Protein AF-A0AAD9I8N3-F1 (afdb_monomer)

Sequence (691 aa):
MSARRQYKPALKNSVNSQLQTAFEDSNWPTVVRLAEKQAKAFKDPYYEAIKICAETKLDSSARTHAILAAVDQLKKAKEPLDLATLELYEWASEDADVSSSFSETFGPLRARWAKANAESPQAIQCLQACVSKWDLENAQQIAAALDKAHSKASSRHFMYWNMMLMFLLSISAQVPENTKRLFGTLALKQLERAAQLTESVDEVGSTARGLKLEEEFNLYYTVLLTHGSKDDYRKQIQSPKLGAIVLFENGYKFQFLQALRTLTGWGDWDIVFGLCDKALSLPTDSGAPSYLASDWHVWKAFIGAAVNMQNTDASFQRIQHVMNTYTSARCSVADIYRKNAKLAILEMTFRNPRADLPPSAKHRNYTSRVVQLGLFLEEEYTSLSVFDDIKDYFVELSHREIDQLFLEIIPKMSVKKEVTRSVALKTLTPQDIWAPLDIKRTIQDALSPHFFDRISTLSPGLFQSGRPPTDSLRSYYVKSLRDFPKVVWDGFLAGSYSSVLELVDFNAQLRRSCTAAMTLIEERRATRVFGGKMEVEVKDLPVVGQISNDTACVNVTDYAPFPDIEGPNAAAIYELVQIGPELSNERSHLGGKTGLHNDVVGEFRALETVATKTLAVLKGHIKTTKDKLGQSGWLDRVLNWTFGPEDEELDGSAKMVVEIVGGRAEVEEWAAQVVQSWRDTVKGWGMVRME

Foldseek 3Di:
DDDDPQDDFQDDPPDDPQLRVCVVVLVLVSNLVVLVVCCVVVVDVLSVLSNLLSVLVDDDPVSLVVLVVVQVVLLVDPDQDDPSSLVSSVSSCVSSVPVDQCLSTSLVSLLRNCLVVVVDPCLVVSLLVCLLSVVLVSNLSSLVSNCVVCVPVLPQLSVVSNLLSLQCQLPDPPDDNVSSLVSLVVSQVLLVVLCVVQVVDPDGPPDSRHDHDLLSLVSNLVSCVVNNDPVVSVVQLPDPRNHLQNCVVVVSVVVVLVSLVVCVVVLVLVSLLVSLLSQLQDADPLRAGDLSSLDLSSLCSNLVSLLVDPCNLVSLVSSVVSLVSNVPDPDPDDVVSVLSSLLSVLSNCLSCVPPDDPQDPVGPPAGSNLVSLLVSCLPCVVPPCNCVSCVVVLLVDDPVSVCCNVVPRVVVRVVPDDDDDDDDDDDDDLCSVPVVVVQAAPCCLAAVCVRLQCCCVVPLVCCVPVDHPLNRVQVNLVCLLSCLSVVLVVCSVVSPSVVNVVSVVSSVQQQQALSLLRSVLSNLSSCVVVPHDDPDASCPDPRHVVPDPPRFHDYNHDPVVQDPPDRPPDDGPCVVPDDDDDRGSVCSNVSSVVSCVVVVVVVVVVVVVVLVVVVVVLLVVLVVLLVVLPDPCQLVVLCCVQANPPPDDHDPRSVVLQVVLVHPVRSSVVSVVVSVVSNVVSVVVVPDPPD

Structure (mmCIF, N/CA/C/O backbone):
data_AF-A0AAD9I8N3-F1
#
_entry.id   AF-A0AAD9I8N3-F1
#
loop_
_atom_site.group_PDB
_atom_site.id
_atom_site.type_symbol
_atom_site.label_atom_id
_atom_site.label_alt_id
_atom_site.label_comp_id
_atom_site.label_asym_id
_atom_site.label_entity_id
_atom_site.label_seq_id
_atom_site.pdbx_PDB_ins_code
_atom_site.Cartn_x
_atom_site.Cartn_y
_atom_site.Cartn_z
_atom_site.occupancy
_atom_site.B_iso_or_equiv
_atom_site.auth_seq_id
_atom_site.auth_comp_id
_atom_site.auth_asym_id
_atom_site.auth_atom_id
_atom_site.pdbx_PDB_model_num
ATOM 1 N N . MET A 1 1 ? 4.263 -4.851 30.436 1.00 24.45 1 MET A N 1
ATOM 2 C CA . MET A 1 1 ? 3.101 -3.954 30.612 1.00 24.45 1 MET A CA 1
ATOM 3 C C . MET A 1 1 ? 3.538 -2.515 30.368 1.00 24.45 1 MET A C 1
ATOM 5 O O . MET A 1 1 ? 4.085 -1.886 31.259 1.00 24.45 1 MET A O 1
ATOM 9 N N . SER A 1 2 ? 3.393 -2.025 29.136 1.00 23.67 2 SER A N 1
ATOM 10 C CA . SER A 1 2 ? 3.610 -0.611 28.805 1.00 23.67 2 SER A CA 1
ATOM 11 C C . SER A 1 2 ? 2.239 0.048 28.804 1.00 23.67 2 SER A C 1
ATOM 13 O O . SER A 1 2 ? 1.386 -0.335 28.002 1.00 23.67 2 SER A O 1
ATOM 15 N N . ALA A 1 3 ? 2.001 0.943 29.762 1.00 26.81 3 ALA A N 1
ATOM 16 C CA . ALA A 1 3 ? 0.746 1.666 29.885 1.00 26.81 3 ALA A CA 1
ATOM 17 C C . ALA A 1 3 ? 0.444 2.367 28.554 1.00 26.81 3 ALA A C 1
ATOM 19 O O . ALA A 1 3 ? 1.208 3.224 28.098 1.00 26.81 3 ALA A O 1
ATOM 20 N N . ARG A 1 4 ? -0.668 1.981 27.915 1.00 37.25 4 ARG A N 1
ATOM 21 C CA . ARG A 1 4 ? -1.292 2.784 26.863 1.00 37.25 4 ARG A CA 1
ATOM 22 C C . ARG A 1 4 ? -1.409 4.194 27.451 1.00 37.25 4 ARG A C 1
ATOM 24 O O . ARG A 1 4 ? -2.068 4.357 28.472 1.00 37.25 4 ARG A O 1
ATOM 31 N N . ARG A 1 5 ? -0.752 5.208 26.875 1.00 38.75 5 ARG A N 1
ATOM 32 C CA . ARG A 1 5 ? -1.107 6.607 27.171 1.00 38.75 5 ARG A CA 1
ATOM 33 C C . ARG A 1 5 ? -2.522 6.799 26.629 1.00 38.75 5 ARG A C 1
ATOM 35 O O . ARG A 1 5 ? -2.687 7.143 25.464 1.00 38.75 5 ARG A O 1
ATOM 42 N N . GLN A 1 6 ? -3.518 6.432 27.427 1.00 54.62 6 GLN A N 1
ATOM 43 C CA . GLN A 1 6 ? -4.921 6.552 27.076 1.00 54.62 6 GLN A CA 1
ATOM 44 C C . GLN A 1 6 ? -5.275 8.031 27.018 1.00 54.62 6 GLN A C 1
ATOM 46 O O . GLN A 1 6 ? -4.942 8.805 27.915 1.00 54.62 6 GLN A O 1
ATOM 51 N N . TYR A 1 7 ? -5.916 8.412 25.919 1.00 69.62 7 TYR A N 1
ATOM 52 C CA . TYR A 1 7 ? -6.575 9.697 25.770 1.00 69.62 7 TYR A CA 1
ATOM 53 C C . TYR A 1 7 ? -7.581 9.855 26.915 1.00 69.62 7 TYR A C 1
ATOM 55 O O . TYR A 1 7 ? -8.469 9.024 27.052 1.00 69.62 7 TYR A O 1
ATOM 63 N N . LYS A 1 8 ? -7.415 10.874 27.761 1.00 81.94 8 LYS A N 1
ATOM 64 C CA . LYS A 1 8 ? -8.349 11.195 28.844 1.00 81.94 8 LYS A CA 1
ATOM 65 C C . LYS A 1 8 ? -9.198 12.390 28.399 1.00 81.94 8 LYS A C 1
ATOM 67 O O . LYS A 1 8 ? -8.608 13.432 28.108 1.00 81.94 8 LYS A O 1
ATOM 72 N N . PRO A 1 9 ? -10.533 12.263 28.325 1.00 85.56 9 PRO A N 1
ATOM 73 C CA . PRO A 1 9 ? -11.393 13.355 27.887 1.00 85.56 9 PRO A CA 1
ATOM 74 C C . PRO A 1 9 ? -11.375 14.501 28.904 1.00 85.56 9 PRO A C 1
ATOM 76 O O . PRO A 1 9 ? -11.288 14.276 30.114 1.00 85.56 9 PRO A O 1
ATOM 79 N N . ALA A 1 10 ? -11.463 15.737 28.412 1.00 86.38 10 ALA A N 1
ATOM 80 C CA . ALA A 1 10 ? -11.605 16.914 29.261 1.00 86.38 10 ALA A CA 1
ATOM 81 C C . ALA A 1 10 ? -13.069 17.080 29.686 1.00 86.38 10 ALA A C 1
ATOM 83 O O . ALA A 1 10 ? -13.984 16.916 28.878 1.00 86.38 10 ALA A O 1
ATOM 84 N N . LEU A 1 11 ? -13.306 17.433 30.951 1.00 90.25 11 LEU A N 1
ATOM 85 C CA . LEU A 1 11 ? -14.656 17.769 31.398 1.00 90.25 11 LEU A CA 1
ATOM 86 C C . LEU A 1 11 ? -15.073 19.142 30.851 1.00 90.25 11 LEU A C 1
ATOM 88 O O . LEU A 1 11 ? -14.237 20.027 30.685 1.00 90.25 11 LEU A O 1
ATOM 92 N N . LYS A 1 12 ? -16.378 19.354 30.629 1.00 88.94 12 LYS A N 1
ATOM 93 C CA . LYS A 1 12 ? -16.915 20.672 30.250 1.00 88.94 12 LYS A CA 1
ATOM 94 C C . LYS A 1 12 ? -16.433 21.774 31.198 1.00 88.94 12 LYS A C 1
ATOM 96 O O . LYS A 1 12 ? -16.414 21.596 32.418 1.00 88.94 12 LYS A O 1
ATOM 101 N N . ASN A 1 13 ? -16.187 22.958 30.636 1.00 84.88 13 ASN A N 1
ATOM 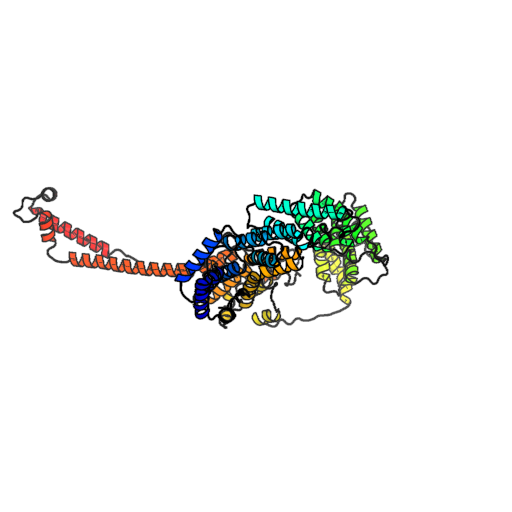102 C CA . ASN A 1 13 ? -15.815 24.160 31.393 1.00 84.88 13 ASN A CA 1
ATOM 103 C C . ASN A 1 13 ? -16.872 24.577 32.432 1.00 84.88 13 ASN A C 1
ATOM 105 O O . ASN A 1 13 ? -16.555 25.295 33.372 1.00 84.88 13 ASN A O 1
ATOM 109 N N . SER A 1 14 ? -18.124 24.134 32.272 1.00 84.56 14 SER A N 1
ATOM 110 C CA . SER A 1 14 ? -19.214 24.368 33.226 1.00 84.56 14 SER A CA 1
ATOM 111 C C . SER A 1 14 ? -19.133 23.507 34.493 1.00 84.56 14 SER A C 1
ATOM 113 O O . SER A 1 14 ? -19.865 23.758 35.450 1.00 84.56 14 SER A O 1
ATOM 115 N N . VAL A 1 15 ? -18.272 22.484 34.526 1.00 88.19 15 VAL A N 1
ATOM 116 C CA . VAL A 1 15 ? -18.057 21.652 35.716 1.00 88.19 15 VAL A CA 1
ATOM 117 C C . VAL A 1 15 ? -17.274 22.439 36.768 1.00 88.19 15 VAL A C 1
ATOM 119 O O . VAL A 1 15 ? -16.368 23.197 36.443 1.00 88.19 15 VAL A O 1
ATOM 122 N N . ASN A 1 16 ? -17.611 22.268 38.049 1.00 89.56 16 ASN A N 1
ATOM 123 C CA . ASN A 1 16 ? -16.908 22.976 39.114 1.00 89.56 16 ASN A CA 1
ATOM 124 C C . ASN A 1 16 ? -15.429 22.552 39.206 1.00 89.56 16 ASN A C 1
ATOM 126 O O . ASN A 1 16 ? -15.084 21.385 39.010 1.00 89.56 16 ASN A O 1
ATOM 130 N N . SER A 1 17 ? -14.566 23.497 39.586 1.00 89.19 17 SER A N 1
ATOM 131 C CA . SER A 1 17 ? -13.113 23.286 39.654 1.00 89.19 17 SER A CA 1
ATOM 132 C C . SER A 1 17 ? -12.721 22.101 40.539 1.00 89.19 17 SER A C 1
ATOM 134 O O . SER A 1 17 ? -11.840 21.335 40.181 1.00 89.19 17 SER A O 1
ATOM 136 N N . GLN A 1 18 ? -13.430 21.876 41.651 1.00 91.31 18 GLN A N 1
ATOM 137 C CA . GLN A 1 18 ? -13.174 20.733 42.536 1.00 91.31 18 GLN A CA 1
ATOM 138 C C . GLN A 1 18 ? -13.345 19.374 41.838 1.00 91.31 18 GLN A C 1
ATOM 140 O O . GLN A 1 18 ? -12.545 18.472 42.077 1.00 91.31 18 GLN A O 1
ATOM 145 N N . LEU A 1 19 ? -14.377 19.205 41.001 1.00 91.56 19 LEU A N 1
ATOM 146 C CA . LEU A 1 19 ? -14.580 17.961 40.254 1.00 91.56 19 LEU A CA 1
ATOM 147 C C . LEU A 1 19 ? -13.602 17.858 39.080 1.00 91.56 19 LEU A C 1
ATOM 149 O O . LEU A 1 19 ? -13.112 16.764 38.823 1.00 91.56 19 LEU A O 1
ATOM 153 N N . GLN A 1 20 ? -13.277 18.971 38.415 1.00 91.00 20 GLN A N 1
ATOM 154 C CA . GLN A 1 20 ? -12.256 19.002 37.359 1.00 91.00 20 GLN A CA 1
ATOM 155 C C . GLN A 1 20 ? -10.883 18.572 37.889 1.00 91.00 20 GLN A C 1
ATOM 157 O O . GLN A 1 20 ? -10.317 17.618 37.366 1.00 91.00 20 GLN A O 1
ATOM 162 N N . THR A 1 21 ? -10.403 19.176 38.980 1.00 91.81 21 THR A N 1
ATOM 163 C CA . THR A 1 21 ? -9.117 18.820 39.600 1.00 91.81 21 THR A CA 1
ATOM 164 C C . THR A 1 21 ? -9.106 17.369 40.076 1.00 91.81 21 THR A C 1
ATOM 166 O O . THR A 1 21 ? -8.188 16.624 39.755 1.00 91.81 21 THR A O 1
ATOM 169 N N . ALA A 1 22 ? -10.163 16.914 40.764 1.00 92.44 22 ALA A N 1
ATOM 170 C CA . ALA A 1 22 ? -10.249 15.517 41.195 1.00 92.44 22 ALA A CA 1
ATOM 171 C C . ALA A 1 22 ? -10.243 14.536 40.010 1.00 92.44 22 ALA A C 1
ATOM 173 O O . ALA A 1 22 ? -9.669 13.448 40.114 1.00 92.44 22 ALA A O 1
ATOM 174 N N . PHE A 1 23 ? -10.880 14.914 38.896 1.00 91.19 23 PHE A N 1
ATOM 175 C CA . PHE A 1 23 ? -10.870 14.126 37.673 1.00 91.19 23 PHE A CA 1
ATOM 176 C C . PHE A 1 23 ? -9.473 14.097 37.073 1.00 91.19 23 PHE A C 1
ATOM 178 O O . PHE A 1 23 ? -8.980 13.003 36.834 1.00 91.19 23 PHE A O 1
ATOM 185 N N . GLU A 1 24 ? -8.808 15.238 36.888 1.00 89.81 24 GLU A N 1
ATOM 186 C CA . GLU A 1 24 ? -7.440 15.359 36.359 1.00 89.81 24 GLU A CA 1
ATOM 187 C C . GLU A 1 24 ? -6.424 14.547 37.173 1.00 89.81 24 GLU A C 1
ATOM 189 O O . GLU A 1 24 ? -5.722 13.714 36.589 1.00 89.81 24 GLU A O 1
ATOM 194 N N . ASP A 1 25 ? -6.471 14.659 38.502 1.00 91.31 25 ASP A N 1
ATOM 195 C CA . ASP A 1 25 ? -5.617 13.936 39.457 1.00 91.31 25 ASP A CA 1
ATOM 196 C C . ASP A 1 25 ? -5.910 12.429 39.529 1.00 91.31 25 ASP A C 1
ATOM 198 O O . ASP A 1 25 ? -5.223 11.682 40.223 1.00 91.31 25 ASP A O 1
ATOM 202 N N . SER A 1 26 ? -6.926 11.951 38.801 1.00 90.00 26 SER A N 1
ATOM 203 C CA . SER A 1 26 ? -7.346 10.542 38.784 1.00 90.00 26 SER A CA 1
ATOM 204 C C . SER A 1 26 ? -7.767 10.031 40.170 1.00 90.00 26 SER A C 1
ATOM 206 O O . SER A 1 26 ? -7.651 8.846 40.481 1.00 90.00 26 SER A O 1
ATOM 208 N N . ASN A 1 27 ? -8.299 10.921 41.013 1.00 91.81 27 ASN A N 1
ATOM 209 C CA . ASN A 1 27 ? -8.853 10.586 42.322 1.00 91.81 27 ASN A CA 1
ATOM 210 C C . ASN A 1 27 ? -10.297 10.078 42.167 1.00 91.81 27 ASN A C 1
ATOM 212 O O . ASN A 1 27 ? -11.269 10.736 42.553 1.00 91.81 27 ASN A O 1
ATOM 216 N N . TRP A 1 28 ? -10.436 8.891 41.572 1.00 91.19 28 TRP A N 1
ATOM 217 C CA . TRP A 1 28 ? -11.725 8.305 41.192 1.00 91.19 28 TRP A CA 1
ATOM 218 C C . TRP A 1 28 ? -12.750 8.210 42.335 1.00 91.19 28 TRP A C 1
ATOM 220 O O . TRP A 1 28 ? -13.901 8.580 42.099 1.00 91.19 28 TRP A O 1
ATOM 230 N N . PRO A 1 29 ? -12.395 7.837 43.587 1.00 91.00 29 PRO A N 1
ATOM 231 C CA . PRO A 1 29 ? -13.363 7.824 44.689 1.00 91.00 29 PRO A CA 1
ATOM 232 C C . PRO A 1 29 ? -13.978 9.204 44.960 1.00 91.00 29 PRO A C 1
ATOM 234 O O . PRO A 1 29 ? -15.175 9.330 45.231 1.00 91.00 29 PRO A O 1
ATOM 237 N N . THR A 1 30 ? -13.167 10.261 44.858 1.00 91.75 30 THR A N 1
ATOM 238 C CA . THR A 1 30 ? -13.631 11.640 45.046 1.00 91.75 30 THR A CA 1
ATOM 239 C C . THR A 1 30 ? -14.498 12.093 43.878 1.00 91.75 30 THR A C 1
ATOM 241 O O . THR A 1 30 ? -15.529 12.729 44.107 1.00 91.75 30 THR A O 1
ATOM 244 N N . VAL A 1 31 ? -14.121 11.725 42.649 1.00 92.56 31 VAL A N 1
ATOM 245 C CA . VAL A 1 31 ? -14.899 12.007 41.435 1.00 92.56 31 VAL A CA 1
ATOM 246 C C . VAL A 1 31 ? -16.293 11.393 41.532 1.00 92.56 31 VAL A C 1
ATOM 248 O O . VAL A 1 31 ? -17.262 12.119 41.342 1.00 92.56 31 VAL A O 1
ATOM 251 N N . VAL A 1 32 ? -16.415 10.112 41.904 1.00 91.31 32 VAL A N 1
ATOM 252 C CA . VAL A 1 32 ? -17.716 9.428 42.056 1.00 91.31 32 VAL A CA 1
ATOM 253 C C . VAL A 1 32 ? -18.612 10.173 43.045 1.00 91.31 32 VAL A C 1
ATOM 255 O O . VAL A 1 32 ? -19.741 10.530 42.713 1.00 91.31 32 VAL A O 1
ATOM 258 N N . ARG A 1 33 ? -18.091 10.496 44.235 1.00 93.62 33 ARG A N 1
ATOM 259 C CA . ARG A 1 33 ? -18.853 11.195 45.283 1.00 93.62 33 ARG A CA 1
ATOM 260 C C . ARG A 1 33 ? -19.313 12.589 44.845 1.00 93.62 33 ARG A C 1
ATOM 262 O O . ARG A 1 33 ? -20.438 12.996 45.136 1.00 93.62 33 ARG A O 1
ATOM 269 N N . LEU A 1 34 ? -18.429 13.352 44.202 1.00 92.94 34 LEU A N 1
ATOM 270 C CA . LEU A 1 34 ? -18.740 14.702 43.734 1.00 92.94 34 LEU A CA 1
ATOM 271 C C . LEU A 1 34 ? -19.718 14.668 42.554 1.00 92.94 34 LEU A C 1
ATOM 273 O O . LEU A 1 34 ? -20.696 15.412 42.575 1.00 92.94 34 LEU A O 1
ATOM 277 N N . ALA A 1 35 ? -19.504 13.788 41.576 1.00 91.69 35 ALA A N 1
ATOM 278 C CA . ALA A 1 35 ? -20.387 13.613 40.429 1.00 91.69 35 ALA A CA 1
ATOM 279 C C . ALA A 1 35 ? -21.789 13.156 40.859 1.00 91.69 35 ALA A C 1
ATOM 281 O O . ALA A 1 35 ? -22.770 13.738 40.412 1.00 91.69 35 ALA A O 1
ATOM 282 N N . GLU A 1 36 ? -21.905 12.221 41.809 1.00 91.69 36 GLU A N 1
ATOM 283 C CA . GLU A 1 36 ? -23.199 11.791 42.357 1.00 91.69 36 GLU A CA 1
ATOM 284 C C . GLU A 1 36 ? -23.947 12.944 43.045 1.00 91.69 36 GLU A C 1
ATOM 286 O O . GLU A 1 36 ? -25.156 13.117 42.862 1.00 91.69 36 GLU A O 1
ATOM 291 N N . LYS A 1 37 ? -23.230 13.771 43.818 1.00 92.00 37 LYS A N 1
ATOM 292 C CA . LYS A 1 37 ? -23.812 14.961 44.452 1.00 92.00 37 LYS A CA 1
ATOM 293 C C . LYS A 1 37 ? -24.351 15.937 43.402 1.00 92.00 37 LYS A C 1
ATOM 295 O O . LYS A 1 37 ? -25.456 16.450 43.576 1.00 92.00 37 LYS A O 1
ATOM 30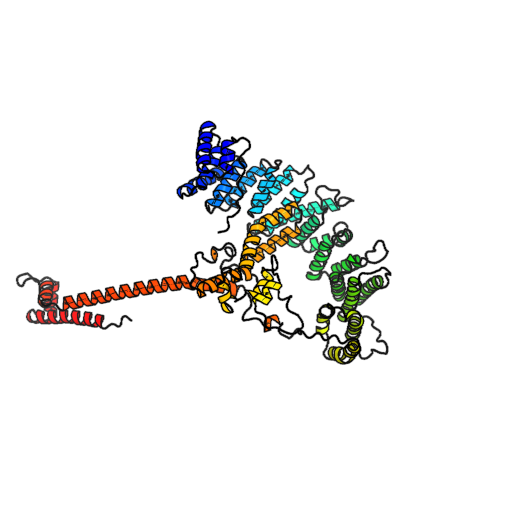0 N N . GLN A 1 38 ? -23.599 16.174 42.326 1.00 89.25 38 GLN A N 1
ATOM 301 C CA . GLN A 1 38 ? -24.022 17.076 41.252 1.00 89.25 38 GLN A CA 1
ATOM 302 C C . GLN A 1 38 ? -25.156 16.492 40.404 1.00 89.25 38 GLN A C 1
ATOM 304 O O . GLN A 1 38 ? -26.096 17.215 40.084 1.00 89.25 38 GLN A O 1
ATOM 309 N N . ALA A 1 39 ? -25.137 15.190 40.114 1.00 87.50 39 ALA A N 1
ATOM 310 C CA . ALA A 1 39 ? -26.212 14.503 39.402 1.00 87.50 39 ALA A CA 1
ATOM 311 C C . ALA A 1 39 ? -27.546 14.623 40.157 1.00 87.50 39 ALA A C 1
ATOM 313 O O . ALA A 1 39 ? -28.569 14.960 39.563 1.00 87.50 39 ALA A O 1
ATOM 314 N N . LYS A 1 40 ? -27.535 14.451 41.489 1.00 88.94 40 LYS A N 1
ATOM 315 C CA . LYS A 1 40 ? -28.728 14.636 42.336 1.00 88.94 40 LYS A CA 1
ATOM 316 C C . LYS A 1 40 ? -29.203 16.090 42.391 1.00 88.94 40 LYS A C 1
ATOM 318 O O . LYS A 1 40 ? -30.409 16.326 42.435 1.00 88.94 40 LYS A O 1
ATOM 323 N N . ALA A 1 41 ? -28.277 17.049 42.408 1.00 88.50 41 ALA A N 1
ATOM 324 C CA . ALA A 1 41 ? -28.597 18.471 42.524 1.00 88.50 41 ALA A CA 1
ATOM 325 C C . ALA A 1 41 ? -29.141 19.067 41.216 1.00 88.50 41 ALA A C 1
ATOM 327 O O . ALA A 1 41 ? -30.178 19.725 41.224 1.00 88.50 41 ALA A O 1
ATOM 328 N N . PHE A 1 42 ? -28.450 18.828 40.101 1.00 85.69 42 PHE A N 1
ATOM 329 C CA . PHE A 1 42 ? -28.737 19.464 38.815 1.00 85.69 42 PHE A CA 1
ATOM 330 C C . PHE A 1 42 ? -29.613 18.616 37.890 1.00 85.69 42 PHE A C 1
ATOM 332 O O . PHE A 1 42 ? -30.182 19.158 36.948 1.00 85.69 42 PHE A O 1
ATOM 339 N N . LYS A 1 43 ? -29.739 17.304 38.150 1.00 84.88 43 LYS A N 1
ATOM 340 C CA . LYS A 1 43 ? -30.441 16.336 37.282 1.00 84.88 43 LYS A CA 1
ATOM 341 C C . LYS A 1 43 ? -29.951 16.346 35.824 1.00 84.88 43 LYS A C 1
ATOM 343 O O . LYS A 1 43 ? -30.691 15.960 34.925 1.00 84.88 43 LYS A O 1
ATOM 348 N N . ASP A 1 44 ? -28.712 16.779 35.598 1.00 84.12 44 ASP A N 1
ATOM 349 C CA . ASP A 1 44 ? -28.061 16.763 34.289 1.00 84.12 44 ASP A CA 1
ATOM 350 C C . ASP A 1 44 ? -27.454 15.364 34.041 1.00 84.12 44 ASP A C 1
ATOM 352 O O . ASP A 1 44 ? -26.604 14.928 34.831 1.00 84.12 44 ASP A O 1
ATOM 356 N N . PRO A 1 45 ? -27.856 14.660 32.961 1.00 85.12 45 PRO A N 1
ATOM 357 C CA . PRO A 1 45 ? -27.306 13.356 32.584 1.00 85.12 45 PRO A CA 1
ATOM 358 C C . PRO A 1 45 ? -25.777 13.328 32.450 1.00 85.12 45 PRO A C 1
ATOM 360 O O . PRO A 1 45 ? -25.163 12.277 32.633 1.00 85.12 45 PRO A O 1
ATOM 363 N N . TYR A 1 46 ? -25.142 14.471 32.177 1.00 89.56 46 TYR A N 1
ATOM 364 C CA . TYR A 1 46 ? -23.691 14.572 32.042 1.00 89.56 46 TYR A CA 1
ATOM 365 C C . TYR A 1 46 ? -22.938 14.200 33.331 1.00 89.56 46 TYR A C 1
ATOM 367 O O . TYR A 1 46 ? -21.905 13.532 33.274 1.00 89.56 46 TYR A O 1
ATOM 375 N N . TYR A 1 47 ? -23.455 14.565 34.510 1.00 90.38 47 TYR A N 1
ATOM 376 C CA . TYR A 1 47 ? -22.814 14.188 35.777 1.00 90.38 47 TYR A CA 1
ATOM 377 C C . TYR A 1 47 ? -22.951 12.692 36.078 1.00 90.38 47 TYR A C 1
ATOM 379 O O . TYR A 1 47 ? -22.043 12.111 36.673 1.00 90.38 47 TYR A O 1
ATOM 387 N N . GLU A 1 48 ? -24.032 12.048 35.626 1.00 88.06 48 GLU A N 1
ATOM 388 C CA . GLU A 1 48 ? -24.159 10.589 35.725 1.00 88.06 48 GLU A CA 1
ATOM 389 C C . GLU A 1 48 ? -23.149 9.891 34.802 1.00 88.06 48 GLU A C 1
ATOM 391 O O . GLU A 1 48 ? -22.535 8.905 35.204 1.00 88.06 48 GLU A O 1
ATOM 396 N N . ALA A 1 49 ? -22.880 10.444 33.612 1.00 89.19 49 ALA A N 1
ATOM 397 C CA . ALA A 1 49 ? -21.821 9.945 32.734 1.00 89.19 49 ALA A CA 1
ATOM 398 C C . ALA A 1 49 ? -20.429 10.038 33.383 1.00 89.19 49 ALA A C 1
ATOM 400 O O . ALA A 1 49 ? -19.678 9.064 33.348 1.00 89.19 49 ALA A O 1
ATOM 401 N N . ILE A 1 50 ? -20.099 11.161 34.043 1.00 91.19 50 ILE A N 1
ATOM 402 C CA . ILE A 1 50 ? -18.837 11.312 34.797 1.00 91.19 50 ILE A CA 1
ATOM 403 C C . ILE A 1 50 ? -18.738 10.260 35.905 1.00 91.19 50 ILE A C 1
ATOM 405 O O . ILE A 1 50 ? -17.684 9.648 36.083 1.00 91.19 50 ILE A O 1
ATOM 409 N N . LYS A 1 51 ? -19.827 10.045 36.649 1.00 90.12 51 LYS A N 1
ATOM 410 C CA . LYS A 1 51 ? -19.881 9.067 37.738 1.00 90.12 51 LYS A CA 1
ATOM 411 C C . LYS A 1 51 ? -19.646 7.645 37.223 1.00 90.12 51 LYS A C 1
ATOM 413 O O . LYS A 1 51 ? -18.715 7.001 37.696 1.00 90.12 51 LYS A O 1
ATOM 418 N N . ILE A 1 52 ? -20.425 7.190 36.237 1.00 86.56 52 ILE A N 1
ATOM 419 C CA . ILE A 1 52 ? -20.281 5.854 35.629 1.00 86.56 52 ILE A CA 1
ATOM 420 C C . ILE A 1 52 ? -18.856 5.671 35.096 1.00 86.56 52 ILE A C 1
ATOM 422 O O . ILE A 1 52 ? -18.226 4.643 35.324 1.00 86.56 52 ILE A O 1
ATOM 426 N N . CYS A 1 53 ? -18.316 6.694 34.433 1.00 87.94 53 CYS A N 1
ATOM 427 C CA . CYS A 1 53 ? -16.959 6.674 33.913 1.00 87.94 53 CYS A CA 1
ATOM 428 C C . CYS A 1 53 ? -15.889 6.568 35.011 1.00 87.94 53 CYS A C 1
ATOM 430 O O . CYS A 1 53 ? -14.897 5.872 34.830 1.00 87.94 53 CYS A O 1
ATOM 432 N N . ALA A 1 54 ? -16.042 7.262 36.137 1.00 88.25 54 ALA A N 1
ATOM 433 C CA . ALA A 1 54 ? -15.102 7.163 37.251 1.00 88.25 54 ALA A CA 1
ATOM 434 C C . ALA A 1 54 ? -15.214 5.817 37.981 1.00 88.25 54 ALA A C 1
ATOM 436 O O . ALA A 1 54 ? -14.217 5.294 38.475 1.00 88.25 54 ALA A O 1
ATOM 437 N N . GLU A 1 55 ? -16.414 5.237 38.022 1.00 86.06 55 GLU A N 1
ATOM 438 C CA . GLU A 1 55 ? -16.653 3.916 38.594 1.00 86.06 55 GLU A CA 1
ATOM 439 C C . GLU A 1 55 ? -15.893 2.820 37.833 1.00 86.06 55 GLU A C 1
ATOM 441 O O . GLU A 1 55 ? -15.296 1.958 38.481 1.00 86.06 55 GLU A O 1
ATOM 446 N N . THR A 1 56 ? -15.828 2.872 36.494 1.00 81.69 56 THR A N 1
ATOM 447 C CA . THR A 1 56 ? -15.074 1.874 35.703 1.00 81.69 56 THR A CA 1
ATOM 448 C C . THR A 1 56 ? -13.573 1.885 35.985 1.00 81.69 56 THR A C 1
ATOM 450 O O . THR A 1 56 ? -12.908 0.879 35.760 1.00 81.69 56 THR A O 1
ATOM 453 N N . LYS A 1 57 ? -13.038 2.987 36.523 1.00 82.12 57 LYS A N 1
ATOM 454 C CA . LYS A 1 57 ? -11.617 3.129 36.871 1.00 82.12 57 LYS A CA 1
ATOM 455 C C . LYS A 1 57 ? -11.272 2.614 38.269 1.00 82.12 57 LYS A C 1
ATOM 457 O O . LYS A 1 57 ? -10.111 2.712 38.661 1.00 82.12 57 LYS A O 1
ATOM 462 N N . LEU A 1 58 ? -12.237 2.092 39.038 1.00 79.06 58 LEU A N 1
ATOM 463 C CA . LEU A 1 58 ? -11.923 1.375 40.276 1.00 79.06 58 LEU A CA 1
ATOM 464 C C . LEU A 1 58 ? -12.216 -0.124 40.134 1.00 79.06 58 LEU A C 1
ATOM 466 O O . LEU A 1 58 ? -13.295 -0.501 39.680 1.00 79.06 58 LEU A O 1
ATOM 470 N N . ASP A 1 59 ? -11.264 -0.952 40.570 1.00 62.91 59 ASP A N 1
ATOM 471 C CA . ASP A 1 59 ? -11.167 -2.405 40.351 1.00 62.91 59 ASP A CA 1
ATOM 472 C C . ASP A 1 59 ? -12.374 -3.221 40.870 1.00 62.91 59 ASP A C 1
ATOM 474 O O . ASP A 1 59 ? -12.311 -3.854 41.926 1.00 62.91 59 ASP A O 1
ATOM 478 N N . SER A 1 60 ? -13.505 -3.244 40.150 1.00 59.34 60 SER A N 1
ATOM 479 C CA . SER A 1 60 ? -14.569 -4.225 40.405 1.00 59.34 60 SER A CA 1
ATOM 480 C C . SER A 1 60 ? -15.367 -4.635 39.159 1.00 59.34 60 SER A C 1
ATOM 482 O O . SER A 1 60 ? -15.823 -3.813 38.365 1.00 59.34 60 SER A O 1
ATOM 484 N N . SER A 1 61 ? -15.592 -5.945 39.018 1.00 57.16 61 SER A N 1
ATOM 485 C CA . SER A 1 61 ? -16.253 -6.592 37.869 1.00 57.16 61 SER A CA 1
ATOM 486 C C . SER A 1 61 ? -17.751 -6.276 37.720 1.00 57.16 61 SER A C 1
ATOM 488 O O . SER A 1 61 ? -18.316 -6.414 36.637 1.00 57.16 61 SER A O 1
ATOM 490 N N . ALA A 1 62 ? -18.419 -5.798 38.775 1.00 55.19 62 ALA A N 1
ATOM 491 C CA . ALA A 1 62 ? -19.831 -5.403 38.732 1.00 55.19 62 ALA A CA 1
ATOM 492 C C . ALA A 1 62 ? -20.092 -4.149 37.865 1.00 55.19 62 ALA A C 1
ATOM 494 O O . ALA A 1 62 ? -21.232 -3.888 37.484 1.00 55.19 62 ALA A O 1
ATOM 495 N N . ARG A 1 63 ? -19.049 -3.379 37.526 1.00 63.81 63 ARG A N 1
ATOM 496 C CA . ARG A 1 63 ? -19.155 -2.043 36.911 1.00 63.81 63 ARG A CA 1
ATOM 497 C C . ARG A 1 63 ? -19.103 -2.047 35.382 1.00 63.81 63 ARG A C 1
ATOM 499 O O . ARG A 1 63 ? -19.668 -1.152 34.757 1.00 63.81 63 ARG A O 1
ATOM 506 N N . THR A 1 64 ? -18.564 -3.105 34.775 1.00 65.44 64 THR A N 1
ATOM 507 C CA . THR A 1 64 ? -18.620 -3.353 33.321 1.00 65.44 64 THR A CA 1
ATOM 508 C C . THR A 1 64 ? -20.065 -3.441 32.805 1.00 65.44 64 THR A C 1
ATOM 510 O O . THR A 1 64 ? -20.371 -3.003 31.700 1.00 65.44 64 THR A O 1
ATOM 513 N N . HIS A 1 65 ? -21.002 -3.916 33.632 1.00 71.31 65 HIS A N 1
ATOM 514 C CA . HIS A 1 65 ? -22.422 -3.990 33.273 1.00 71.31 65 HIS A CA 1
ATOM 515 C C . HIS A 1 65 ? -23.104 -2.613 33.212 1.00 71.31 65 HIS A C 1
ATOM 517 O O . HIS A 1 65 ? -24.000 -2.408 32.395 1.00 71.31 65 HIS A O 1
ATOM 523 N N . ALA A 1 66 ? -22.679 -1.655 34.045 1.00 76.12 66 ALA A N 1
ATOM 524 C CA . ALA A 1 66 ? -23.266 -0.315 34.086 1.00 76.12 66 ALA A CA 1
ATOM 525 C C . ALA A 1 66 ? -22.909 0.503 32.836 1.00 76.12 66 ALA A C 1
ATOM 527 O O . ALA A 1 66 ? -23.779 1.161 32.263 1.00 76.12 66 ALA A O 1
ATOM 528 N N . ILE A 1 67 ? -21.656 0.412 32.372 1.00 80.19 67 ILE A N 1
ATOM 529 C CA . ILE A 1 67 ? -21.230 1.065 31.128 1.00 80.19 67 ILE A CA 1
ATOM 530 C C . ILE A 1 67 ? -21.923 0.448 29.905 1.00 80.19 67 ILE A C 1
ATOM 532 O O . ILE A 1 67 ? -22.415 1.186 29.055 1.00 80.19 67 ILE A O 1
ATOM 536 N N . LEU A 1 68 ? -22.073 -0.882 29.860 1.00 78.50 68 LEU A N 1
ATOM 537 C CA . LEU A 1 68 ? -22.827 -1.581 28.812 1.00 78.50 68 LEU A CA 1
ATOM 538 C C . LEU A 1 68 ? -24.286 -1.115 28.744 1.00 78.50 68 LEU A C 1
ATOM 540 O O . LEU A 1 68 ? -24.778 -0.756 27.675 1.00 78.50 68 LEU A O 1
ATOM 544 N N . ALA A 1 69 ? -24.961 -1.060 29.896 1.00 81.69 69 ALA A N 1
ATOM 545 C CA . ALA A 1 69 ? -26.342 -0.600 29.978 1.00 81.69 69 ALA A CA 1
ATOM 546 C C . ALA A 1 69 ? -26.490 0.862 29.527 1.00 81.69 69 ALA A C 1
ATOM 548 O O . ALA A 1 69 ? -27.439 1.187 28.810 1.00 81.69 69 ALA A O 1
ATOM 549 N N . ALA A 1 70 ? -25.550 1.734 29.907 1.00 83.19 70 ALA A N 1
ATOM 550 C CA . ALA A 1 70 ? -25.533 3.121 29.458 1.00 83.19 70 ALA A CA 1
ATOM 551 C C . ALA A 1 70 ? -25.363 3.207 27.933 1.00 83.19 70 ALA A C 1
ATOM 553 O O . ALA A 1 70 ? -26.180 3.839 27.267 1.00 83.19 70 ALA A O 1
ATOM 554 N N . VAL A 1 71 ? -24.376 2.511 27.357 1.00 82.31 71 VAL A N 1
ATOM 555 C CA . VAL A 1 71 ? -24.128 2.491 25.903 1.00 82.31 71 VAL A CA 1
ATOM 556 C C . VAL A 1 71 ? -25.337 1.959 25.124 1.00 82.31 71 VAL A C 1
ATOM 558 O O . VAL A 1 71 ? -25.714 2.533 24.100 1.00 82.31 71 VAL A O 1
ATOM 561 N N . ASP A 1 72 ? -26.013 0.921 25.615 1.00 83.19 72 ASP A N 1
ATOM 562 C CA . ASP A 1 72 ? -27.225 0.399 24.975 1.00 83.19 72 ASP A CA 1
ATOM 563 C C . ASP A 1 72 ? -28.411 1.370 25.037 1.00 83.19 72 ASP A C 1
ATOM 565 O O . ASP A 1 72 ? -29.227 1.417 24.110 1.00 83.19 72 ASP A O 1
ATOM 569 N N . GLN A 1 73 ? -28.514 2.180 26.094 1.00 82.44 73 GLN A N 1
ATOM 570 C CA . GLN A 1 73 ? -29.489 3.272 26.143 1.00 82.44 73 GLN A CA 1
ATOM 571 C C . GLN A 1 73 ? -29.147 4.375 25.137 1.00 82.44 73 GLN A C 1
ATOM 573 O O . GLN A 1 73 ? -30.051 4.874 24.462 1.00 82.44 73 GLN A O 1
ATOM 578 N N . LEU A 1 74 ? -27.862 4.707 24.961 1.00 80.25 74 LEU A N 1
ATOM 579 C CA . LEU A 1 74 ? -27.427 5.702 23.974 1.00 80.25 74 LEU A CA 1
ATOM 580 C C . LEU A 1 74 ? -27.794 5.303 22.548 1.00 80.25 74 LEU A C 1
ATOM 582 O O . LEU A 1 74 ? -28.286 6.135 21.788 1.00 80.25 74 LEU A O 1
ATOM 586 N N . LYS A 1 75 ? -27.631 4.025 22.190 1.00 80.06 75 LYS A N 1
ATOM 587 C CA . LYS A 1 75 ? -28.033 3.509 20.870 1.00 80.06 75 LYS A CA 1
ATOM 588 C C . LYS A 1 75 ? -29.518 3.741 20.577 1.00 80.06 75 LYS A C 1
ATOM 590 O O . LYS A 1 75 ? -29.893 3.985 19.431 1.00 80.06 75 LYS A O 1
ATOM 595 N N . LYS A 1 76 ? -30.362 3.667 21.611 1.00 81.75 76 LYS A N 1
ATOM 596 C CA . LYS A 1 76 ? -31.821 3.842 21.517 1.00 81.75 76 LYS A CA 1
ATOM 597 C C . LYS A 1 76 ? -32.254 5.308 21.539 1.00 81.75 76 LYS A C 1
ATOM 599 O O . LYS A 1 76 ? -33.385 5.602 21.146 1.00 81.75 76 LYS A O 1
ATOM 604 N N . ALA A 1 77 ? -31.396 6.220 21.996 1.00 77.38 77 ALA A N 1
ATOM 605 C CA . ALA A 1 77 ? -31.707 7.642 22.034 1.00 77.38 77 ALA A CA 1
ATOM 606 C C . ALA A 1 77 ? -31.980 8.161 20.614 1.00 77.38 77 ALA A C 1
ATOM 608 O O . ALA A 1 77 ? -31.272 7.813 19.668 1.00 77.38 77 ALA A O 1
ATOM 609 N N . LYS A 1 78 ? -33.026 8.979 20.448 1.00 72.56 78 LYS A N 1
ATOM 610 C CA . LYS A 1 78 ? -33.392 9.570 19.147 1.00 72.56 78 LYS A CA 1
ATOM 611 C C . LYS A 1 78 ? -32.688 10.902 18.896 1.00 72.56 78 LYS A C 1
ATOM 613 O O . LYS A 1 78 ? -32.334 11.192 17.757 1.00 72.56 78 LYS A O 1
ATOM 618 N N . GLU A 1 79 ? -32.454 11.681 19.947 1.00 73.19 79 GLU A N 1
ATOM 619 C CA . GLU A 1 79 ? -31.796 12.983 19.849 1.00 73.19 79 GLU A CA 1
ATOM 620 C C . GLU A 1 79 ? -30.264 12.845 19.839 1.00 73.19 79 GLU A C 1
ATOM 622 O O . GLU A 1 79 ? -29.731 11.909 20.446 1.00 73.19 79 GLU A O 1
ATOM 627 N N . PRO A 1 80 ? -29.535 13.730 19.130 1.00 67.12 80 PRO A N 1
ATOM 628 C CA . PRO A 1 80 ? -28.079 13.762 19.185 1.00 67.12 80 PRO A CA 1
ATOM 629 C C . PRO A 1 80 ? -27.615 14.094 20.606 1.00 67.12 80 PRO A C 1
ATOM 631 O O . PRO A 1 80 ? -27.939 15.153 21.138 1.00 67.12 80 PRO A O 1
ATOM 634 N N . LEU A 1 81 ? -26.856 13.183 21.213 1.00 75.56 81 LEU A N 1
ATOM 635 C CA . LEU A 1 81 ? -26.295 13.385 22.543 1.00 75.56 81 LEU A CA 1
ATOM 636 C C . LEU A 1 81 ? -25.218 14.471 22.526 1.00 75.56 81 LEU A C 1
ATOM 638 O O . LEU A 1 81 ? -24.547 14.672 21.520 1.00 75.56 81 LEU A O 1
ATOM 642 N N . ASP A 1 82 ? -24.990 15.116 23.660 1.00 85.44 82 ASP A N 1
ATOM 643 C CA . ASP A 1 82 ? -23.851 16.011 23.829 1.00 85.44 82 ASP A CA 1
ATOM 644 C C . ASP A 1 82 ? -22.505 15.277 23.633 1.00 85.44 82 ASP A C 1
ATOM 646 O O . ASP A 1 82 ? -22.298 14.173 24.142 1.00 85.44 82 ASP A O 1
ATOM 650 N N . LEU A 1 83 ? -21.575 15.909 22.908 1.00 88.25 83 LEU A N 1
ATOM 651 C CA . LEU A 1 83 ? -20.317 15.283 22.493 1.00 88.25 83 LEU A CA 1
ATOM 652 C C . LEU A 1 83 ? -19.401 14.926 23.673 1.00 88.25 83 LEU A C 1
ATOM 654 O O . LEU A 1 83 ? -18.824 13.843 23.681 1.00 88.25 83 LEU A O 1
ATOM 658 N N . ALA A 1 84 ? -19.308 15.781 24.696 1.00 89.19 84 ALA A N 1
ATOM 659 C CA . ALA A 1 84 ? -18.474 15.505 25.870 1.00 89.19 84 ALA A CA 1
ATOM 660 C C . ALA A 1 84 ? -18.992 14.289 26.658 1.00 89.19 84 ALA A C 1
ATOM 662 O O . ALA A 1 84 ? -18.221 13.507 27.211 1.00 89.19 84 ALA A O 1
ATOM 663 N N . THR A 1 85 ? -20.314 14.099 26.679 1.00 89.38 85 THR A N 1
ATOM 664 C CA . THR A 1 85 ? -20.945 12.902 27.253 1.00 89.38 85 THR A CA 1
ATOM 665 C C . THR A 1 85 ? -20.542 11.644 26.477 1.00 89.38 85 THR A C 1
ATOM 667 O O . THR A 1 85 ? -20.195 10.627 27.075 1.00 89.38 85 THR A O 1
ATOM 670 N N . LEU A 1 86 ? -20.554 11.720 25.142 1.00 89.25 86 LEU A N 1
ATOM 671 C CA . LEU A 1 86 ? -20.155 10.619 24.264 1.00 89.25 86 LEU A CA 1
ATOM 672 C C . LEU A 1 86 ? -18.682 10.229 24.467 1.00 89.25 86 LEU A C 1
ATOM 674 O O . LEU A 1 86 ? -18.377 9.043 24.562 1.00 89.25 86 LEU A O 1
ATOM 678 N N . GLU A 1 87 ? -17.789 11.213 24.594 1.00 89.38 87 GLU A N 1
ATOM 679 C CA . GLU A 1 87 ? -16.353 11.005 24.829 1.00 89.38 87 GLU A CA 1
ATOM 680 C C . GLU A 1 87 ? -16.054 10.328 26.172 1.00 89.38 87 GLU A C 1
ATOM 682 O O . GLU A 1 87 ? -15.179 9.464 26.242 1.00 89.38 87 GLU A O 1
ATOM 687 N N . LEU A 1 88 ? -16.802 10.665 27.230 1.00 89.38 88 LEU A N 1
ATOM 688 C CA . LEU A 1 88 ? -16.684 9.993 28.528 1.00 89.38 88 LEU A CA 1
ATOM 689 C C . LEU A 1 88 ? -17.051 8.511 28.434 1.00 89.38 88 LEU A C 1
ATOM 691 O O . LEU A 1 88 ? -16.328 7.663 28.954 1.00 89.38 88 LEU A O 1
ATOM 695 N N . TYR A 1 89 ? -18.154 8.188 27.757 1.00 88.31 89 TYR A N 1
ATOM 696 C CA . TYR A 1 89 ? -18.582 6.801 27.600 1.00 88.31 89 TYR A CA 1
ATOM 697 C C . TYR A 1 89 ? -17.667 5.997 26.674 1.00 88.31 89 TYR A C 1
ATOM 699 O O . TYR A 1 89 ? -17.405 4.827 26.956 1.00 88.31 89 TYR A O 1
ATOM 707 N N . GLU A 1 90 ? -17.138 6.613 25.615 1.00 87.38 90 GLU A N 1
ATOM 708 C CA . GLU A 1 90 ? -16.125 5.995 24.754 1.00 87.38 90 GLU A CA 1
ATOM 709 C C . GLU A 1 90 ? -14.871 5.646 25.570 1.00 87.38 90 GLU A C 1
ATOM 711 O O . GLU A 1 90 ? -14.455 4.488 25.599 1.00 87.38 90 GLU A O 1
ATOM 716 N N . TRP A 1 91 ? -14.334 6.608 26.329 1.00 85.94 91 TRP A N 1
ATOM 717 C CA . TRP A 1 91 ? -13.152 6.401 27.172 1.00 85.94 91 TRP A CA 1
ATOM 718 C C . TRP A 1 91 ? -13.372 5.381 28.301 1.00 85.94 91 TRP A C 1
ATOM 720 O O . TRP A 1 91 ? -12.464 4.629 28.662 1.00 85.94 91 TRP A O 1
ATOM 730 N N . ALA A 1 92 ? -14.576 5.326 28.872 1.00 84.25 92 ALA A N 1
ATOM 731 C CA . ALA A 1 92 ? -14.931 4.316 29.864 1.00 84.25 92 ALA A CA 1
ATOM 732 C C . ALA A 1 92 ? -15.036 2.904 29.260 1.00 84.25 92 ALA A C 1
ATOM 734 O O . ALA A 1 92 ? -14.751 1.928 29.953 1.00 84.25 92 ALA A O 1
ATOM 735 N N . SER A 1 93 ? -15.426 2.794 27.985 1.00 80.75 93 SER A N 1
ATOM 736 C CA . SER A 1 93 ? -15.601 1.511 27.291 1.00 80.75 93 SER A CA 1
ATOM 737 C C . SER A 1 93 ? -14.274 0.889 26.846 1.00 80.75 93 SER A C 1
ATOM 739 O O . SER A 1 93 ? -14.176 -0.334 26.792 1.00 80.75 93 SER A O 1
ATOM 741 N N . GLU A 1 94 ? -13.241 1.700 26.580 1.00 74.88 94 GLU A N 1
ATOM 742 C CA . GLU A 1 94 ? -11.898 1.207 26.220 1.00 74.88 94 GLU A CA 1
ATOM 743 C C . GLU A 1 94 ? -11.224 0.387 27.333 1.00 74.88 94 GLU A C 1
ATOM 745 O O . GLU A 1 94 ? -10.439 -0.515 27.036 1.00 74.88 94 GLU A O 1
ATOM 750 N N . ASP A 1 95 ? -11.515 0.696 28.598 1.00 64.75 95 ASP A N 1
ATOM 751 C CA . ASP A 1 95 ? -10.929 0.020 29.766 1.00 64.75 95 ASP A CA 1
ATOM 752 C C . 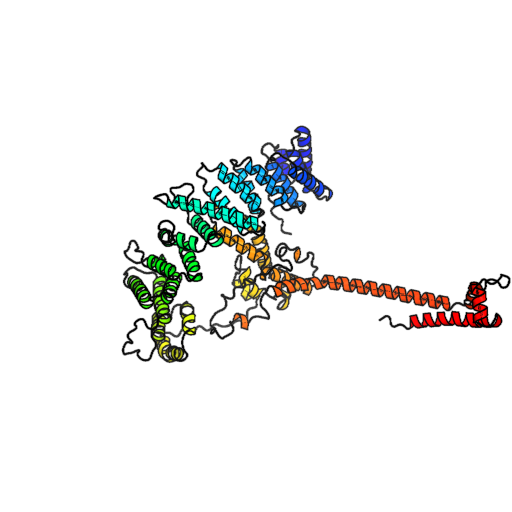ASP A 1 95 ? -11.688 -1.239 30.167 1.00 64.75 95 ASP A C 1
ATOM 754 O O . ASP A 1 95 ? -11.119 -2.155 30.752 1.00 64.75 95 ASP A O 1
ATOM 758 N N . ALA A 1 96 ? -12.983 -1.275 29.866 1.00 59.31 96 ALA A N 1
ATOM 759 C CA . ALA A 1 96 ? -13.885 -2.324 30.311 1.00 59.31 96 ALA A CA 1
ATOM 760 C C . ALA A 1 96 ? -13.863 -3.574 29.403 1.00 59.31 96 ALA A C 1
ATOM 762 O O . ALA A 1 96 ? -14.673 -4.475 29.616 1.00 59.31 96 ALA A O 1
ATOM 763 N N . ASP A 1 97 ? -12.973 -3.603 28.399 1.00 55.81 97 ASP A N 1
ATOM 764 C CA . ASP A 1 97 ? -12.867 -4.626 27.340 1.00 55.81 97 ASP A CA 1
ATOM 765 C C . ASP A 1 97 ? -14.233 -4.997 26.739 1.00 55.81 97 ASP A C 1
ATOM 767 O O . ASP A 1 97 ? -14.565 -6.150 26.463 1.00 55.81 97 ASP A O 1
ATOM 771 N N . VAL A 1 98 ? -15.086 -3.981 26.596 1.00 54.28 98 VAL A N 1
ATOM 772 C CA . VAL A 1 98 ? -16.432 -4.143 26.064 1.00 54.28 98 VAL A CA 1
ATOM 773 C C . VAL A 1 98 ? -16.304 -4.413 24.568 1.00 54.28 98 VAL A C 1
ATOM 775 O O . VAL A 1 98 ? -15.999 -3.515 23.787 1.00 54.28 98 VAL A O 1
ATOM 778 N N . SER A 1 99 ? -16.557 -5.662 24.171 1.00 47.62 99 SER A N 1
ATOM 779 C CA . SER A 1 99 ? -16.372 -6.215 22.819 1.00 47.62 99 SER A CA 1
ATOM 780 C C . SER A 1 99 ? -17.259 -5.617 21.715 1.00 47.62 99 SER A C 1
ATOM 782 O O . SER A 1 99 ? -17.361 -6.181 20.625 1.00 47.62 99 SER A O 1
ATOM 784 N N . SER A 1 100 ? -17.914 -4.478 21.949 1.00 55.94 100 SER A N 1
ATOM 785 C CA . SER A 1 100 ? -18.719 -3.832 20.918 1.00 55.94 100 SER A CA 1
ATOM 786 C C . SER A 1 100 ? -17.823 -3.076 19.936 1.00 55.94 100 SER A C 1
ATOM 788 O O . SER A 1 100 ? -17.103 -2.158 20.336 1.00 55.94 100 SER A O 1
ATOM 790 N N . SER A 1 101 ? -17.897 -3.431 18.651 1.00 72.19 101 SER A N 1
ATOM 791 C CA . SER A 1 101 ? -17.215 -2.715 17.570 1.00 72.19 101 SER A CA 1
ATOM 792 C C . SER A 1 101 ? -17.566 -1.224 17.614 1.00 72.19 101 SER A C 1
ATOM 794 O O . SER A 1 101 ? -18.743 -0.862 17.660 1.00 72.19 101 SER A O 1
ATOM 796 N N . PHE A 1 102 ? -16.557 -0.345 17.592 1.00 85.94 102 PHE A N 1
ATOM 797 C CA . PHE A 1 102 ? -16.746 1.112 17.568 1.00 85.94 102 PHE A CA 1
ATOM 798 C C . PHE A 1 102 ? -17.726 1.545 16.461 1.00 85.94 102 PHE A C 1
ATOM 800 O O . PHE A 1 102 ? -18.582 2.400 16.699 1.00 85.94 102 PHE A O 1
ATOM 807 N N . SER A 1 103 ? -17.652 0.904 15.289 1.00 86.44 103 SER A N 1
ATOM 808 C CA . SER A 1 103 ? -18.518 1.160 14.130 1.00 86.44 103 SER A CA 1
ATOM 809 C C . SER A 1 103 ? -19.998 0.853 14.368 1.00 86.44 103 SER A C 1
ATOM 811 O O . SER A 1 103 ? -20.855 1.392 13.674 1.00 86.44 103 SER A O 1
ATOM 813 N N . GLU A 1 104 ? -20.325 0.019 15.355 1.00 85.44 104 GLU A N 1
ATOM 814 C CA . GLU A 1 104 ? -21.707 -0.339 15.703 1.00 85.44 104 GLU A CA 1
ATOM 815 C C . GLU A 1 104 ? -22.261 0.504 16.861 1.00 85.44 104 GLU A C 1
ATOM 817 O O . GLU A 1 104 ? -23.457 0.461 17.161 1.00 85.44 104 GLU A O 1
ATOM 822 N N . THR A 1 105 ? -21.397 1.252 17.552 1.00 87.56 105 THR A N 1
ATOM 823 C CA . THR A 1 105 ? -21.739 1.953 18.793 1.00 87.56 105 THR A CA 1
ATOM 824 C C . THR A 1 105 ? -21.467 3.449 18.685 1.00 87.56 105 THR A C 1
ATOM 826 O O . THR A 1 105 ? -22.384 4.231 18.438 1.00 87.56 105 THR A O 1
ATOM 829 N N . PHE A 1 106 ? -20.215 3.861 18.850 1.00 90.06 106 PHE A N 1
ATOM 830 C CA . PHE A 1 106 ? -19.809 5.259 18.929 1.00 90.06 106 PHE A CA 1
ATOM 831 C C . PHE A 1 106 ? -19.717 5.927 17.554 1.00 90.06 106 PHE A C 1
ATOM 833 O O . PHE A 1 106 ? -20.073 7.099 17.438 1.00 90.06 106 PHE A O 1
ATOM 840 N N . GLY A 1 107 ? -19.331 5.194 16.507 1.00 91.81 107 GLY A N 1
ATOM 841 C CA . GLY A 1 107 ? -19.272 5.690 15.128 1.00 91.81 107 GLY A CA 1
ATOM 842 C C . GLY A 1 107 ? -20.595 6.306 14.646 1.00 91.81 107 GLY A C 1
ATOM 843 O O . GLY A 1 107 ? -20.624 7.493 14.304 1.00 91.81 107 GLY A O 1
ATOM 844 N N . PRO A 1 108 ? -21.727 5.576 14.712 1.00 92.38 108 PRO A N 1
ATOM 845 C CA . PRO A 1 108 ? -23.036 6.093 14.312 1.00 92.38 108 PRO A CA 1
ATOM 846 C C . PRO A 1 108 ? -23.511 7.275 15.167 1.00 92.38 108 PRO A C 1
ATOM 848 O O . PRO A 1 108 ? -24.164 8.192 14.658 1.00 92.38 108 PRO A O 1
ATOM 851 N N . LEU A 1 109 ? -23.180 7.284 16.465 1.00 92.00 109 LEU A N 1
ATOM 852 C CA . LEU A 1 109 ? -23.508 8.385 17.376 1.00 92.00 109 LEU A CA 1
ATOM 853 C C . LEU A 1 109 ? -22.724 9.656 17.014 1.00 92.00 109 LEU A C 1
ATOM 855 O O . LEU A 1 109 ? -23.325 10.727 16.893 1.00 92.00 109 LEU A O 1
ATOM 859 N N . ARG A 1 110 ? -21.416 9.532 16.748 1.00 93.00 110 ARG A N 1
ATOM 860 C CA . ARG A 1 110 ? -20.568 10.629 16.253 1.00 93.00 110 ARG A CA 1
ATOM 861 C C . ARG A 1 110 ? -21.046 11.135 14.896 1.00 93.00 110 ARG A C 1
ATOM 863 O O . ARG A 1 110 ? -21.162 12.345 14.708 1.00 93.00 110 ARG A O 1
ATOM 870 N N . ALA A 1 111 ? -21.403 10.237 13.977 1.00 94.25 111 ALA A N 1
ATOM 871 C CA . ALA A 1 111 ? -21.938 10.613 12.672 1.00 94.25 111 ALA A CA 1
ATOM 872 C C . ALA A 1 111 ? -23.259 11.380 12.783 1.00 94.25 111 ALA A C 1
ATOM 874 O O . ALA A 1 111 ? -23.442 12.398 12.114 1.00 94.25 111 ALA A O 1
ATOM 875 N N . ARG A 1 112 ? -24.176 10.942 13.654 1.00 92.38 112 ARG A N 1
ATOM 876 C CA . ARG A 1 112 ? -25.437 11.651 13.910 1.00 92.38 112 ARG A CA 1
ATOM 877 C C . ARG A 1 112 ? -25.193 13.043 14.488 1.00 92.38 112 ARG A C 1
ATOM 879 O O . ARG A 1 112 ? -25.800 14.003 14.017 1.00 92.38 112 ARG A O 1
ATOM 886 N N . TRP A 1 113 ? -24.302 13.151 15.473 1.00 93.75 113 TRP A N 1
ATOM 887 C CA . TRP A 1 113 ? -23.962 14.428 16.091 1.00 93.75 113 TRP A CA 1
ATOM 888 C C . TRP A 1 113 ? -23.337 15.400 15.086 1.00 93.75 113 TRP A C 1
ATOM 890 O O . TRP A 1 113 ? -23.802 16.531 14.956 1.00 93.75 113 TRP A O 1
ATOM 900 N N . ALA A 1 114 ? -22.343 14.947 14.319 1.00 94.94 114 ALA A N 1
ATOM 901 C CA . ALA A 1 114 ? -21.655 15.777 13.335 1.00 94.94 114 ALA A CA 1
ATOM 902 C C . ALA A 1 114 ? -22.577 16.210 12.185 1.00 94.94 114 ALA A C 1
ATOM 904 O O . ALA A 1 114 ? -22.480 17.341 11.727 1.00 94.94 114 ALA A O 1
ATOM 905 N N . LYS A 1 115 ? -23.524 15.365 11.754 1.00 94.06 115 LYS A N 1
ATOM 906 C CA . LYS A 1 115 ? -24.545 15.752 10.761 1.00 94.06 115 LYS A CA 1
ATOM 907 C C . LYS A 1 115 ? -25.452 16.877 11.256 1.00 94.06 115 LYS A C 1
ATOM 909 O O . LYS A 1 115 ? -25.816 17.743 10.467 1.00 94.06 115 LYS A O 1
ATOM 914 N N . ALA A 1 116 ? -25.821 16.857 12.537 1.00 92.44 116 ALA A N 1
ATOM 915 C CA . ALA A 1 116 ? -26.635 17.906 13.146 1.00 92.44 116 ALA A CA 1
ATOM 916 C C . ALA A 1 116 ? -25.838 19.198 13.407 1.00 92.44 116 ALA A C 1
ATOM 918 O O . ALA A 1 116 ? -26.424 20.274 13.446 1.00 92.44 116 ALA A O 1
ATOM 919 N N . ASN A 1 117 ? -24.513 19.097 13.549 1.00 92.88 117 ASN A N 1
ATOM 920 C CA . ASN A 1 117 ? -23.623 20.192 13.938 1.00 92.88 117 ASN A CA 1
ATOM 921 C C . ASN A 1 117 ? -22.471 20.385 12.932 1.00 92.88 117 ASN A C 1
ATOM 923 O O . ASN A 1 117 ? -21.333 20.615 13.327 1.00 92.88 117 ASN A O 1
ATOM 927 N N . ALA A 1 118 ? -22.733 20.275 11.627 1.00 91.88 118 ALA A N 1
ATOM 928 C CA . ALA A 1 118 ? -21.678 20.223 10.603 1.00 91.88 118 ALA A CA 1
ATOM 929 C C . ALA A 1 118 ? -20.837 21.516 10.481 1.00 91.88 118 ALA A C 1
ATOM 931 O O . ALA A 1 118 ? -19.727 21.495 9.954 1.00 91.88 118 ALA A O 1
ATOM 932 N N . GLU A 1 119 ? -21.343 22.646 10.975 1.00 90.81 119 GLU A N 1
ATOM 933 C CA . GLU A 1 119 ? -20.610 23.921 11.018 1.00 90.81 119 GLU A CA 1
ATOM 934 C C . GLU A 1 119 ? -19.677 24.035 12.236 1.00 90.81 119 GLU A C 1
ATOM 936 O O . GLU A 1 119 ? -18.786 24.881 12.265 1.00 90.81 119 GLU A O 1
ATOM 941 N N . SER A 1 120 ? -19.853 23.175 13.242 1.00 91.25 120 SER A N 1
ATOM 942 C CA . SER A 1 120 ? -19.035 23.167 14.451 1.00 91.25 120 SER A CA 1
ATOM 943 C C . SER A 1 120 ? -17.646 22.570 14.164 1.00 91.25 120 SER A C 1
ATOM 945 O O . SER A 1 120 ? -17.555 21.493 13.569 1.00 91.25 120 SER A O 1
ATOM 947 N N . PRO A 1 121 ? -16.546 23.190 14.641 1.00 89.94 121 PRO A N 1
ATOM 948 C CA . PRO A 1 121 ? -15.196 22.627 14.519 1.00 89.94 121 PRO A CA 1
ATOM 949 C C . PRO A 1 121 ? -15.064 21.202 15.081 1.00 89.94 121 PRO A C 1
ATOM 951 O O . PRO A 1 121 ? -14.260 20.402 14.606 1.00 89.94 121 PRO A O 1
ATOM 954 N N . GLN A 1 122 ? -15.888 20.851 16.066 1.00 91.31 122 GLN A N 1
ATOM 955 C CA . GLN A 1 122 ? -15.933 19.534 16.691 1.00 91.31 122 GLN A CA 1
ATOM 956 C C . GLN A 1 122 ? -16.470 18.435 15.749 1.00 91.31 122 GLN A C 1
ATOM 958 O O . GLN A 1 122 ? -16.244 17.248 15.993 1.00 91.31 122 GLN A O 1
ATOM 963 N N . ALA A 1 123 ? -17.111 18.784 14.627 1.00 94.19 123 ALA A N 1
ATOM 964 C CA . ALA A 1 123 ? -17.453 17.810 13.589 1.00 94.19 123 ALA A CA 1
ATOM 965 C C . ALA A 1 123 ? -16.191 17.197 12.948 1.00 94.19 123 ALA A C 1
ATOM 967 O O . ALA A 1 123 ? -16.180 16.008 12.626 1.00 94.19 123 ALA A O 1
ATOM 968 N N . ILE A 1 124 ? -15.095 17.964 12.856 1.00 94.31 124 ILE A N 1
ATOM 969 C CA . ILE A 1 124 ? -13.784 17.466 12.409 1.00 94.31 124 ILE A CA 1
ATOM 970 C C . ILE A 1 124 ? -13.214 16.471 13.428 1.00 94.31 124 ILE A C 1
ATOM 972 O O . ILE A 1 124 ? -12.664 15.448 13.037 1.00 94.31 124 ILE A O 1
ATOM 976 N N . GLN A 1 125 ? -13.402 16.712 14.730 1.00 92.56 125 GLN A N 1
ATOM 977 C CA . GLN A 1 125 ? -12.983 15.772 15.780 1.00 92.56 125 GLN A CA 1
ATOM 978 C C . GLN A 1 125 ? -13.773 14.457 15.705 1.00 92.56 125 GLN A C 1
ATOM 980 O O . GLN A 1 125 ? -13.206 13.380 15.874 1.00 92.56 125 GLN A O 1
ATOM 985 N N . CYS A 1 126 ? -15.068 14.521 15.380 1.00 94.81 126 CYS A N 1
ATOM 986 C CA . CYS A 1 126 ? -15.874 13.325 15.125 1.00 94.81 126 CYS A CA 1
ATOM 987 C C . CYS A 1 126 ? -15.373 12.539 13.908 1.00 94.81 126 CYS A C 1
ATOM 989 O O . CYS A 1 126 ? -15.295 11.310 13.972 1.00 94.81 126 CYS A O 1
ATOM 991 N N . LEU A 1 127 ? -15.003 13.234 12.827 1.00 96.38 127 LEU A N 1
ATOM 992 C CA . LEU A 1 127 ? -14.391 12.608 11.656 1.00 96.38 127 LEU A CA 1
ATOM 993 C C . LEU A 1 127 ? -13.053 11.948 12.017 1.00 96.38 127 LEU A C 1
ATOM 995 O O . LEU A 1 127 ? -12.849 10.775 11.709 1.00 96.38 127 LEU A O 1
ATOM 999 N N . GLN A 1 128 ? -12.178 12.672 12.722 1.00 94.88 128 GLN A N 1
ATOM 1000 C CA . GLN A 1 128 ? -10.886 12.172 13.185 1.00 94.88 128 GLN A CA 1
ATOM 1001 C C . GLN A 1 128 ? -11.041 10.914 14.040 1.00 94.88 128 GLN A C 1
ATOM 1003 O O . GLN A 1 128 ? -10.282 9.966 13.854 1.00 94.88 128 GLN A O 1
ATOM 1008 N N . ALA A 1 129 ? -12.013 10.879 14.955 1.00 92.06 129 ALA A N 1
ATOM 1009 C CA . ALA A 1 129 ? -12.278 9.709 15.787 1.00 92.06 129 ALA A CA 1
ATOM 1010 C C . ALA A 1 129 ? -12.681 8.490 14.940 1.00 92.06 129 ALA A C 1
ATOM 1012 O O . ALA A 1 129 ? -12.131 7.407 15.136 1.00 92.06 129 ALA A O 1
ATOM 1013 N N . CYS A 1 130 ? -13.558 8.673 13.944 1.00 94.00 130 CYS A N 1
ATOM 1014 C CA . CYS A 1 130 ? -13.956 7.588 13.042 1.00 94.00 130 CYS A CA 1
ATOM 1015 C C . CYS A 1 130 ? -12.765 7.078 12.216 1.00 94.00 130 CYS A C 1
ATOM 1017 O O . CYS A 1 130 ? -12.509 5.877 12.193 1.00 94.00 130 CYS A O 1
ATOM 1019 N N . VAL A 1 131 ? -11.964 7.972 11.624 1.00 93.31 131 VAL A N 1
ATOM 1020 C CA . VAL A 1 131 ? -10.740 7.590 10.889 1.00 93.31 131 VAL A CA 1
ATOM 1021 C C . VAL A 1 131 ? -9.734 6.889 11.811 1.00 93.31 131 VAL A C 1
ATOM 1023 O O . VAL A 1 131 ? -9.165 5.864 11.439 1.00 93.31 131 VAL A O 1
ATOM 1026 N N . SER A 1 132 ? -9.570 7.374 13.046 1.00 89.50 132 SER A N 1
ATOM 1027 C CA . SER A 1 132 ? -8.650 6.806 14.044 1.00 89.50 132 SER A CA 1
ATOM 1028 C C . SER A 1 132 ? -9.025 5.382 14.465 1.00 89.50 132 SER A C 1
ATOM 1030 O O . SER A 1 132 ? -8.158 4.598 14.850 1.00 89.50 132 SER A O 1
ATOM 1032 N N . LYS A 1 133 ? -10.312 5.035 14.392 1.00 88.50 133 LYS A N 1
ATOM 1033 C CA . LYS A 1 133 ? -10.835 3.688 14.659 1.00 88.50 133 LYS A CA 1
ATOM 1034 C C . LYS A 1 133 ? -11.068 2.880 13.378 1.00 88.50 133 LYS A C 1
ATOM 1036 O O . LYS A 1 133 ? -11.602 1.780 13.446 1.00 88.50 133 LYS A O 1
ATOM 1041 N N . TRP A 1 134 ? -10.622 3.405 12.234 1.00 90.94 134 TRP A N 1
ATOM 1042 C CA . TRP A 1 134 ? -10.796 2.827 10.902 1.00 90.94 134 TRP A CA 1
ATOM 1043 C C . TRP A 1 134 ? -12.263 2.577 10.510 1.00 90.94 134 TRP A C 1
ATOM 1045 O O . TRP A 1 134 ? -12.557 1.680 9.726 1.00 90.94 134 TRP A O 1
ATOM 1055 N N . ASP A 1 135 ? -13.185 3.384 11.033 1.00 93.19 135 ASP A N 1
ATOM 1056 C CA . ASP A 1 135 ? -14.620 3.328 10.755 1.00 93.19 135 ASP A CA 1
ATOM 1057 C C . ASP A 1 135 ? -14.968 4.184 9.528 1.00 93.19 135 ASP A C 1
ATOM 1059 O O . ASP A 1 135 ? -15.410 5.335 9.633 1.00 93.19 135 ASP A O 1
ATOM 1063 N N . LEU A 1 136 ? -14.688 3.636 8.343 1.00 94.38 136 LEU A N 1
ATOM 1064 C CA . LEU A 1 136 ? -14.760 4.378 7.083 1.00 94.38 136 LEU A CA 1
ATOM 1065 C C . LEU A 1 136 ? -16.197 4.753 6.705 1.00 94.38 136 LEU A C 1
ATOM 1067 O O . LEU A 1 136 ? -16.409 5.801 6.096 1.00 94.38 136 LEU A O 1
ATOM 1071 N N . GLU A 1 137 ? -17.185 3.935 7.077 1.00 94.94 137 GLU A N 1
ATOM 1072 C CA . GLU A 1 137 ? -18.589 4.175 6.735 1.00 94.94 137 GLU A CA 1
ATOM 1073 C C . GLU A 1 137 ? -19.114 5.439 7.424 1.00 94.94 137 GLU A C 1
ATOM 1075 O O . GLU A 1 137 ? -19.610 6.360 6.768 1.00 94.94 137 GLU A O 1
ATOM 1080 N N . ASN A 1 138 ? -18.947 5.532 8.745 1.00 95.94 138 ASN A N 1
ATOM 1081 C CA . ASN A 1 138 ? -19.360 6.715 9.492 1.00 95.94 138 ASN A CA 1
ATOM 1082 C C . ASN A 1 138 ? -18.467 7.923 9.178 1.00 95.94 138 ASN A C 1
ATOM 1084 O O . ASN A 1 138 ? -18.977 9.042 9.080 1.00 95.94 138 ASN A O 1
ATOM 1088 N N . ALA A 1 139 ? -17.166 7.716 8.930 1.00 97.12 139 ALA A N 1
ATOM 1089 C CA . ALA A 1 139 ? -16.274 8.780 8.473 1.00 97.12 139 ALA A CA 1
ATOM 1090 C C . ALA A 1 139 ? -16.761 9.405 7.153 1.00 97.12 139 ALA A C 1
ATOM 1092 O O . ALA A 1 139 ? -16.862 10.629 7.053 1.00 97.12 139 ALA A O 1
ATOM 1093 N N . GLN A 1 140 ? -17.134 8.590 6.159 1.00 97.06 140 GLN A N 1
ATOM 1094 C CA . GLN A 1 140 ? -17.648 9.084 4.879 1.00 97.06 140 GLN A CA 1
ATOM 1095 C C . GLN A 1 140 ? -18.947 9.876 5.064 1.00 97.06 140 GLN A C 1
ATOM 1097 O O . GLN A 1 140 ? -19.098 10.959 4.497 1.00 97.06 140 GLN A O 1
ATOM 1102 N N . GLN A 1 141 ? -19.861 9.392 5.907 1.00 97.00 141 GLN A N 1
ATOM 1103 C CA . GLN A 1 141 ? -21.108 10.098 6.203 1.00 97.00 141 GLN A CA 1
ATOM 1104 C C . GLN A 1 141 ? -20.873 11.478 6.841 1.00 97.00 141 GLN A C 1
ATOM 1106 O O . GLN A 1 141 ? -21.607 12.425 6.543 1.00 97.00 141 GLN A O 1
ATOM 1111 N N . ILE A 1 142 ? -19.865 11.598 7.712 1.00 97.75 142 ILE A N 1
ATOM 1112 C CA . ILE A 1 142 ? -19.462 12.873 8.317 1.00 97.75 142 ILE A CA 1
ATOM 1113 C C . ILE A 1 142 ? -18.832 13.786 7.263 1.00 97.75 142 ILE A C 1
ATOM 1115 O O . ILE A 1 142 ? -19.222 14.948 7.155 1.00 97.75 142 ILE A O 1
ATOM 1119 N N . ALA A 1 143 ? -17.912 13.269 6.446 1.00 97.06 143 ALA A N 1
ATOM 1120 C CA . ALA A 1 143 ? -17.258 14.043 5.392 1.00 97.06 143 ALA A CA 1
ATOM 1121 C C . ALA A 1 143 ? -18.262 14.594 4.364 1.00 97.06 143 ALA A C 1
ATOM 1123 O O . ALA A 1 143 ? -18.170 15.758 3.979 1.00 97.06 143 ALA A O 1
ATOM 1124 N N . ALA A 1 144 ? -19.277 13.812 3.987 1.00 96.81 144 ALA A N 1
ATOM 1125 C CA . ALA A 1 144 ? -20.361 14.274 3.122 1.00 96.81 144 ALA A CA 1
ATOM 1126 C C . ALA A 1 144 ? -21.196 15.403 3.759 1.00 96.81 144 ALA A C 1
ATOM 1128 O O . ALA A 1 144 ? -21.616 16.335 3.069 1.00 96.81 144 ALA A O 1
ATOM 1129 N N . ALA A 1 145 ? -21.440 15.343 5.072 1.00 96.31 145 ALA A N 1
ATOM 1130 C CA . ALA A 1 145 ? -22.143 16.404 5.791 1.00 96.31 145 ALA A CA 1
ATOM 1131 C C . ALA A 1 145 ? -21.310 17.695 5.863 1.00 96.31 145 ALA A C 1
ATOM 1133 O O . ALA A 1 145 ? -21.849 18.777 5.620 1.00 96.31 145 ALA A O 1
ATOM 1134 N N . LEU A 1 146 ? -20.003 17.572 6.122 1.00 95.38 146 LEU A N 1
ATOM 1135 C CA . LEU A 1 146 ? -19.050 18.685 6.116 1.00 95.38 146 LEU A CA 1
ATOM 1136 C C . LEU A 1 146 ? -18.981 19.357 4.737 1.00 95.38 146 LEU A C 1
ATOM 1138 O O . LEU A 1 146 ? -19.146 20.570 4.639 1.00 95.38 146 LEU A O 1
ATOM 1142 N N . ASP A 1 147 ? -18.826 18.584 3.660 1.00 94.19 147 ASP A N 1
ATOM 1143 C CA . ASP A 1 147 ? -18.792 19.117 2.290 1.00 94.19 147 ASP A CA 1
ATOM 1144 C C . ASP A 1 147 ? -20.093 19.851 1.913 1.00 94.19 147 ASP A C 1
ATOM 1146 O O . ASP A 1 147 ? -20.080 20.909 1.274 1.00 94.19 147 ASP A O 1
ATOM 1150 N N . LYS A 1 148 ? -21.247 19.335 2.355 1.00 93.00 148 LYS A N 1
ATOM 1151 C CA . LYS A 1 148 ? -22.540 19.992 2.130 1.00 93.00 148 LYS A CA 1
ATOM 1152 C C . LYS A 1 148 ? -22.643 21.322 2.884 1.00 93.00 148 LYS A C 1
ATOM 1154 O O . LYS A 1 148 ? -23.026 22.325 2.273 1.00 93.00 148 LYS A O 1
ATOM 1159 N N . ALA A 1 149 ? -22.307 21.335 4.175 1.00 91.62 149 ALA A N 1
ATOM 1160 C CA . ALA A 1 149 ? -22.390 22.522 5.028 1.00 91.62 149 ALA A CA 1
ATOM 1161 C C . ALA A 1 149 ? -21.435 23.633 4.566 1.00 91.62 149 ALA A C 1
ATOM 1163 O O . ALA A 1 149 ? -21.831 24.790 4.454 1.00 91.62 149 ALA A O 1
ATOM 1164 N N . HIS A 1 150 ? -20.211 23.269 4.177 1.00 87.75 150 HIS A N 1
ATOM 1165 C CA . HIS A 1 150 ? -19.161 24.215 3.779 1.00 87.75 150 HIS A CA 1
ATOM 1166 C C . HIS A 1 150 ? -19.067 24.439 2.265 1.00 87.75 150 HIS A C 1
ATOM 1168 O O . HIS A 1 150 ? -18.112 25.038 1.771 1.00 87.75 150 HIS A O 1
ATOM 1174 N N . SER A 1 151 ? -20.087 24.023 1.510 1.00 80.69 151 SER A N 1
ATOM 1175 C CA . SER A 1 151 ? -20.124 24.109 0.042 1.00 80.69 151 SER A CA 1
ATOM 1176 C C . SER A 1 151 ? -19.947 25.523 -0.531 1.00 80.69 151 SER A C 1
ATOM 1178 O O . SER A 1 151 ? -19.554 25.667 -1.688 1.00 80.69 151 SER A O 1
ATOM 1180 N N . LYS A 1 152 ? -20.229 26.560 0.267 1.00 71.00 152 LYS A N 1
ATOM 1181 C CA . LYS A 1 152 ? -20.097 27.981 -0.100 1.00 71.00 152 LYS A CA 1
ATOM 1182 C C . LYS A 1 152 ? -18.833 28.650 0.457 1.00 71.00 152 LYS A C 1
ATOM 1184 O O . LYS A 1 152 ? -18.510 29.751 0.029 1.00 71.00 152 LYS A O 1
ATOM 1189 N N . ALA A 1 153 ? -18.130 28.015 1.396 1.00 62.09 153 ALA A N 1
ATOM 1190 C CA . ALA A 1 153 ? -17.066 28.630 2.199 1.00 62.09 153 ALA A CA 1
ATOM 1191 C C . ALA A 1 153 ? -15.650 28.475 1.602 1.00 62.09 153 ALA A C 1
ATOM 1193 O O . ALA A 1 153 ? -14.658 28.687 2.293 1.00 62.09 153 ALA A O 1
ATOM 1194 N N . SER A 1 154 ? -15.529 28.084 0.327 1.00 62.34 154 SER A N 1
ATOM 1195 C CA . SER A 1 154 ? -14.248 27.777 -0.345 1.00 62.34 154 SER A CA 1
ATOM 1196 C C . SER A 1 154 ? -13.419 26.649 0.304 1.00 62.34 154 SER A C 1
ATOM 1198 O O . SER A 1 154 ? -12.271 26.422 -0.080 1.00 62.34 154 SER A O 1
ATOM 1200 N N . SER A 1 155 ? -13.989 25.889 1.246 1.00 77.06 155 SER A N 1
ATOM 1201 C CA . SER A 1 155 ? -13.332 24.785 1.960 1.00 77.06 155 SER A CA 1
ATOM 1202 C C . SER A 1 155 ? -13.241 23.516 1.103 1.00 77.06 155 SER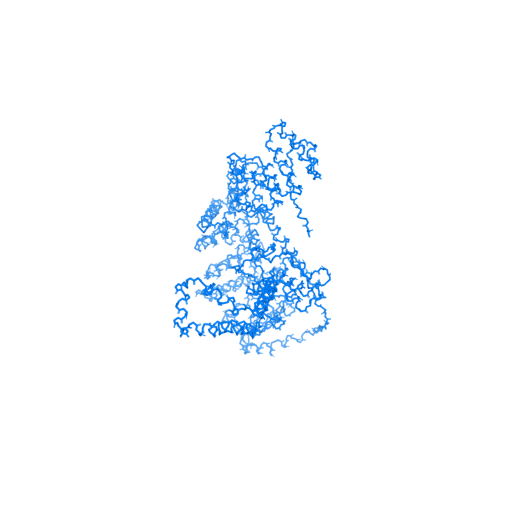 A C 1
ATOM 1204 O O . SER A 1 155 ? -13.897 22.511 1.369 1.00 77.06 155 SER A O 1
ATOM 1206 N N . ARG A 1 156 ? -12.401 23.558 0.060 1.00 87.38 156 ARG A N 1
ATOM 1207 C CA . ARG A 1 156 ? -12.220 22.463 -0.916 1.00 87.38 156 ARG A CA 1
ATOM 1208 C C . ARG A 1 156 ? -11.813 21.125 -0.287 1.00 87.38 156 ARG A C 1
ATOM 1210 O O . ARG A 1 156 ? -12.157 20.077 -0.817 1.00 87.38 156 ARG A O 1
ATOM 1217 N N . HIS A 1 157 ? -11.108 21.151 0.844 1.00 91.25 157 HIS A N 1
ATOM 1218 C CA . HIS A 1 157 ? -10.598 19.946 1.499 1.00 91.25 157 HIS A CA 1
ATOM 1219 C C . HIS A 1 157 ? -11.723 18.994 1.925 1.00 91.25 157 HIS A C 1
ATOM 1221 O O . HIS A 1 157 ? -11.585 17.797 1.719 1.00 91.25 157 HIS A O 1
ATOM 1227 N N . PHE A 1 158 ? -12.870 19.489 2.409 1.00 94.00 158 PHE A N 1
ATOM 1228 C CA . PHE A 1 158 ? -13.989 18.615 2.787 1.00 94.00 158 PHE A CA 1
ATOM 1229 C C . PHE A 1 158 ? -14.567 17.838 1.598 1.00 94.00 158 PHE A C 1
ATOM 1231 O O . PHE A 1 158 ? -14.919 16.668 1.741 1.00 94.00 158 PHE A O 1
ATOM 1238 N N . MET A 1 159 ? -14.605 18.462 0.417 1.00 93.69 159 MET A N 1
ATOM 1239 C CA . MET A 1 159 ? -15.021 17.811 -0.826 1.00 93.69 159 MET A CA 1
ATOM 1240 C C . MET A 1 159 ? -14.095 16.638 -1.165 1.00 93.69 159 MET A C 1
ATOM 1242 O O . MET A 1 159 ? -14.563 15.524 -1.394 1.00 93.69 159 MET A O 1
ATOM 1246 N N . TYR A 1 160 ? -12.779 16.862 -1.134 1.00 95.50 160 TYR A N 1
ATOM 1247 C CA . TYR A 1 160 ? -11.804 15.814 -1.434 1.00 95.50 160 TYR A CA 1
ATOM 1248 C C . TYR A 1 160 ? -11.691 14.765 -0.326 1.00 95.50 160 TYR A C 1
ATOM 1250 O O . TYR A 1 160 ? -11.499 13.595 -0.633 1.00 95.50 160 TYR A O 1
ATOM 1258 N N . TRP A 1 161 ? -11.901 15.121 0.944 1.00 96.94 161 TRP A N 1
ATOM 1259 C CA . TRP A 1 161 ? -12.020 14.145 2.030 1.00 96.94 161 TRP A CA 1
ATOM 1260 C C . TRP A 1 161 ? -13.205 13.208 1.799 1.00 96.94 161 TRP A C 1
ATOM 1262 O O . TRP A 1 161 ? -13.065 11.997 1.951 1.00 96.94 161 TRP A O 1
ATOM 1272 N N . ASN A 1 162 ? -14.353 13.747 1.377 1.00 97.19 162 ASN A N 1
ATOM 1273 C CA . ASN A 1 162 ? -15.516 12.944 1.011 1.00 97.19 162 ASN A CA 1
ATOM 1274 C C . ASN A 1 162 ? -15.213 12.031 -0.191 1.00 97.19 162 ASN A C 1
ATOM 1276 O O . ASN A 1 162 ? -15.443 10.827 -0.108 1.00 97.19 162 ASN A O 1
ATOM 1280 N N . MET A 1 163 ? -14.648 12.572 -1.280 1.00 97.31 163 MET A N 1
ATOM 1281 C CA . MET A 1 163 ? -14.245 11.790 -2.464 1.00 97.31 163 MET A CA 1
ATOM 1282 C C . MET A 1 163 ? -13.272 10.662 -2.109 1.00 97.31 163 MET A C 1
ATOM 1284 O O . MET A 1 163 ? -13.476 9.517 -2.510 1.00 97.31 163 MET A O 1
ATOM 1288 N N . MET A 1 164 ? -12.259 10.975 -1.303 1.00 97.44 164 MET A N 1
ATOM 1289 C CA . MET A 1 164 ? -11.250 10.029 -0.850 1.00 97.44 164 MET A CA 1
ATOM 1290 C C . MET A 1 164 ? -11.849 8.940 0.047 1.00 97.44 164 MET A C 1
ATOM 1292 O O . MET A 1 164 ? -11.560 7.766 -0.147 1.00 97.44 164 MET A O 1
ATOM 1296 N N . LEU A 1 165 ? -12.734 9.282 0.988 1.00 97.81 165 LEU A N 1
ATOM 1297 C CA . LEU A 1 165 ? -13.402 8.292 1.845 1.00 97.81 165 LEU A CA 1
ATOM 1298 C C . LEU A 1 165 ? -14.378 7.400 1.067 1.00 97.81 165 LEU A C 1
ATOM 1300 O O . LEU A 1 165 ? -14.456 6.206 1.349 1.00 97.81 165 LEU A O 1
ATOM 1304 N N . MET A 1 166 ? -15.077 7.936 0.059 1.00 97.88 166 MET A N 1
ATOM 1305 C CA . MET A 1 166 ? -15.857 7.110 -0.871 1.00 97.88 166 MET A CA 1
ATOM 1306 C C . MET A 1 166 ? -14.947 6.141 -1.633 1.00 97.88 166 MET A C 1
ATOM 1308 O O . MET A 1 166 ? -15.264 4.956 -1.737 1.00 97.88 166 MET A O 1
ATOM 1312 N N . PHE A 1 167 ? -13.791 6.601 -2.115 1.00 98.12 167 PHE A N 1
ATOM 1313 C CA . PHE A 1 167 ? -12.843 5.720 -2.791 1.00 98.12 167 PHE A CA 1
ATOM 1314 C C . PHE A 1 167 ? -12.264 4.651 -1.850 1.00 98.12 167 PHE A C 1
ATOM 1316 O O . PHE A 1 167 ? -12.291 3.471 -2.195 1.00 98.12 167 PHE A O 1
ATOM 1323 N N . LEU A 1 168 ? -11.851 5.013 -0.633 1.00 96.81 168 LEU A N 1
ATOM 1324 C CA . LEU A 1 168 ? -11.389 4.056 0.379 1.00 96.81 168 LEU A CA 1
ATOM 1325 C C . LEU A 1 168 ? -12.457 3.003 0.704 1.00 96.81 168 LEU A C 1
ATOM 1327 O O . LEU A 1 168 ? -12.137 1.821 0.792 1.00 96.81 168 LEU A O 1
ATOM 1331 N N . LEU A 1 169 ? -13.732 3.390 0.824 1.00 95.88 169 LEU A N 1
ATOM 1332 C CA . LEU A 1 169 ? -14.836 2.436 0.991 1.00 95.88 169 LEU A CA 1
ATOM 1333 C C . LEU A 1 169 ? -14.999 1.509 -0.215 1.00 95.88 169 LEU A C 1
ATOM 1335 O O . LEU A 1 169 ? -15.293 0.330 -0.035 1.00 95.88 169 LEU A O 1
ATOM 1339 N N . SER A 1 170 ? -14.777 2.012 -1.430 1.00 96.75 170 SER A N 1
ATOM 1340 C CA . SER A 1 170 ? -14.886 1.212 -2.655 1.00 96.75 170 SER A CA 1
ATOM 1341 C C . SER A 1 170 ? -13.855 0.082 -2.749 1.00 96.75 170 SER A C 1
ATOM 1343 O O . SER A 1 170 ? -14.119 -0.924 -3.401 1.00 96.75 170 SER A O 1
ATOM 1345 N N . ILE A 1 171 ? -12.714 0.217 -2.069 1.00 94.31 171 ILE A N 1
ATOM 1346 C CA . ILE A 1 171 ? -11.648 -0.798 -2.024 1.00 94.31 171 ILE A CA 1
ATOM 1347 C C . ILE A 1 171 ? -11.565 -1.517 -0.665 1.00 94.31 171 ILE A C 1
ATOM 1349 O O . ILE A 1 171 ? -10.765 -2.433 -0.489 1.00 94.31 171 ILE A O 1
ATOM 1353 N N . SER A 1 172 ? -12.396 -1.130 0.306 1.00 92.06 172 SER A N 1
ATOM 1354 C CA . SER A 1 172 ? -12.381 -1.673 1.666 1.00 92.06 172 SER A CA 1
ATOM 1355 C C . SER A 1 172 ? -13.199 -2.954 1.785 1.00 92.06 172 SER A C 1
ATOM 1357 O O . SER A 1 172 ? -14.293 -3.066 1.239 1.00 92.06 172 SER A O 1
ATOM 1359 N N . ALA A 1 173 ? -12.722 -3.902 2.594 1.00 87.94 173 ALA A N 1
ATOM 1360 C CA . ALA A 1 173 ? -13.472 -5.104 2.959 1.00 87.94 173 ALA A CA 1
ATOM 1361 C C . ALA A 1 173 ? -14.634 -4.846 3.946 1.00 87.94 173 ALA A C 1
ATOM 1363 O O . ALA A 1 173 ? -15.400 -5.764 4.219 1.00 87.94 173 ALA A O 1
ATOM 1364 N N . GLN A 1 174 ? -14.776 -3.624 4.482 1.00 87.38 174 GLN A N 1
ATOM 1365 C CA . GLN A 1 174 ? -15.818 -3.278 5.465 1.00 87.38 174 GLN A CA 1
ATOM 1366 C C . GLN A 1 174 ? -17.238 -3.312 4.894 1.00 87.38 174 GLN A C 1
ATOM 1368 O O . GLN A 1 174 ? -18.188 -3.495 5.649 1.00 87.38 174 GLN A O 1
ATOM 1373 N N . VAL A 1 175 ? -17.395 -3.124 3.580 1.00 89.88 175 VAL A N 1
ATOM 1374 C CA . VAL A 1 175 ? -18.710 -3.032 2.937 1.00 89.88 175 VAL A CA 1
ATOM 1375 C C . VAL A 1 175 ? -18.913 -4.137 1.892 1.00 89.88 175 VAL A C 1
ATOM 1377 O O . VAL A 1 175 ? -17.949 -4.568 1.251 1.00 89.88 175 VAL A O 1
ATOM 1380 N N . PRO A 1 176 ? -20.162 -4.599 1.672 1.00 93.69 176 PRO A N 1
ATOM 1381 C CA . PRO A 1 176 ? -20.473 -5.580 0.634 1.00 93.69 176 PRO A CA 1
ATOM 1382 C C . PRO A 1 176 ? -20.135 -5.085 -0.777 1.00 93.69 176 PRO A C 1
ATOM 1384 O O . PRO A 1 176 ? -20.126 -3.886 -1.053 1.00 93.69 176 PRO A O 1
ATOM 1387 N N . GLU A 1 177 ? -19.957 -6.018 -1.712 1.00 92.69 177 GLU A N 1
ATOM 1388 C CA . GLU A 1 177 ? -19.500 -5.732 -3.080 1.00 92.69 177 GLU A CA 1
ATOM 1389 C C . GLU A 1 177 ? -20.399 -4.744 -3.853 1.00 92.69 177 GLU A C 1
ATOM 1391 O O . GLU A 1 177 ? -19.912 -3.875 -4.573 1.00 92.69 177 GLU A O 1
ATOM 1396 N N . ASN A 1 178 ? -21.721 -4.807 -3.657 1.00 92.81 178 ASN A N 1
ATOM 1397 C CA . ASN A 1 178 ? -22.655 -3.851 -4.266 1.00 92.81 178 ASN A CA 1
ATOM 1398 C C . ASN A 1 178 ? -22.410 -2.415 -3.775 1.00 92.81 178 ASN A C 1
ATOM 1400 O O . ASN A 1 178 ? -22.447 -1.465 -4.557 1.00 92.81 178 ASN A O 1
ATOM 1404 N N . THR A 1 179 ? -22.124 -2.266 -2.482 1.00 93.75 179 THR A N 1
ATOM 1405 C CA . THR A 1 179 ? -21.829 -0.981 -1.845 1.00 93.75 179 THR A CA 1
ATOM 1406 C C . THR A 1 179 ? -20.467 -0.450 -2.290 1.00 93.75 179 THR A C 1
ATOM 1408 O O . THR A 1 179 ? -20.344 0.746 -2.554 1.00 93.75 179 THR A O 1
ATOM 1411 N N . LYS A 1 180 ? -19.471 -1.328 -2.478 1.00 95.25 180 LYS A N 1
ATOM 1412 C CA . LYS A 1 180 ? -18.170 -0.950 -3.051 1.00 95.25 180 LYS A CA 1
ATOM 1413 C C . LYS A 1 180 ? -18.315 -0.320 -4.434 1.00 95.25 180 LYS A C 1
ATOM 1415 O O . LYS A 1 180 ? -17.826 0.786 -4.660 1.00 95.25 180 LYS A O 1
ATOM 1420 N N . ARG A 1 181 ? -19.051 -0.983 -5.337 1.00 95.06 181 ARG A N 1
ATOM 1421 C CA . ARG A 1 181 ? -19.317 -0.479 -6.700 1.00 95.06 181 ARG A CA 1
ATOM 1422 C C . ARG A 1 181 ? -20.045 0.862 -6.687 1.00 95.06 181 ARG A C 1
ATOM 1424 O O . ARG A 1 181 ? -19.706 1.752 -7.468 1.00 95.06 181 ARG A O 1
ATOM 1431 N N . LEU A 1 182 ? -21.025 1.019 -5.794 1.00 96.56 182 LEU A N 1
ATOM 1432 C CA . LEU A 1 182 ? -21.751 2.276 -5.622 1.00 96.56 182 LEU A CA 1
ATOM 1433 C C . LEU A 1 182 ? -20.800 3.412 -5.229 1.00 96.56 182 LEU A C 1
ATOM 1435 O O . LEU A 1 182 ? -20.778 4.441 -5.902 1.00 96.56 182 LEU A O 1
ATOM 1439 N N . PHE A 1 183 ? -19.998 3.227 -4.177 1.00 97.75 183 PHE A N 1
ATOM 1440 C CA . PHE A 1 183 ? -19.064 4.255 -3.722 1.00 97.75 183 PHE A CA 1
ATOM 1441 C C . PHE A 1 183 ? -17.960 4.551 -4.742 1.00 97.75 183 PHE A C 1
ATOM 1443 O O . PHE A 1 183 ? -17.636 5.720 -4.938 1.00 97.75 183 PHE A O 1
ATOM 1450 N N . GLY A 1 184 ? -17.456 3.537 -5.452 1.00 97.25 184 GLY A N 1
ATOM 1451 C CA . GLY A 1 184 ? -16.499 3.721 -6.548 1.00 97.25 184 GLY A CA 1
ATOM 1452 C C . GLY A 1 184 ? -17.068 4.585 -7.673 1.00 97.25 184 GLY A C 1
ATOM 1453 O O . GLY A 1 184 ? -16.458 5.572 -8.080 1.00 97.25 184 GLY A O 1
ATOM 1454 N N . THR A 1 185 ? -18.304 4.295 -8.092 1.00 97.19 185 THR A N 1
ATOM 1455 C CA . THR A 1 185 ? -19.021 5.089 -9.106 1.00 97.19 185 THR A CA 1
ATOM 1456 C C . THR A 1 185 ? -19.277 6.523 -8.635 1.00 97.19 185 THR A C 1
ATOM 1458 O O . THR A 1 185 ? -19.172 7.465 -9.419 1.00 97.19 185 THR A O 1
ATOM 1461 N N . LEU A 1 186 ? -19.636 6.714 -7.361 1.00 97.62 186 LEU A N 1
ATOM 1462 C CA . LEU A 1 186 ? -19.873 8.043 -6.794 1.00 97.62 186 LEU A CA 1
ATOM 1463 C C . LEU A 1 186 ? -18.586 8.871 -6.718 1.00 97.62 186 LEU A C 1
ATOM 1465 O O . LEU A 1 186 ? -18.614 10.042 -7.096 1.00 97.62 186 LEU A O 1
ATOM 1469 N N . ALA A 1 187 ? -17.479 8.273 -6.268 1.00 98.12 187 ALA A N 1
ATOM 1470 C CA . ALA A 1 187 ? -16.173 8.924 -6.235 1.00 98.12 187 ALA A CA 1
ATOM 1471 C C . ALA A 1 187 ? -15.738 9.343 -7.645 1.00 98.12 187 ALA A C 1
ATOM 1473 O O . ALA A 1 187 ? -15.404 10.510 -7.855 1.00 98.12 187 ALA A O 1
ATOM 1474 N N . LEU A 1 188 ? -15.841 8.427 -8.618 1.00 98.31 188 LEU A N 1
ATOM 1475 C CA . LEU A 1 188 ? -15.513 8.692 -10.019 1.00 98.31 188 LEU A CA 1
ATOM 1476 C C . LEU A 1 188 ? -16.327 9.864 -10.576 1.00 98.31 188 LEU A C 1
ATOM 1478 O O . LEU A 1 188 ? -15.747 10.857 -11.000 1.00 98.31 188 LEU A O 1
ATOM 1482 N N . LYS A 1 189 ? -17.662 9.813 -10.485 1.00 97.88 189 LYS A N 1
ATOM 1483 C CA . LYS A 1 189 ? -18.536 10.870 -11.027 1.00 97.88 189 LYS A CA 1
ATOM 1484 C C . LYS A 1 189 ? -18.285 12.242 -10.406 1.00 97.88 189 LYS A C 1
ATOM 1486 O O . LYS A 1 189 ? -18.432 13.264 -11.075 1.00 97.88 189 LYS A O 1
ATOM 1491 N N . GLN A 1 190 ? -17.958 12.296 -9.115 1.00 96.25 190 GLN A N 1
ATOM 1492 C CA . GLN A 1 190 ? -17.652 13.567 -8.461 1.00 96.25 190 GLN A CA 1
ATOM 1493 C C . GLN A 1 190 ? -16.305 14.134 -8.921 1.00 96.25 190 GLN A C 1
ATOM 1495 O O . GLN A 1 190 ? -16.216 15.340 -9.156 1.00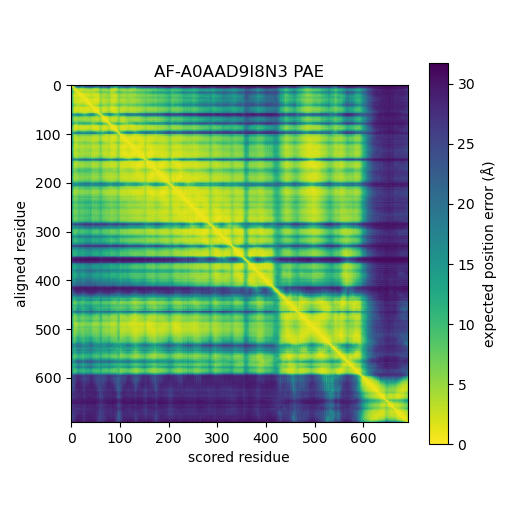 96.25 190 GLN A O 1
ATOM 1500 N N . LEU A 1 191 ? -15.289 13.288 -9.104 1.00 97.25 191 LEU A N 1
ATOM 1501 C CA . LEU A 1 191 ? -13.984 13.711 -9.617 1.00 97.25 191 LEU A CA 1
ATOM 1502 C C . LEU A 1 191 ? -14.036 14.075 -11.107 1.00 97.25 191 LEU A C 1
ATOM 1504 O O . LEU A 1 191 ? -13.469 15.091 -11.493 1.00 97.25 191 LEU A O 1
ATOM 1508 N N . GLU A 1 192 ? -14.793 13.345 -11.929 1.00 96.56 192 GLU A N 1
ATOM 1509 C CA . GLU A 1 192 ? -15.067 13.715 -13.326 1.00 96.56 192 GLU A CA 1
ATOM 1510 C C . GLU A 1 192 ? -15.746 15.082 -13.415 1.00 96.56 192 GLU A C 1
ATOM 1512 O O . GLU A 1 192 ? -15.383 15.913 -14.244 1.00 96.56 192 GLU A O 1
ATOM 1517 N N . ARG A 1 193 ? -16.707 15.362 -12.526 1.00 95.25 193 ARG A N 1
ATOM 1518 C CA . ARG A 1 193 ? -17.336 16.684 -12.456 1.00 95.25 193 ARG A CA 1
ATOM 1519 C C . ARG A 1 193 ? -16.326 17.770 -12.077 1.00 95.25 193 ARG A C 1
ATOM 1521 O O . ARG A 1 193 ? -16.385 18.860 -12.641 1.00 95.25 193 ARG A O 1
ATOM 1528 N N . ALA A 1 194 ? -15.414 17.496 -11.144 1.00 93.94 194 ALA A N 1
ATOM 1529 C CA . ALA A 1 194 ? -14.337 18.425 -10.802 1.00 93.94 194 ALA A CA 1
ATOM 1530 C C . ALA A 1 194 ? -13.393 18.655 -11.998 1.00 93.94 194 ALA A C 1
ATOM 1532 O O . ALA A 1 194 ? -13.041 19.800 -12.280 1.00 93.94 194 ALA A O 1
ATOM 1533 N N . ALA A 1 195 ? -13.052 17.601 -12.744 1.00 94.56 195 ALA A N 1
ATOM 1534 C CA . ALA A 1 195 ? -12.253 17.684 -13.964 1.00 94.56 195 ALA A CA 1
ATOM 1535 C C . ALA A 1 195 ? -12.947 18.529 -15.046 1.00 94.56 195 ALA A C 1
ATOM 1537 O O . ALA A 1 195 ? -12.352 19.471 -15.563 1.00 94.56 195 ALA A O 1
ATOM 1538 N N . GLN A 1 196 ? -14.233 18.281 -15.316 1.00 93.44 196 GLN A N 1
ATOM 1539 C CA . GLN A 1 196 ? -15.034 19.053 -16.277 1.00 93.44 196 GLN A CA 1
ATOM 1540 C C . GLN A 1 196 ? -15.107 20.540 -15.909 1.00 93.44 196 GLN A C 1
ATOM 1542 O O . GLN A 1 196 ? -14.993 21.405 -16.776 1.00 93.44 196 GLN A O 1
ATOM 1547 N N . LEU A 1 197 ? -15.269 20.857 -14.619 1.00 91.69 197 LEU A N 1
ATOM 1548 C CA . LEU A 1 197 ? -15.246 22.242 -14.146 1.00 91.69 197 LEU A CA 1
ATOM 1549 C C . LEU A 1 197 ? -13.885 22.899 -14.395 1.00 91.69 197 LEU A C 1
ATOM 1551 O O . LEU A 1 197 ? -13.847 24.057 -14.807 1.00 91.69 197 LEU A O 1
ATOM 1555 N N . THR A 1 198 ? -12.781 22.180 -14.186 1.00 91.12 198 THR A N 1
ATOM 1556 C CA . THR A 1 198 ? -11.437 22.677 -14.511 1.00 91.12 198 THR A CA 1
ATOM 1557 C C . THR A 1 198 ? -11.244 22.877 -16.014 1.00 91.12 198 THR A C 1
ATOM 1559 O O . THR A 1 198 ? -10.671 23.881 -16.417 1.00 91.12 198 THR A O 1
ATOM 1562 N N . GLU A 1 199 ? -11.761 21.984 -16.861 1.00 89.31 199 GLU A N 1
ATOM 1563 C CA . GLU A 1 199 ? -11.668 22.135 -18.320 1.00 89.31 199 GLU A CA 1
A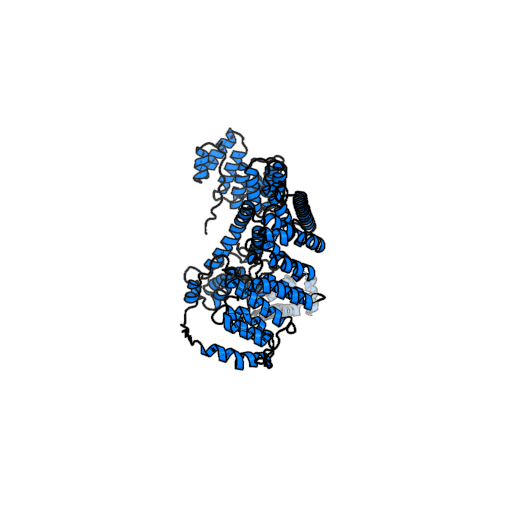TOM 1564 C C . GLU A 1 199 ? -12.527 23.288 -18.859 1.00 89.31 199 GLU A C 1
ATOM 1566 O O . GLU A 1 199 ? -12.181 23.891 -19.878 1.00 89.31 199 GLU A O 1
ATOM 1571 N N . SER A 1 200 ? -13.624 23.625 -18.175 1.00 86.69 200 SER A N 1
ATOM 1572 C CA . SER A 1 200 ? -14.549 24.691 -18.583 1.00 86.69 200 SER A CA 1
ATOM 1573 C C . SER A 1 200 ? -14.031 26.116 -18.360 1.00 86.69 200 SER A C 1
ATOM 1575 O O . SER A 1 200 ? -14.610 27.056 -18.900 1.00 86.69 200 SER A O 1
ATOM 1577 N N . VAL A 1 201 ? -12.954 26.287 -17.588 1.00 84.75 201 VAL A N 1
ATOM 1578 C CA . VAL A 1 201 ? -12.327 27.591 -17.330 1.00 84.75 201 VAL A CA 1
ATOM 1579 C C . VAL A 1 201 ? -11.013 27.745 -18.089 1.00 84.75 201 VAL A C 1
ATOM 1581 O O . VAL A 1 201 ? -10.366 26.756 -18.443 1.00 84.75 201 VAL A O 1
ATOM 1584 N N . ASP A 1 202 ? -10.626 28.990 -18.360 1.00 75.00 202 ASP A N 1
ATOM 1585 C CA . ASP A 1 202 ? -9.390 29.299 -19.089 1.00 75.00 202 ASP A CA 1
ATOM 1586 C C . ASP A 1 202 ? -8.140 29.092 -18.224 1.00 75.00 202 ASP A C 1
ATOM 1588 O O . ASP A 1 202 ? -7.130 28.596 -18.715 1.00 75.00 202 ASP A O 1
ATOM 1592 N N . GLU A 1 203 ? -8.232 29.379 -16.922 1.00 74.00 203 GLU A N 1
ATOM 1593 C CA . GLU A 1 203 ? -7.142 29.195 -15.959 1.00 74.00 203 GLU A CA 1
ATOM 1594 C C . GLU A 1 203 ? -7.445 28.057 -14.969 1.00 74.00 203 GLU A C 1
ATOM 1596 O O . GLU A 1 203 ? -8.461 28.058 -14.262 1.00 74.00 203 GLU A O 1
ATOM 1601 N N . VAL A 1 204 ? -6.538 27.075 -14.894 1.00 72.81 204 VAL A N 1
ATOM 1602 C CA . VAL A 1 204 ? -6.622 25.952 -13.948 1.00 72.81 204 VAL A CA 1
ATOM 1603 C C . VAL A 1 204 ? -6.541 26.476 -12.512 1.00 72.81 204 VAL A C 1
ATOM 1605 O O . VAL A 1 204 ? -5.657 27.249 -12.153 1.00 72.81 204 VAL A O 1
ATOM 1608 N N . GLY A 1 205 ? -7.468 26.032 -11.660 1.00 66.38 205 GLY A N 1
ATOM 1609 C CA . GLY A 1 205 ? -7.535 26.451 -10.257 1.00 66.38 205 GLY A CA 1
ATOM 1610 C C . GLY A 1 205 ? -8.402 27.683 -9.981 1.00 66.38 205 GLY A C 1
ATOM 1611 O O . GLY A 1 205 ? -8.535 28.057 -8.810 1.00 66.38 205 GLY A O 1
ATOM 1612 N N . SER A 1 206 ? -9.031 28.255 -11.013 1.00 70.69 206 SER A N 1
ATOM 1613 C CA . SER A 1 206 ? -9.981 29.373 -10.899 1.00 70.69 206 SER A CA 1
ATOM 1614 C C . SER A 1 206 ? -11.369 28.944 -10.416 1.00 70.69 206 SER A C 1
ATOM 1616 O O . SER A 1 206 ? -12.136 29.758 -9.904 1.00 70.69 206 SER A O 1
ATOM 1618 N N . THR A 1 207 ? -11.701 27.652 -10.508 1.00 79.31 207 THR A N 1
ATOM 1619 C CA . THR A 1 207 ? -12.934 27.101 -9.935 1.00 79.31 207 THR A CA 1
ATOM 1620 C C . THR A 1 207 ? -12.699 26.591 -8.514 1.00 79.31 207 THR A C 1
ATOM 1622 O O . THR A 1 207 ? -11.805 25.788 -8.242 1.00 79.31 207 THR A O 1
ATOM 1625 N N . ALA A 1 208 ? -13.560 27.002 -7.579 1.00 81.88 208 ALA A N 1
ATOM 1626 C CA . ALA A 1 208 ? -13.470 26.564 -6.182 1.00 81.88 208 ALA A CA 1
ATOM 1627 C C . ALA A 1 208 ? -13.634 25.038 -6.010 1.00 81.88 208 ALA A C 1
ATOM 1629 O O . ALA A 1 208 ? -13.129 24.474 -5.041 1.00 81.88 208 ALA A O 1
ATOM 1630 N N . ARG A 1 209 ? -14.323 24.377 -6.954 1.00 88.38 209 ARG A N 1
ATOM 1631 C CA . ARG A 1 209 ? -14.629 22.935 -6.943 1.00 88.38 209 ARG A CA 1
ATOM 1632 C C . ARG A 1 209 ? -13.990 22.128 -8.082 1.00 88.38 209 ARG A C 1
ATOM 1634 O O . ARG A 1 209 ? -14.352 20.971 -8.259 1.00 88.38 209 ARG A O 1
ATOM 1641 N N . GLY A 1 210 ? -13.076 22.716 -8.852 1.00 89.94 210 GLY A N 1
ATOM 1642 C CA . GLY A 1 210 ? -12.281 21.975 -9.835 1.00 89.94 210 GLY A CA 1
ATOM 1643 C C . GLY A 1 210 ? -10.979 21.424 -9.255 1.00 89.94 210 GLY A C 1
ATOM 1644 O O . GLY A 1 210 ? -10.587 21.772 -8.136 1.00 89.94 210 GLY A O 1
ATOM 1645 N N . LEU A 1 211 ? -10.298 20.589 -10.036 1.00 92.06 211 LEU A N 1
ATOM 1646 C CA . LEU A 1 211 ? -8.923 20.134 -9.803 1.00 92.06 211 LEU A CA 1
ATOM 1647 C C . LEU A 1 211 ? -7.939 21.313 -9.872 1.00 92.06 211 LEU A C 1
ATOM 1649 O O . LEU A 1 211 ? -8.052 22.162 -10.764 1.00 92.06 211 LEU A O 1
ATOM 1653 N N . LYS A 1 212 ? -6.993 21.366 -8.929 1.00 89.94 212 LYS A N 1
ATOM 1654 C CA . LYS A 1 212 ? -5.985 22.429 -8.801 1.00 89.94 212 LYS A CA 1
ATOM 1655 C C . LYS A 1 212 ? -4.615 21.921 -8.352 1.00 89.94 212 LYS A C 1
ATOM 1657 O O . LYS A 1 212 ? -3.616 22.397 -8.872 1.00 89.94 212 LYS A O 1
ATOM 1662 N N . LEU A 1 213 ? -4.562 21.046 -7.350 1.00 91.06 213 LEU A N 1
ATOM 1663 C CA . LEU A 1 213 ? -3.309 20.575 -6.746 1.00 91.06 213 LEU A CA 1
ATOM 1664 C C . LEU A 1 213 ? -2.894 19.221 -7.331 1.00 91.06 213 LEU A C 1
ATOM 1666 O O . LEU A 1 213 ? -3.762 18.428 -7.687 1.00 91.06 213 LEU A O 1
ATOM 1670 N N . GLU A 1 214 ? -1.589 18.930 -7.358 1.00 92.75 214 GLU A N 1
ATOM 1671 C CA . GLU A 1 214 ? -1.037 17.653 -7.851 1.00 92.75 214 GLU A CA 1
ATOM 1672 C C . GLU A 1 214 ? -1.762 16.436 -7.259 1.00 92.75 214 GLU A C 1
ATOM 1674 O O . GLU A 1 214 ? -2.223 15.565 -7.988 1.00 92.75 214 GLU A O 1
ATOM 1679 N N . GLU A 1 215 ? -1.969 16.426 -5.943 1.00 94.38 215 GLU A N 1
ATOM 1680 C CA . GLU A 1 215 ? -2.637 15.331 -5.233 1.00 94.38 215 GLU A CA 1
ATOM 1681 C C . GLU A 1 215 ? -4.106 15.133 -5.634 1.00 94.38 215 GLU A C 1
ATOM 1683 O O . GLU A 1 215 ? -4.622 14.017 -5.590 1.00 94.38 215 GLU A O 1
ATOM 1688 N N . GLU A 1 216 ? -4.790 16.191 -6.073 1.00 94.75 216 GLU A N 1
ATOM 1689 C CA . GLU A 1 216 ? -6.166 16.102 -6.574 1.00 94.75 216 GLU A CA 1
ATOM 1690 C C . GLU A 1 216 ? -6.195 15.471 -7.974 1.00 94.75 216 GLU A C 1
ATOM 1692 O O . GLU A 1 216 ? -7.086 14.672 -8.270 1.00 94.75 216 GLU A O 1
ATOM 1697 N N . PHE A 1 217 ? -5.198 15.776 -8.815 1.00 95.25 217 PHE A N 1
ATOM 1698 C CA . PHE A 1 217 ? -5.001 15.101 -10.101 1.00 95.25 217 PHE A CA 1
ATOM 1699 C C . PHE A 1 217 ? -4.621 13.631 -9.905 1.00 95.25 217 PHE A C 1
ATOM 1701 O O . PHE A 1 217 ? -5.216 12.764 -10.547 1.00 95.25 217 PHE A O 1
ATOM 1708 N N . ASN A 1 218 ? -3.696 13.341 -8.987 1.00 95.44 218 ASN A N 1
ATOM 1709 C CA . ASN A 1 218 ? -3.280 11.978 -8.653 1.00 95.44 218 ASN A CA 1
ATOM 1710 C C . ASN A 1 218 ? -4.477 11.144 -8.174 1.00 95.44 218 ASN A C 1
ATOM 1712 O O . ASN A 1 218 ? -4.684 10.024 -8.649 1.00 95.44 218 ASN A O 1
ATOM 1716 N N . LEU A 1 219 ? -5.315 11.701 -7.289 1.00 96.25 219 LEU A N 1
ATOM 1717 C CA . LEU A 1 219 ? -6.542 11.045 -6.837 1.00 96.25 219 LEU A CA 1
ATOM 1718 C C . LEU A 1 219 ? -7.515 10.812 -8.001 1.00 96.25 219 LEU A C 1
ATOM 1720 O O . LEU A 1 219 ? -8.025 9.702 -8.145 1.00 96.25 219 LEU A O 1
ATOM 1724 N N . TYR A 1 220 ? -7.746 11.816 -8.855 1.00 97.38 220 TYR A N 1
ATOM 1725 C CA . TYR A 1 220 ? -8.627 11.674 -10.018 1.00 97.38 220 TYR A CA 1
ATOM 1726 C C . TYR A 1 220 ? -8.195 10.528 -10.932 1.00 97.38 220 TYR A C 1
ATOM 1728 O O . TYR A 1 220 ? -8.995 9.634 -11.211 1.00 97.38 220 TYR A O 1
ATOM 1736 N N . TYR A 1 221 ? -6.932 10.511 -11.353 1.00 97.19 221 TYR A N 1
ATOM 1737 C CA . TYR A 1 221 ? -6.437 9.478 -12.255 1.00 97.19 221 TYR A CA 1
ATOM 1738 C C . TYR A 1 221 ? -6.373 8.096 -11.603 1.00 97.19 221 TYR A C 1
ATOM 1740 O O . TYR A 1 221 ? -6.628 7.105 -12.282 1.00 97.19 221 TYR A O 1
ATOM 1748 N N . THR A 1 222 ? -6.107 8.010 -10.298 1.00 96.56 222 THR A N 1
ATOM 1749 C CA . THR A 1 222 ? -6.156 6.736 -9.562 1.00 96.56 222 THR A CA 1
ATOM 1750 C C . THR A 1 222 ? -7.575 6.163 -9.532 1.00 96.56 222 THR A C 1
ATOM 1752 O O . THR A 1 222 ? -7.786 4.980 -9.813 1.00 96.56 222 THR A O 1
ATOM 1755 N N . VAL A 1 223 ? -8.575 7.004 -9.252 1.00 97.56 223 VAL A N 1
ATOM 1756 C CA . VAL A 1 223 ? -9.988 6.596 -9.261 1.00 97.56 223 VAL A CA 1
ATOM 1757 C C . VAL A 1 223 ? -10.445 6.241 -10.676 1.00 97.56 223 VAL A C 1
ATOM 1759 O O . VAL A 1 223 ? -11.132 5.235 -10.853 1.00 97.56 223 VAL A O 1
ATOM 1762 N N . LEU A 1 224 ? -10.024 7.010 -11.685 1.00 97.31 224 LEU A N 1
ATOM 1763 C CA . LEU A 1 224 ? -10.318 6.743 -13.093 1.00 97.31 224 LEU A CA 1
ATOM 1764 C C . LEU A 1 224 ? -9.733 5.403 -13.555 1.00 97.31 224 LEU A C 1
ATOM 1766 O O . LEU A 1 224 ? -10.415 4.658 -14.248 1.00 97.31 224 LEU A O 1
ATOM 1770 N N . LEU A 1 225 ? -8.516 5.056 -13.128 1.00 96.06 225 LEU A N 1
ATOM 1771 C CA . LEU A 1 225 ? -7.914 3.748 -13.412 1.00 96.06 225 LEU A CA 1
ATOM 1772 C C . LEU A 1 225 ? -8.640 2.591 -12.730 1.00 96.06 225 LEU A C 1
ATOM 1774 O O . LEU A 1 225 ? -8.702 1.497 -13.285 1.00 96.06 225 LEU A O 1
ATOM 1778 N N . THR A 1 226 ? -9.159 2.821 -11.524 1.00 95.69 226 THR A N 1
ATOM 1779 C CA . THR A 1 226 ? -9.780 1.764 -10.718 1.00 95.69 226 THR A CA 1
ATOM 1780 C C . THR A 1 226 ? -11.224 1.491 -11.139 1.00 95.69 226 THR A C 1
ATOM 1782 O O . THR A 1 226 ? -11.642 0.337 -11.179 1.00 95.69 226 THR A O 1
ATOM 1785 N N . HIS A 1 227 ? -11.993 2.543 -11.439 1.00 96.31 227 HIS A N 1
ATOM 1786 C CA . HIS A 1 227 ? -13.445 2.456 -11.658 1.00 96.31 227 HIS A CA 1
ATOM 1787 C C . HIS A 1 227 ? -13.908 2.925 -13.042 1.00 96.31 227 HIS A C 1
ATOM 1789 O O . HIS A 1 227 ? -15.055 2.667 -13.406 1.00 96.31 227 HIS A O 1
ATOM 1795 N N . GLY A 1 228 ? -13.064 3.625 -13.803 1.00 95.12 228 GLY A N 1
ATOM 1796 C CA . GLY A 1 228 ? -13.362 4.064 -15.167 1.00 95.12 228 GLY A CA 1
ATOM 1797 C C . GLY A 1 228 ? -13.031 3.005 -16.218 1.00 95.12 228 GLY A C 1
ATOM 1798 O O . GLY A 1 228 ? -12.425 1.972 -15.928 1.00 95.12 228 GLY A O 1
ATOM 1799 N N . SER A 1 229 ? -13.427 3.253 -17.469 1.00 95.94 229 SER A N 1
ATOM 1800 C CA . SER A 1 229 ? -13.004 2.399 -18.581 1.00 95.94 229 SER A CA 1
ATOM 1801 C C . SER A 1 229 ? -11.594 2.766 -19.060 1.00 95.94 229 SER A C 1
ATOM 1803 O O . SER A 1 229 ? -11.127 3.896 -18.892 1.00 95.94 229 SER A O 1
ATOM 1805 N N . LYS A 1 230 ? -10.911 1.820 -19.721 1.00 95.88 230 LYS A N 1
ATOM 1806 C CA . LYS A 1 230 ? -9.611 2.099 -20.358 1.00 95.88 230 LYS A CA 1
ATOM 1807 C C . LYS A 1 230 ? -9.709 3.230 -21.388 1.00 95.88 230 LYS A C 1
ATOM 1809 O O . LYS A 1 230 ? -8.783 4.027 -21.502 1.00 95.88 230 LYS A O 1
ATOM 1814 N N . ASP A 1 231 ? -10.825 3.317 -22.109 1.00 96.62 231 ASP A N 1
ATOM 1815 C CA . ASP A 1 231 ? -11.041 4.344 -23.131 1.00 96.62 231 ASP A CA 1
ATOM 1816 C C . ASP A 1 231 ? -11.251 5.731 -22.519 1.00 96.62 231 ASP A C 1
ATOM 1818 O O . ASP A 1 231 ? -10.703 6.710 -23.031 1.00 96.62 231 ASP A O 1
ATOM 1822 N N . ASP A 1 232 ? -11.951 5.819 -21.384 1.00 95.12 232 ASP A N 1
ATOM 1823 C CA . ASP A 1 232 ? -12.085 7.074 -20.637 1.00 95.12 232 ASP A CA 1
ATOM 1824 C C . ASP A 1 232 ? -10.717 7.564 -20.151 1.00 95.12 232 ASP A C 1
ATOM 1826 O O . ASP A 1 232 ? -10.386 8.742 -20.303 1.00 95.12 232 ASP A O 1
ATOM 1830 N N . TYR A 1 233 ? -9.875 6.651 -19.650 1.00 97.31 233 TYR A N 1
ATOM 1831 C CA . TYR A 1 233 ? -8.507 6.980 -19.254 1.00 97.31 233 TYR A CA 1
ATOM 1832 C C . TYR A 1 233 ? -7.667 7.483 -20.435 1.00 97.31 233 TYR A C 1
ATOM 1834 O O . TYR A 1 233 ? -7.036 8.536 -20.328 1.00 97.31 233 TYR A O 1
ATOM 1842 N N . ARG A 1 234 ? -7.686 6.782 -21.580 1.00 96.56 234 ARG A N 1
ATOM 1843 C CA . ARG A 1 234 ? -6.975 7.198 -22.807 1.00 96.56 234 ARG A CA 1
ATOM 1844 C C . ARG A 1 234 ? -7.414 8.581 -23.272 1.00 96.56 234 ARG A C 1
ATOM 1846 O O . ARG A 1 234 ? -6.578 9.430 -23.573 1.00 96.56 234 ARG A O 1
ATOM 1853 N N . LYS A 1 235 ? -8.722 8.830 -23.288 1.00 95.44 235 LYS A N 1
ATOM 1854 C CA . LYS A 1 235 ? -9.278 10.129 -23.662 1.00 95.44 235 LYS A CA 1
ATOM 1855 C C . LYS A 1 235 ? -8.788 11.225 -22.718 1.00 95.44 235 LYS A C 1
ATOM 1857 O O . LYS A 1 235 ? -8.343 12.276 -23.176 1.00 95.44 235 LYS A O 1
ATOM 1862 N N . GLN A 1 236 ? -8.850 10.980 -21.411 1.00 95.25 236 GLN A N 1
ATOM 1863 C CA . GLN A 1 236 ? -8.502 11.987 -20.419 1.00 95.25 236 GLN A CA 1
ATOM 1864 C C . GLN A 1 236 ? -7.001 12.288 -20.392 1.00 95.25 236 GLN A C 1
ATOM 1866 O O . GLN A 1 236 ? -6.613 13.454 -20.330 1.00 95.25 236 GLN A O 1
ATOM 1871 N N . ILE A 1 237 ? -6.146 11.268 -20.505 1.00 95.81 237 ILE A N 1
ATOM 1872 C CA . ILE A 1 237 ? -4.689 11.440 -20.452 1.00 95.81 237 ILE A CA 1
ATOM 1873 C C . ILE A 1 237 ? -4.133 12.195 -21.669 1.00 95.81 237 ILE A C 1
ATOM 1875 O O . ILE A 1 237 ? -3.036 12.753 -21.608 1.00 95.81 237 ILE A O 1
ATOM 1879 N N . GLN A 1 238 ? -4.907 12.254 -22.755 1.00 94.19 238 GLN A N 1
ATOM 1880 C CA . GLN A 1 238 ? -4.629 13.038 -23.958 1.00 94.19 238 GLN A CA 1
ATOM 1881 C C . GLN A 1 238 ? -5.354 14.398 -23.977 1.00 94.19 238 GLN A C 1
ATOM 1883 O O . GLN A 1 238 ? -5.234 15.127 -24.963 1.00 94.19 238 GLN A O 1
ATOM 1888 N N . SER A 1 239 ? -6.091 14.759 -22.916 1.00 92.75 239 SER A N 1
ATOM 1889 C CA . SER A 1 239 ? -6.805 16.040 -22.827 1.00 92.75 239 SER A CA 1
ATOM 1890 C C . SER A 1 239 ? -5.837 17.221 -23.001 1.00 92.75 239 SER A C 1
ATOM 1892 O O . SER A 1 239 ? -4.774 17.244 -22.374 1.00 92.75 239 SER A O 1
ATOM 1894 N N . PRO A 1 240 ? -6.196 18.247 -23.793 1.00 90.25 240 PRO A N 1
ATOM 1895 C CA . PRO A 1 240 ? -5.358 19.429 -23.992 1.00 90.25 240 PRO A CA 1
ATOM 1896 C C . PRO A 1 240 ? -5.250 20.323 -22.750 1.00 90.25 240 PRO A C 1
ATOM 1898 O O . PRO A 1 240 ? -4.445 21.247 -22.757 1.00 90.25 240 PRO A O 1
ATOM 1901 N N . LYS A 1 241 ? -6.060 20.089 -21.706 1.00 88.75 241 LYS A N 1
ATOM 1902 C CA . LYS A 1 241 ? -6.029 20.865 -20.453 1.00 88.75 241 LYS A CA 1
ATOM 1903 C C . LYS A 1 241 ? -5.609 20.046 -19.238 1.00 88.75 241 LYS A C 1
ATOM 1905 O O . LYS A 1 241 ? -4.989 20.589 -18.333 1.00 88.75 241 LYS A O 1
ATOM 1910 N N . LEU A 1 242 ? -5.958 18.760 -19.197 1.00 92.12 242 LEU A N 1
ATOM 1911 C CA . LEU A 1 242 ? -5.692 17.900 -18.036 1.00 92.12 242 LEU A CA 1
ATOM 1912 C C . LEU A 1 242 ? -4.850 16.666 -18.366 1.00 92.12 242 LEU A C 1
ATOM 1914 O O . LEU A 1 242 ? -4.643 15.832 -17.486 1.00 92.12 242 LEU A O 1
ATOM 1918 N N . GLY A 1 243 ? -4.393 16.520 -19.610 1.00 93.19 243 GLY A N 1
ATOM 1919 C CA . GLY A 1 243 ? -3.613 15.370 -20.051 1.00 93.19 243 GLY A CA 1
ATOM 1920 C C . GLY A 1 243 ? -2.213 15.317 -19.440 1.00 93.19 243 GLY A C 1
ATOM 1921 O O . GLY A 1 243 ? -1.715 16.293 -18.877 1.00 93.19 243 GLY A O 1
ATOM 1922 N N . ALA A 1 244 ? -1.547 14.171 -19.588 1.00 94.25 244 ALA A N 1
ATOM 1923 C CA . ALA A 1 244 ? -0.253 13.902 -18.956 1.00 94.25 244 ALA A CA 1
ATOM 1924 C C . ALA A 1 244 ? 0.831 14.930 -19.309 1.00 94.25 244 ALA A C 1
ATOM 1926 O O . ALA A 1 244 ? 1.627 15.279 -18.444 1.00 94.25 244 ALA A O 1
ATOM 1927 N N . ILE A 1 245 ? 0.860 15.426 -20.552 1.00 93.38 245 ILE A N 1
ATOM 1928 C CA . ILE A 1 245 ? 1.841 16.439 -20.981 1.00 93.38 245 ILE A CA 1
ATOM 1929 C C . ILE A 1 245 ? 1.602 17.772 -20.286 1.00 93.38 245 ILE A C 1
ATOM 1931 O O . ILE A 1 245 ? 2.547 18.361 -19.780 1.00 93.38 245 ILE A O 1
ATOM 1935 N N . VAL A 1 246 ? 0.348 18.209 -20.189 1.00 91.62 246 VAL A N 1
ATOM 1936 C CA . VAL A 1 246 ? 0.010 19.479 -19.534 1.00 91.62 246 VAL A CA 1
ATOM 1937 C C . VAL A 1 246 ? 0.359 19.419 -18.050 1.00 91.62 246 VAL A C 1
ATOM 1939 O O . VAL A 1 246 ? 0.912 20.360 -17.489 1.00 91.62 246 VAL A O 1
ATOM 1942 N N . LEU A 1 247 ? 0.080 18.293 -17.391 1.00 91.31 247 LEU A N 1
ATOM 1943 C CA . LEU A 1 247 ? 0.469 18.101 -15.994 1.00 91.31 247 LEU A CA 1
ATOM 1944 C C . LEU A 1 247 ? 1.994 18.062 -15.833 1.00 91.31 247 LEU A C 1
ATOM 1946 O O . LEU A 1 247 ? 2.525 18.669 -14.905 1.00 91.31 247 LEU A O 1
ATOM 1950 N N . PHE A 1 248 ? 2.704 17.417 -16.760 1.00 91.44 248 PHE A N 1
ATOM 1951 C CA . PHE A 1 248 ? 4.164 17.390 -16.776 1.00 91.44 248 PHE A CA 1
ATOM 1952 C C . PHE A 1 248 ? 4.779 18.790 -16.940 1.00 91.44 248 PHE A C 1
ATOM 1954 O O . PHE A 1 248 ? 5.701 19.132 -16.203 1.00 91.44 248 PHE A O 1
ATOM 1961 N N . GLU A 1 249 ? 4.245 19.616 -17.845 1.00 89.12 249 GLU A N 1
ATOM 1962 C CA . GLU A 1 249 ? 4.658 21.016 -18.043 1.00 89.12 249 GLU A CA 1
ATOM 1963 C C . GLU A 1 249 ? 4.470 21.862 -16.775 1.00 89.12 249 GLU A C 1
ATOM 1965 O O . GLU A 1 249 ? 5.288 22.730 -16.483 1.00 89.12 249 GLU A O 1
ATOM 1970 N N . ASN A 1 250 ? 3.447 21.555 -15.971 1.00 87.19 250 ASN A N 1
ATOM 1971 C CA . ASN A 1 250 ? 3.207 22.181 -14.667 1.00 87.19 250 ASN A CA 1
ATOM 1972 C C . ASN A 1 250 ? 4.071 21.601 -13.524 1.00 87.19 250 ASN A C 1
ATOM 1974 O O . ASN A 1 250 ? 3.905 21.988 -12.368 1.00 87.19 250 ASN A O 1
ATOM 1978 N N . GLY A 1 251 ? 4.994 20.680 -13.823 1.00 87.69 251 GLY A N 1
ATOM 1979 C CA . GLY A 1 251 ? 5.913 20.073 -12.857 1.00 87.69 251 GLY A CA 1
ATOM 1980 C C . GLY A 1 251 ? 5.418 18.775 -12.209 1.00 87.69 251 GLY A C 1
ATOM 1981 O O . GLY A 1 251 ? 6.153 18.179 -11.422 1.00 87.69 251 GLY A O 1
ATOM 1982 N N . TYR A 1 252 ? 4.225 18.283 -12.557 1.00 89.25 252 TYR A N 1
ATOM 1983 C CA . TYR A 1 252 ? 3.633 17.072 -11.972 1.00 89.25 252 TYR A CA 1
ATOM 1984 C C . TYR A 1 252 ? 4.145 15.802 -12.663 1.00 89.25 252 TYR A C 1
ATOM 1986 O O . TYR A 1 252 ? 3.439 15.106 -13.401 1.00 89.25 252 TYR A O 1
ATOM 1994 N N . LYS A 1 253 ? 5.426 15.495 -12.435 1.00 89.94 253 LYS A N 1
ATOM 1995 C CA . LYS A 1 253 ? 6.127 14.367 -13.069 1.00 89.94 253 LYS A CA 1
ATOM 1996 C C . LYS A 1 253 ? 5.563 13.002 -12.662 1.00 89.94 253 LYS A C 1
ATOM 1998 O O . LYS A 1 253 ? 5.603 12.073 -13.471 1.00 89.94 253 LYS A O 1
ATOM 2003 N N . PHE A 1 254 ? 5.035 12.863 -11.444 1.00 89.94 254 PHE A N 1
ATOM 2004 C CA . PHE A 1 254 ? 4.517 11.586 -10.945 1.00 89.94 254 PHE A CA 1
ATOM 2005 C C . PHE A 1 254 ? 3.397 11.042 -11.839 1.00 89.94 254 PHE A C 1
ATOM 2007 O O . PHE A 1 254 ? 3.491 9.914 -12.328 1.00 89.94 254 PHE A O 1
ATOM 2014 N N . GLN A 1 255 ? 2.387 11.867 -12.130 1.00 91.00 255 GLN A N 1
ATOM 2015 C CA . GLN A 1 255 ? 1.242 11.454 -12.939 1.00 91.00 255 GLN A CA 1
ATOM 2016 C C . GLN A 1 255 ? 1.643 11.091 -14.376 1.00 91.00 255 GLN A C 1
ATOM 2018 O O . GLN A 1 255 ? 1.110 10.143 -14.952 1.00 91.00 255 GLN A O 1
ATOM 2023 N N . PHE A 1 256 ? 2.622 11.801 -14.944 1.00 94.50 256 PHE A N 1
ATOM 2024 C CA . PHE A 1 256 ? 3.179 11.484 -16.258 1.00 94.50 256 PHE A CA 1
ATOM 2025 C C . PHE A 1 256 ? 3.851 10.102 -16.281 1.00 94.50 256 PHE A C 1
ATOM 2027 O O . PHE A 1 256 ? 3.564 9.287 -17.158 1.00 94.50 256 PHE A O 1
ATOM 2034 N N . LEU A 1 257 ? 4.692 9.791 -15.289 1.00 94.44 257 LEU A N 1
ATOM 2035 C CA . LEU A 1 257 ? 5.342 8.479 -15.199 1.00 94.44 257 LEU A CA 1
ATOM 2036 C C . LEU A 1 257 ? 4.337 7.346 -14.953 1.00 94.44 257 LEU A C 1
ATOM 2038 O O . LEU A 1 257 ? 4.475 6.270 -15.539 1.00 94.44 257 LEU A O 1
ATOM 2042 N N . GLN A 1 258 ? 3.313 7.580 -14.128 1.00 93.81 258 GLN A N 1
ATOM 2043 C CA . GLN A 1 258 ? 2.239 6.606 -13.908 1.00 93.81 258 GLN A CA 1
ATOM 2044 C C . GLN A 1 258 ? 1.443 6.329 -15.188 1.00 93.81 258 GLN A C 1
ATOM 2046 O O . GLN A 1 258 ? 1.133 5.172 -15.487 1.00 93.81 258 GLN A O 1
ATOM 2051 N N . ALA A 1 259 ? 1.172 7.362 -15.988 1.00 95.56 259 ALA A N 1
ATOM 2052 C CA . ALA A 1 259 ? 0.529 7.211 -17.287 1.00 95.56 259 ALA A CA 1
ATOM 2053 C C . ALA A 1 259 ? 1.367 6.367 -18.253 1.00 95.56 259 ALA A C 1
ATOM 2055 O O . ALA A 1 259 ? 0.839 5.430 -18.851 1.00 95.56 259 ALA A O 1
ATOM 2056 N N . LEU A 1 260 ? 2.675 6.636 -18.358 1.00 96.62 260 LEU A N 1
ATOM 2057 C CA . LEU A 1 260 ? 3.572 5.843 -19.203 1.00 96.62 260 LEU A CA 1
ATOM 2058 C C . LEU A 1 260 ? 3.596 4.370 -18.786 1.00 96.62 260 LEU A C 1
ATOM 2060 O O . LEU A 1 260 ? 3.475 3.498 -19.646 1.00 96.62 260 LEU A O 1
ATOM 2064 N N . ARG A 1 261 ? 3.703 4.082 -17.481 1.00 96.12 261 ARG A N 1
ATOM 2065 C CA . ARG A 1 261 ? 3.674 2.705 -16.955 1.00 96.12 261 ARG A CA 1
ATOM 2066 C C . ARG A 1 261 ? 2.364 1.999 -17.299 1.00 96.12 261 ARG A C 1
ATOM 2068 O O . ARG A 1 261 ? 2.389 0.876 -17.797 1.00 96.12 261 ARG A O 1
ATOM 2075 N N . THR A 1 262 ? 1.238 2.674 -17.082 1.00 96.69 262 THR A N 1
ATOM 2076 C CA . THR A 1 262 ? -0.098 2.124 -17.346 1.00 96.69 262 THR A CA 1
ATOM 2077 C C . THR A 1 262 ? -0.295 1.814 -18.831 1.00 96.69 262 THR A C 1
ATOM 2079 O O . THR A 1 262 ? -0.641 0.689 -19.185 1.00 96.69 262 THR A O 1
ATOM 2082 N N . LEU A 1 263 ? -0.038 2.790 -19.707 1.00 97.44 263 LEU A N 1
ATOM 2083 C CA . LEU A 1 263 ? -0.236 2.659 -21.153 1.00 97.44 263 LEU A CA 1
ATOM 2084 C C . LEU A 1 263 ? 0.721 1.630 -21.771 1.00 97.44 263 LEU A C 1
ATOM 2086 O O . LEU A 1 263 ? 0.312 0.854 -22.631 1.00 97.44 263 LEU A O 1
ATOM 2090 N N . THR A 1 264 ? 1.963 1.561 -21.277 1.00 96.62 264 THR A N 1
ATOM 2091 C CA . THR A 1 264 ? 2.925 0.505 -21.639 1.00 96.62 264 THR A CA 1
ATOM 2092 C C . THR A 1 264 ? 2.377 -0.874 -21.278 1.00 96.62 264 THR A C 1
ATOM 2094 O O . THR A 1 264 ? 2.395 -1.779 -22.107 1.00 96.62 264 THR A O 1
ATOM 2097 N N . GLY A 1 265 ? 1.820 -1.033 -20.072 1.00 96.25 265 GLY A N 1
ATOM 2098 C CA . GLY A 1 265 ? 1.194 -2.285 -19.640 1.00 96.25 265 GLY A CA 1
ATOM 2099 C C . GLY A 1 265 ? -0.049 -2.676 -20.449 1.00 96.25 265 GLY A C 1
ATOM 2100 O O . GLY A 1 265 ? -0.393 -3.854 -20.513 1.00 96.25 265 GLY A O 1
ATOM 2101 N N . TRP A 1 266 ? -0.729 -1.715 -21.082 1.00 96.62 266 TRP A N 1
ATOM 2102 C CA . TRP A 1 266 ? -1.856 -1.973 -21.988 1.00 96.62 266 TRP A CA 1
ATOM 2103 C C . TRP A 1 266 ? -1.442 -2.179 -23.448 1.00 96.62 266 TRP A C 1
ATOM 2105 O O . TRP A 1 266 ? -2.285 -2.578 -24.248 1.00 96.62 266 TRP A O 1
ATOM 2115 N N . GLY A 1 267 ? -0.173 -1.941 -23.789 1.00 96.06 267 GLY A N 1
ATOM 2116 C CA . GLY A 1 267 ? 0.320 -1.998 -25.164 1.00 96.06 267 GLY A CA 1
ATOM 2117 C C . GLY A 1 267 ? -0.143 -0.828 -26.037 1.00 96.06 267 GLY A C 1
ATOM 2118 O O . GLY A 1 267 ? -0.193 -0.963 -27.256 1.00 96.06 267 GLY A O 1
ATOM 2119 N N . ASP A 1 268 ? -0.487 0.320 -25.443 1.00 96.69 268 ASP A N 1
ATOM 2120 C CA . ASP A 1 268 ? -0.924 1.523 -26.168 1.00 96.69 268 ASP A CA 1
ATOM 2121 C C . ASP A 1 268 ? 0.282 2.306 -26.724 1.00 96.69 268 ASP A C 1
ATOM 2123 O O . ASP A 1 268 ? 0.536 3.463 -26.370 1.00 96.69 268 ASP A O 1
ATOM 2127 N N . TRP A 1 269 ? 1.058 1.650 -27.589 1.00 96.94 269 TRP A N 1
ATOM 2128 C CA . TRP A 1 269 ? 2.371 2.117 -28.043 1.00 96.94 269 TRP A CA 1
ATOM 2129 C C . TRP A 1 269 ? 2.333 3.472 -28.751 1.00 96.94 269 TRP A C 1
ATOM 2131 O O . TRP A 1 269 ? 3.212 4.295 -28.511 1.00 96.94 269 TRP A O 1
ATOM 2141 N N . ASP A 1 270 ? 1.297 3.750 -29.546 1.00 96.56 270 ASP A N 1
ATOM 2142 C CA . ASP A 1 270 ? 1.148 5.041 -30.232 1.00 96.56 270 ASP A CA 1
ATOM 2143 C C . ASP A 1 270 ? 1.017 6.208 -29.238 1.00 96.56 270 ASP A C 1
ATOM 2145 O O . ASP A 1 270 ? 1.615 7.272 -29.422 1.00 96.56 270 ASP A O 1
ATOM 2149 N N . ILE A 1 271 ? 0.267 6.002 -28.147 1.00 96.81 271 ILE A N 1
ATOM 2150 C CA . ILE A 1 271 ? 0.087 7.014 -27.100 1.00 96.81 271 ILE A CA 1
ATOM 2151 C C . ILE A 1 271 ? 1.391 7.181 -26.321 1.00 96.81 271 ILE A C 1
ATOM 2153 O O . ILE A 1 271 ? 1.830 8.312 -26.117 1.00 96.81 271 ILE A O 1
ATOM 2157 N N . VAL A 1 272 ? 2.034 6.077 -25.922 1.00 97.62 272 VAL A N 1
ATOM 2158 C CA . VAL A 1 272 ? 3.321 6.102 -25.205 1.00 97.62 272 VAL A CA 1
ATOM 2159 C C . VAL A 1 272 ? 4.379 6.845 -26.020 1.00 97.62 272 VAL A C 1
ATOM 2161 O O . VAL A 1 272 ? 5.010 7.768 -25.504 1.00 97.62 272 VAL A O 1
ATOM 2164 N N . PHE A 1 273 ? 4.529 6.503 -27.302 1.00 97.25 273 PHE A N 1
ATOM 2165 C CA . PHE A 1 273 ? 5.485 7.148 -28.196 1.00 97.25 273 PHE A CA 1
ATOM 2166 C C . PHE A 1 273 ? 5.211 8.650 -28.311 1.00 97.25 273 PHE A C 1
ATOM 2168 O O . PHE A 1 273 ? 6.119 9.458 -28.123 1.00 97.25 273 PHE A O 1
ATOM 2175 N N . GLY A 1 274 ? 3.952 9.037 -28.550 1.00 95.94 274 GLY A N 1
ATOM 2176 C CA . GLY A 1 274 ? 3.564 10.442 -28.664 1.00 95.94 274 GLY A CA 1
ATOM 2177 C C . GLY A 1 274 ? 3.762 11.246 -27.375 1.00 95.94 274 GLY A C 1
ATOM 2178 O O . GLY A 1 274 ? 4.123 12.421 -27.439 1.00 95.94 274 GLY A O 1
ATOM 2179 N N . LEU A 1 275 ? 3.549 10.639 -26.203 1.00 95.62 275 LEU A N 1
ATOM 2180 C CA . LEU A 1 275 ? 3.806 11.279 -24.910 1.00 95.62 275 LEU A CA 1
ATOM 2181 C C . LEU A 1 275 ? 5.308 11.480 -24.672 1.00 95.62 275 LEU A C 1
ATOM 2183 O O . LEU A 1 275 ? 5.723 12.583 -24.315 1.00 95.62 275 LEU A O 1
ATOM 2187 N N . CYS A 1 276 ? 6.128 10.451 -24.900 1.00 95.25 276 CYS A N 1
ATOM 2188 C CA . CYS A 1 276 ? 7.577 10.560 -24.741 1.00 95.25 276 CYS A CA 1
ATOM 2189 C C . CYS A 1 276 ? 8.185 11.578 -25.714 1.00 95.25 276 CYS A C 1
ATOM 2191 O O . CYS A 1 276 ? 8.969 12.424 -25.287 1.00 95.25 276 CYS A O 1
ATOM 2193 N N . ASP A 1 277 ? 7.788 11.540 -26.990 1.00 93.94 277 ASP A N 1
ATOM 2194 C CA . ASP A 1 277 ? 8.273 12.468 -28.014 1.00 93.94 277 ASP A CA 1
ATOM 2195 C C . ASP A 1 277 ? 7.981 13.923 -27.638 1.00 93.94 277 ASP A C 1
ATOM 2197 O O . ASP A 1 277 ? 8.877 14.769 -27.674 1.00 93.94 277 ASP A O 1
ATOM 2201 N N . LYS A 1 278 ? 6.743 14.208 -27.210 1.00 92.62 278 LYS A N 1
ATOM 2202 C CA . LYS A 1 278 ? 6.350 15.542 -26.748 1.00 92.62 278 LYS A CA 1
ATOM 2203 C C . LYS A 1 278 ? 7.167 15.968 -25.537 1.00 92.62 278 LYS A C 1
ATOM 2205 O O . LYS A 1 278 ? 7.788 17.019 -25.600 1.00 92.62 278 LYS A O 1
ATOM 2210 N N . ALA A 1 279 ? 7.211 15.154 -24.479 1.00 92.06 279 ALA A N 1
ATOM 2211 C CA . ALA A 1 279 ? 7.890 15.506 -23.231 1.00 92.06 279 ALA A CA 1
ATOM 2212 C C . ALA A 1 279 ? 9.394 15.769 -23.425 1.00 92.06 279 ALA A C 1
ATOM 2214 O O . ALA A 1 279 ? 9.916 16.756 -22.906 1.00 92.06 279 ALA A O 1
ATOM 2215 N N . LEU A 1 280 ? 10.083 14.922 -24.199 1.00 89.50 280 LEU A N 1
ATOM 2216 C CA . LEU A 1 280 ? 11.511 15.071 -24.506 1.00 89.50 280 LEU A CA 1
ATOM 2217 C C . LEU A 1 280 ? 11.793 16.238 -25.468 1.00 89.50 280 LEU A C 1
ATOM 2219 O O . LEU A 1 280 ? 12.880 16.810 -25.444 1.00 89.50 280 LEU A O 1
ATOM 2223 N N . SER A 1 281 ? 10.819 16.616 -26.298 1.00 88.44 281 SER A N 1
ATOM 2224 C CA . SER A 1 281 ? 10.941 17.747 -27.227 1.00 88.44 281 SER A CA 1
ATOM 2225 C C . SER A 1 281 ? 10.532 19.094 -26.620 1.00 88.44 281 SER A C 1
ATOM 2227 O O . SER A 1 281 ? 10.611 20.107 -27.317 1.00 88.44 281 SER A O 1
ATOM 2229 N N . LEU A 1 282 ? 10.082 19.140 -25.358 1.00 85.62 282 LEU A N 1
ATOM 2230 C CA . LEU A 1 282 ? 9.669 20.394 -24.724 1.00 85.62 282 LEU A CA 1
ATOM 2231 C C . LEU A 1 282 ? 10.858 21.363 -24.612 1.00 85.62 282 LEU A C 1
ATOM 2233 O O . LEU A 1 282 ? 11.883 21.000 -24.016 1.00 85.62 282 LEU A O 1
ATOM 2237 N N . PRO A 1 283 ? 10.739 22.590 -25.151 1.00 75.19 283 PRO A N 1
ATOM 2238 C CA . PRO A 1 283 ? 11.784 23.592 -25.030 1.00 75.19 283 PRO A CA 1
ATOM 2239 C C . PRO A 1 283 ? 11.837 24.125 -23.595 1.00 75.19 283 PRO A C 1
ATOM 2241 O O . PRO A 1 283 ? 10.811 24.432 -22.994 1.00 75.19 283 PRO A O 1
ATOM 2244 N N . THR A 1 284 ? 13.042 24.261 -23.050 1.00 70.06 284 THR A N 1
ATOM 2245 C CA . THR A 1 284 ? 13.277 25.028 -21.817 1.00 70.06 284 THR A CA 1
ATOM 2246 C C . THR A 1 284 ? 13.545 26.498 -22.136 1.00 70.06 284 THR A C 1
ATOM 2248 O O . THR A 1 284 ? 13.865 26.839 -23.276 1.00 70.06 284 THR A O 1
ATOM 2251 N N . ASP A 1 285 ? 13.528 27.361 -21.115 1.00 63.81 285 ASP A N 1
ATOM 2252 C CA . ASP A 1 285 ? 13.851 28.799 -21.216 1.00 63.81 285 ASP A CA 1
ATOM 2253 C C . ASP A 1 285 ? 15.210 29.088 -21.886 1.00 63.81 285 ASP A C 1
ATOM 2255 O O . ASP A 1 285 ? 15.452 30.175 -22.404 1.00 63.81 285 ASP A O 1
ATOM 2259 N N . SER A 1 286 ? 16.110 28.100 -21.893 1.00 62.16 286 SER A N 1
ATOM 2260 C CA . SER A 1 286 ? 17.442 28.176 -22.502 1.00 62.16 286 SER A CA 1
ATOM 2261 C C . SER A 1 286 ? 17.504 27.718 -23.968 1.00 62.16 286 SER A C 1
ATOM 2263 O O . SER A 1 286 ? 18.582 27.709 -24.562 1.00 62.16 286 SER A O 1
ATOM 2265 N N . GLY A 1 287 ? 16.380 27.288 -24.553 1.00 64.56 287 GLY A N 1
ATOM 2266 C CA . GLY A 1 287 ? 16.328 26.644 -25.871 1.00 64.56 287 GLY A CA 1
ATOM 2267 C C . GLY A 1 287 ? 16.871 25.207 -25.892 1.00 64.56 287 GLY A C 1
ATOM 2268 O O . GLY A 1 287 ? 16.869 24.571 -26.944 1.00 64.56 287 GLY A O 1
ATOM 2269 N N . ALA A 1 288 ? 17.326 24.680 -24.750 1.00 66.56 288 ALA A N 1
ATOM 2270 C CA . ALA A 1 288 ? 17.699 23.278 -24.582 1.00 66.56 288 ALA A CA 1
ATOM 2271 C C . ALA A 1 288 ? 16.459 22.399 -24.325 1.00 66.56 288 ALA A C 1
ATOM 2273 O O . ALA A 1 288 ? 15.466 22.905 -23.790 1.00 66.56 288 ALA A O 1
ATOM 2274 N N . PRO A 1 289 ? 16.500 21.097 -24.653 1.00 69.75 289 PRO A N 1
ATOM 2275 C CA . PRO A 1 289 ? 15.403 20.180 -24.357 1.00 69.75 289 PRO A CA 1
ATOM 2276 C C . PRO A 1 289 ? 15.238 19.948 -22.844 1.00 69.75 289 PRO A C 1
ATOM 2278 O O . PRO A 1 289 ? 16.181 20.111 -22.064 1.00 69.75 289 PRO A O 1
ATOM 2281 N N . SER A 1 290 ? 14.032 19.570 -22.411 1.00 72.69 290 SER A N 1
ATOM 2282 C CA . SER A 1 290 ? 13.723 19.354 -20.993 1.00 72.69 290 SER A CA 1
ATOM 2283 C C . SER A 1 290 ? 14.550 18.213 -20.391 1.00 72.69 290 SER A C 1
ATOM 2285 O O . SER A 1 290 ? 14.348 17.033 -20.691 1.00 72.69 290 SER A O 1
ATOM 2287 N N . TYR A 1 291 ? 15.475 18.543 -19.486 1.00 73.81 291 TYR A N 1
ATOM 2288 C CA . TYR A 1 291 ? 16.233 17.538 -18.732 1.00 73.81 291 TYR A CA 1
ATOM 2289 C C . TYR A 1 291 ? 15.366 16.804 -17.702 1.00 73.81 291 TYR A C 1
ATOM 2291 O O . TYR A 1 291 ? 15.638 15.646 -17.406 1.00 73.81 291 TYR A O 1
ATOM 2299 N N . LEU A 1 292 ? 14.271 17.416 -17.228 1.00 73.25 292 LEU A N 1
ATOM 2300 C CA . LEU A 1 292 ? 13.284 16.741 -16.374 1.00 73.25 292 LEU A CA 1
ATOM 2301 C C . LEU A 1 292 ? 12.639 15.538 -17.082 1.00 73.25 292 LEU A C 1
ATOM 2303 O O . LEU A 1 292 ? 12.329 14.537 -16.423 1.00 73.25 292 LEU A O 1
ATOM 2307 N N . ALA A 1 293 ? 12.474 15.636 -18.409 1.00 75.69 293 ALA A N 1
ATOM 2308 C CA . ALA A 1 293 ? 11.959 14.571 -19.268 1.00 75.69 293 ALA A CA 1
ATOM 2309 C C . ALA A 1 293 ? 13.026 13.525 -19.626 1.00 75.69 293 ALA A C 1
ATOM 2311 O O . ALA A 1 293 ? 12.666 12.403 -19.972 1.00 75.69 293 ALA A O 1
ATOM 2312 N N . SER A 1 294 ? 14.321 13.846 -19.486 1.00 77.81 294 SER A N 1
ATOM 2313 C CA . SER A 1 294 ? 15.455 12.945 -19.767 1.00 77.81 294 SER A CA 1
ATOM 2314 C C . SER A 1 294 ? 15.681 11.899 -18.656 1.00 77.81 294 SER A C 1
ATOM 2316 O O . SER A 1 294 ? 16.796 11.610 -18.212 1.00 77.81 294 SER A O 1
ATOM 2318 N N . ASP A 1 295 ? 14.581 11.335 -18.169 1.00 86.50 295 ASP A N 1
ATOM 2319 C CA . ASP A 1 295 ? 14.548 10.220 -17.234 1.00 86.50 295 ASP A CA 1
ATOM 2320 C C . ASP A 1 295 ? 14.761 8.904 -17.987 1.00 86.50 295 ASP A C 1
ATOM 2322 O O . ASP A 1 295 ? 14.224 8.711 -19.082 1.00 86.50 295 ASP A O 1
ATOM 2326 N N . TRP A 1 296 ? 15.507 7.972 -17.395 1.00 90.00 296 TRP A N 1
ATOM 2327 C CA . TRP A 1 296 ? 15.747 6.666 -18.004 1.00 90.00 296 TRP A CA 1
ATOM 2328 C C . TRP A 1 296 ? 14.448 5.907 -18.313 1.00 90.00 296 TRP A C 1
ATOM 2330 O O . TRP A 1 296 ? 14.335 5.282 -19.367 1.00 90.00 296 TRP A O 1
ATOM 2340 N N . HIS A 1 297 ? 13.425 6.023 -17.460 1.00 91.38 297 HIS A N 1
ATOM 2341 C CA . HIS A 1 297 ? 12.133 5.373 -17.694 1.00 91.38 297 HIS A CA 1
ATOM 2342 C C . HIS A 1 297 ? 11.421 5.921 -18.934 1.00 91.38 297 HIS A C 1
ATOM 2344 O O . HIS A 1 297 ? 10.750 5.167 -19.635 1.00 91.38 297 HIS A O 1
ATOM 2350 N N . VAL A 1 298 ? 11.576 7.217 -19.217 1.00 93.81 298 VAL A N 1
ATOM 2351 C CA . VAL A 1 298 ? 10.969 7.871 -20.383 1.00 93.81 298 VAL A CA 1
ATOM 2352 C C . VAL A 1 298 ? 11.676 7.419 -21.655 1.00 93.81 298 VAL A C 1
ATOM 2354 O O . VAL A 1 298 ? 11.004 7.031 -22.607 1.00 93.81 298 VAL A O 1
ATOM 2357 N N . TRP A 1 299 ? 13.013 7.368 -21.650 1.00 92.88 299 TRP A N 1
ATOM 2358 C CA . TRP A 1 299 ? 13.795 6.830 -22.768 1.00 92.88 299 TRP A CA 1
ATOM 2359 C C . TRP A 1 299 ? 13.467 5.364 -23.053 1.00 92.88 299 TRP A C 1
ATOM 2361 O O . TRP A 1 299 ? 13.176 5.015 -24.196 1.00 92.88 299 TRP A O 1
ATOM 2371 N N . LYS A 1 300 ? 13.435 4.517 -22.017 1.00 93.62 300 LYS A N 1
ATOM 2372 C CA . LYS A 1 300 ? 13.096 3.096 -22.154 1.00 93.62 300 LYS A CA 1
ATOM 2373 C C . LYS A 1 300 ? 11.674 2.901 -22.693 1.00 93.62 300 LYS A C 1
ATOM 2375 O O . LYS A 1 300 ? 11.476 2.092 -23.595 1.00 93.62 300 LYS A O 1
ATOM 2380 N N . ALA A 1 301 ? 10.699 3.677 -22.209 1.00 95.31 301 ALA A N 1
ATOM 2381 C CA . ALA A 1 301 ? 9.333 3.654 -22.735 1.00 95.31 301 ALA A CA 1
ATOM 2382 C C . ALA A 1 301 ? 9.257 4.152 -24.191 1.00 95.31 301 ALA A C 1
ATOM 2384 O O . ALA A 1 301 ? 8.545 3.562 -24.999 1.00 95.31 301 ALA A O 1
ATOM 2385 N N . PHE A 1 302 ? 10.016 5.195 -24.549 1.00 95.62 302 PHE A N 1
ATOM 2386 C CA . PHE A 1 302 ? 10.038 5.752 -25.904 1.00 95.62 302 PHE A CA 1
ATOM 2387 C C . PHE A 1 302 ? 10.585 4.748 -26.924 1.00 95.62 302 PHE A C 1
ATOM 2389 O O . PHE A 1 302 ? 9.961 4.499 -27.955 1.00 95.62 302 PHE A O 1
ATOM 2396 N N . ILE A 1 303 ? 11.724 4.127 -26.599 1.00 95.12 303 ILE A N 1
ATOM 2397 C CA . ILE A 1 303 ? 12.372 3.115 -27.439 1.00 95.12 303 ILE A CA 1
ATOM 2398 C C . ILE A 1 303 ? 11.516 1.845 -27.497 1.00 95.12 303 ILE A C 1
ATOM 2400 O O . ILE A 1 303 ? 11.275 1.320 -28.581 1.00 95.12 303 ILE A O 1
ATOM 2404 N N . GLY A 1 304 ? 10.992 1.386 -26.355 1.00 95.00 304 GLY A N 1
ATOM 2405 C CA . GLY A 1 304 ? 10.098 0.229 -26.294 1.00 95.00 304 GLY A CA 1
ATOM 2406 C C . GLY A 1 304 ? 8.829 0.414 -27.132 1.00 95.00 304 GLY A C 1
ATOM 2407 O O . GLY A 1 304 ? 8.423 -0.504 -27.844 1.00 95.00 304 GLY A O 1
ATOM 2408 N N . ALA A 1 305 ? 8.239 1.612 -27.123 1.00 96.50 305 ALA A N 1
ATOM 2409 C CA . ALA A 1 305 ? 7.104 1.931 -27.982 1.00 96.50 305 ALA A CA 1
ATOM 2410 C C . ALA A 1 305 ? 7.487 1.923 -29.468 1.00 96.50 305 ALA A C 1
ATOM 2412 O O . ALA A 1 305 ? 6.764 1.333 -30.266 1.00 96.50 305 ALA A O 1
ATOM 2413 N N . ALA A 1 306 ? 8.642 2.488 -29.841 1.00 95.19 306 ALA A N 1
ATOM 2414 C CA . ALA A 1 306 ? 9.111 2.530 -31.230 1.00 95.19 306 ALA A CA 1
ATOM 2415 C C . ALA A 1 306 ? 9.285 1.144 -31.866 1.00 95.19 306 ALA A C 1
ATOM 2417 O O . ALA A 1 306 ? 8.943 0.965 -33.034 1.00 95.19 306 ALA A O 1
ATOM 2418 N N . VAL A 1 307 ? 9.758 0.155 -31.096 1.00 93.56 307 VAL A N 1
ATOM 2419 C CA . VAL A 1 307 ? 9.868 -1.249 -31.543 1.00 93.56 307 VAL A CA 1
ATOM 2420 C C . VAL A 1 307 ? 8.515 -1.814 -31.979 1.00 93.56 307 VAL A C 1
ATOM 2422 O O . VAL A 1 307 ? 8.452 -2.626 -32.897 1.00 93.56 307 VAL A O 1
ATOM 2425 N N . ASN A 1 308 ? 7.434 -1.368 -31.341 1.00 93.81 308 ASN A N 1
ATOM 2426 C CA . ASN A 1 308 ? 6.084 -1.873 -31.562 1.00 93.81 308 ASN A CA 1
ATOM 2427 C C . ASN A 1 308 ? 5.246 -0.990 -32.506 1.00 93.81 308 ASN A C 1
ATOM 2429 O O . ASN A 1 308 ? 4.064 -1.266 -32.716 1.00 93.81 308 ASN A O 1
ATOM 2433 N N . MET A 1 309 ? 5.827 0.064 -33.086 1.00 92.81 309 MET A N 1
ATOM 2434 C CA . MET A 1 309 ? 5.140 0.916 -34.058 1.00 92.81 309 MET A CA 1
ATOM 2435 C C . MET A 1 309 ? 5.092 0.280 -35.450 1.00 92.81 309 MET A C 1
ATOM 2437 O O . MET A 1 309 ? 6.004 -0.437 -35.853 1.00 92.81 309 MET A O 1
ATOM 2441 N N . GLN A 1 310 ? 4.060 0.623 -36.230 1.00 88.12 310 GLN A N 1
ATOM 2442 C CA . GLN A 1 310 ? 3.899 0.133 -37.608 1.00 88.12 310 GLN A CA 1
ATOM 2443 C C . GLN A 1 310 ? 5.074 0.512 -38.526 1.00 88.12 310 GLN A C 1
ATOM 2445 O O . GLN A 1 310 ? 5.441 -0.266 -39.402 1.00 88.12 310 GLN A O 1
ATOM 2450 N N . ASN A 1 311 ? 5.657 1.702 -38.337 1.00 90.00 311 ASN A N 1
ATOM 2451 C CA . ASN A 1 311 ? 6.830 2.169 -39.076 1.00 90.00 311 ASN A CA 1
ATOM 2452 C C . ASN A 1 311 ? 8.023 2.335 -38.129 1.00 90.00 311 ASN A C 1
ATOM 2454 O O . ASN A 1 311 ? 8.378 3.446 -37.737 1.00 90.00 311 ASN A O 1
ATOM 2458 N N . THR A 1 312 ? 8.620 1.204 -37.760 1.00 87.94 312 THR A N 1
ATOM 2459 C CA . THR A 1 312 ? 9.745 1.124 -36.825 1.00 87.94 312 THR A CA 1
ATOM 2460 C C . THR A 1 312 ? 10.898 2.049 -37.229 1.00 87.94 312 THR A C 1
ATOM 2462 O O . THR A 1 312 ? 11.373 2.825 -36.403 1.00 87.94 312 THR A O 1
ATOM 2465 N N . ASP A 1 313 ? 11.314 2.046 -38.498 1.00 85.88 313 ASP A N 1
ATOM 2466 C CA . ASP A 1 313 ? 12.461 2.843 -38.954 1.00 85.88 313 ASP A CA 1
ATOM 2467 C C . ASP A 1 313 ? 12.227 4.352 -38.797 1.00 85.88 313 ASP A C 1
ATOM 2469 O O . ASP A 1 313 ? 13.093 5.060 -38.277 1.00 85.88 313 ASP A O 1
ATOM 2473 N N . ALA A 1 314 ? 11.041 4.852 -39.165 1.00 89.75 314 ALA A N 1
ATOM 2474 C CA . ALA A 1 314 ? 10.699 6.262 -38.967 1.00 89.75 314 ALA A CA 1
ATOM 2475 C C . ALA A 1 314 ? 10.656 6.639 -37.476 1.00 89.75 314 ALA A C 1
ATOM 2477 O O . ALA A 1 314 ? 11.119 7.716 -37.090 1.00 89.75 314 ALA A O 1
ATOM 2478 N N . SER A 1 315 ? 10.150 5.743 -36.625 1.00 91.69 315 SER A N 1
ATOM 2479 C CA . SER A 1 315 ? 10.114 5.947 -35.175 1.00 91.69 315 SER A CA 1
ATOM 2480 C C . SER A 1 315 ? 11.520 6.034 -34.575 1.00 91.69 315 SER A C 1
ATOM 2482 O O . SER A 1 315 ? 11.797 6.944 -33.793 1.00 91.69 315 SER A O 1
ATOM 2484 N N . PHE A 1 316 ? 12.446 5.162 -34.986 1.00 89.94 316 PHE A N 1
ATOM 2485 C CA . PHE A 1 316 ? 13.845 5.220 -34.545 1.00 89.94 316 PHE A CA 1
ATOM 2486 C C . PHE A 1 316 ? 14.581 6.464 -35.067 1.00 89.94 316 PHE A C 1
ATOM 2488 O O . PHE A 1 316 ? 15.328 7.082 -34.307 1.00 89.94 316 PHE A O 1
ATOM 2495 N N . GLN A 1 317 ? 14.323 6.897 -36.308 1.00 89.50 317 GLN A N 1
ATOM 2496 C CA . GLN A 1 317 ? 14.855 8.164 -36.835 1.00 89.50 317 GLN A CA 1
ATOM 2497 C C . GLN A 1 317 ? 14.383 9.366 -36.008 1.00 89.50 317 GLN A C 1
ATOM 2499 O O . GLN A 1 317 ? 15.166 10.276 -35.723 1.00 89.50 317 GLN A O 1
ATOM 2504 N N . ARG A 1 318 ? 13.116 9.366 -35.574 1.00 92.62 318 ARG A N 1
ATOM 2505 C CA . ARG A 1 318 ? 12.583 10.413 -34.696 1.00 92.62 318 ARG A CA 1
ATOM 2506 C C . ARG A 1 318 ? 13.275 10.418 -33.333 1.00 92.62 318 ARG A C 1
ATOM 2508 O O . ARG A 1 318 ? 13.679 11.489 -32.886 1.00 92.62 318 ARG A O 1
ATOM 2515 N N . ILE A 1 319 ? 13.471 9.255 -32.706 1.00 90.62 319 ILE A N 1
ATOM 2516 C CA . ILE A 1 319 ? 14.207 9.153 -31.432 1.00 90.62 319 ILE A CA 1
ATOM 2517 C C . ILE A 1 319 ? 15.633 9.693 -31.593 1.00 90.62 319 ILE A C 1
ATOM 2519 O O . ILE A 1 319 ? 16.083 10.497 -30.776 1.00 90.62 319 ILE A O 1
ATOM 2523 N N . GLN A 1 320 ? 16.330 9.308 -32.666 1.00 88.19 320 GLN A N 1
ATOM 2524 C CA . GLN A 1 320 ? 17.687 9.780 -32.943 1.00 88.19 320 GLN A CA 1
ATOM 2525 C C . GLN A 1 320 ? 17.732 11.300 -33.137 1.00 88.19 320 GLN A C 1
ATOM 2527 O O . GLN A 1 320 ? 18.633 11.965 -32.626 1.00 88.19 320 GLN A O 1
ATOM 2532 N N . HIS A 1 321 ? 16.741 11.868 -33.828 1.00 88.25 321 HIS A N 1
ATOM 2533 C CA . HIS A 1 321 ? 16.609 13.314 -33.964 1.00 88.25 321 HIS A CA 1
ATOM 2534 C C . HIS A 1 321 ? 16.469 13.996 -32.599 1.00 88.25 321 HIS A C 1
ATOM 2536 O O . HIS A 1 321 ? 17.232 14.916 -32.310 1.00 88.25 321 HIS A O 1
ATOM 2542 N N . VAL A 1 322 ? 15.552 13.521 -31.747 1.00 87.75 322 VAL A N 1
ATOM 2543 C CA . VAL A 1 322 ? 15.363 14.050 -30.387 1.00 87.75 322 VAL A CA 1
ATOM 2544 C C . VAL A 1 322 ? 16.668 13.950 -29.598 1.00 87.75 322 VAL A C 1
ATOM 2546 O O . VAL A 1 322 ? 17.122 14.939 -29.037 1.00 87.75 322 VAL A O 1
ATOM 2549 N N . MET A 1 323 ? 17.348 12.808 -29.623 1.00 83.12 323 MET A N 1
ATOM 2550 C CA . MET A 1 323 ? 18.613 12.608 -28.914 1.00 83.12 323 MET A CA 1
ATOM 2551 C C . MET A 1 323 ? 19.732 13.549 -29.385 1.00 83.12 323 MET A C 1
ATOM 2553 O O . MET A 1 323 ? 20.431 14.136 -28.561 1.00 83.12 323 MET A O 1
ATOM 2557 N N . ASN A 1 324 ? 19.856 13.773 -30.695 1.00 82.00 324 ASN A N 1
ATOM 2558 C CA . ASN A 1 324 ? 20.830 14.715 -31.247 1.00 82.00 324 ASN A CA 1
ATOM 2559 C C . ASN A 1 324 ? 20.603 16.149 -30.744 1.00 82.00 324 ASN A C 1
ATOM 2561 O O . ASN A 1 324 ? 21.573 16.898 -30.601 1.00 82.00 324 ASN A O 1
ATOM 2565 N N . THR A 1 325 ? 19.358 16.535 -30.432 1.00 80.88 325 THR A N 1
ATOM 2566 C CA . THR A 1 325 ? 19.085 17.841 -29.803 1.00 80.88 325 THR A CA 1
ATOM 2567 C C . THR A 1 325 ? 19.680 17.938 -28.396 1.00 80.88 325 THR A C 1
ATOM 2569 O O . THR A 1 325 ? 20.243 18.977 -28.055 1.00 80.88 325 THR A O 1
ATOM 2572 N N . TYR A 1 326 ? 19.663 16.849 -27.616 1.00 76.94 326 TYR A N 1
ATOM 2573 C CA . TYR A 1 326 ? 20.291 16.791 -26.291 1.00 76.94 326 TYR A CA 1
ATOM 2574 C C . TYR A 1 326 ? 21.819 16.852 -26.380 1.00 76.94 326 TYR A C 1
ATOM 2576 O O . TYR A 1 326 ? 22.447 17.576 -25.614 1.00 76.94 326 TYR A O 1
ATOM 2584 N N . THR A 1 327 ? 22.427 16.138 -27.330 1.00 73.56 327 THR A N 1
ATOM 2585 C CA . THR A 1 327 ? 23.891 16.131 -27.510 1.00 73.56 327 THR A CA 1
ATOM 2586 C C . THR A 1 327 ? 24.421 17.456 -28.065 1.00 73.56 327 THR A C 1
ATOM 2588 O O . THR A 1 327 ? 25.537 17.860 -27.744 1.00 73.56 327 THR A O 1
ATOM 2591 N N . SER A 1 328 ? 23.627 18.149 -28.888 1.00 73.38 328 SER A N 1
ATOM 2592 C CA . SER A 1 328 ? 24.002 19.437 -29.492 1.00 73.38 328 SER A CA 1
ATOM 2593 C C . SER A 1 328 ? 23.778 20.633 -28.559 1.00 73.38 328 SER A C 1
ATOM 2595 O O . SER A 1 328 ? 24.346 21.706 -28.787 1.00 73.38 328 SER A O 1
ATOM 2597 N N . ALA A 1 329 ? 22.957 20.477 -27.516 1.00 68.06 329 ALA A N 1
ATOM 2598 C CA . ALA A 1 329 ? 22.710 21.520 -26.531 1.00 68.06 329 ALA A CA 1
ATOM 2599 C C . ALA A 1 329 ? 23.994 21.816 -25.735 1.00 68.06 329 ALA A C 1
ATOM 2601 O O . ALA A 1 329 ? 24.533 20.965 -25.036 1.00 68.06 329 ALA A O 1
ATOM 2602 N N . ARG A 1 330 ? 24.491 23.058 -25.820 1.00 55.16 330 ARG A N 1
ATOM 2603 C CA . ARG A 1 330 ? 25.745 23.505 -25.173 1.00 55.16 330 ARG A CA 1
ATOM 2604 C C . ARG A 1 330 ? 25.607 23.820 -23.678 1.00 55.16 330 ARG A C 1
ATOM 2606 O O . ARG A 1 330 ? 26.521 24.387 -23.082 1.00 55.16 330 ARG A O 1
ATOM 2613 N N . CYS A 1 331 ? 24.460 23.520 -23.077 1.00 61.12 331 CYS A N 1
ATOM 2614 C CA . CYS A 1 331 ? 24.224 23.773 -21.662 1.00 61.12 331 CYS A CA 1
ATOM 2615 C C . CYS A 1 331 ? 25.079 22.834 -20.802 1.00 61.12 331 CYS A C 1
ATOM 2617 O O . CYS A 1 331 ? 25.365 21.705 -21.191 1.00 61.12 331 CYS A O 1
ATOM 2619 N N . SER A 1 332 ? 25.473 23.290 -19.612 1.00 62.16 332 SER A N 1
ATOM 2620 C CA . SER A 1 332 ? 26.087 22.418 -18.608 1.00 62.16 332 SER A CA 1
ATOM 2621 C C . SER A 1 332 ? 25.051 21.387 -18.149 1.00 62.16 332 SER A C 1
ATOM 2623 O O . SER A 1 332 ? 24.188 21.685 -17.324 1.00 62.16 332 SER A O 1
ATOM 2625 N N . VAL A 1 333 ? 25.081 20.198 -18.750 1.00 67.12 333 VAL A N 1
ATOM 2626 C CA . VAL A 1 333 ? 24.183 19.088 -18.418 1.00 67.12 333 VAL A CA 1
ATOM 2627 C C . VAL A 1 333 ? 24.786 18.288 -17.273 1.00 67.12 333 VAL A C 1
ATOM 2629 O O . VAL A 1 333 ? 25.943 17.873 -17.366 1.00 67.12 333 VAL A O 1
ATOM 2632 N N . ALA A 1 334 ? 24.004 18.043 -16.218 1.00 73.19 334 ALA A N 1
ATOM 2633 C CA . ALA A 1 334 ? 24.415 17.156 -15.134 1.00 73.19 334 ALA A CA 1
ATOM 2634 C C . ALA A 1 334 ? 24.778 15.765 -15.682 1.00 73.19 334 ALA A C 1
ATOM 2636 O O . ALA A 1 334 ? 24.077 15.233 -16.549 1.00 73.19 334 ALA A O 1
ATOM 2637 N N . ASP A 1 335 ? 25.846 15.162 -15.157 1.00 76.88 335 ASP A N 1
ATOM 2638 C CA . ASP A 1 335 ? 26.421 13.926 -15.706 1.00 76.88 335 ASP A CA 1
ATOM 2639 C C . ASP A 1 335 ? 25.409 12.770 -15.789 1.00 76.88 335 ASP A C 1
ATOM 2641 O O . ASP A 1 335 ? 25.457 11.980 -16.730 1.00 76.88 335 ASP A O 1
ATOM 2645 N N . ILE A 1 336 ? 24.418 12.727 -14.888 1.00 78.94 336 ILE A N 1
ATOM 2646 C CA . ILE A 1 336 ? 23.335 11.732 -14.902 1.00 78.94 336 ILE A CA 1
ATOM 2647 C C . ILE A 1 336 ? 22.527 11.732 -16.209 1.00 78.94 336 ILE A C 1
ATOM 2649 O O . ILE A 1 336 ? 22.243 10.670 -16.756 1.00 78.94 336 ILE A O 1
ATOM 2653 N N . TYR A 1 337 ? 22.198 12.901 -16.762 1.00 77.75 337 TYR A N 1
ATOM 2654 C CA . TYR A 1 337 ? 21.426 12.983 -18.006 1.00 77.75 337 TYR A CA 1
ATOM 2655 C C . TYR A 1 337 ? 22.285 12.638 -19.221 1.00 77.75 337 TYR A C 1
ATOM 2657 O O . TYR A 1 337 ? 21.788 12.058 -20.185 1.00 77.75 337 TYR A O 1
ATOM 2665 N N . ARG A 1 338 ? 23.590 12.940 -19.161 1.00 77.94 338 ARG A N 1
ATOM 2666 C CA . ARG A 1 338 ? 24.547 12.501 -20.180 1.00 77.94 338 ARG A CA 1
ATOM 2667 C C . ARG A 1 338 ? 24.653 10.976 -20.183 1.00 77.94 338 ARG A C 1
ATOM 2669 O O . ARG A 1 338 ? 24.586 10.380 -21.254 1.00 77.94 338 ARG A O 1
ATOM 2676 N N . LYS A 1 339 ? 24.741 10.349 -19.004 1.00 84.69 339 LYS A N 1
ATOM 2677 C CA . LYS A 1 339 ? 24.731 8.886 -18.862 1.00 84.69 339 LYS A CA 1
ATOM 2678 C C . LYS A 1 339 ? 23.436 8.276 -19.409 1.00 84.69 339 LYS A C 1
ATOM 2680 O O . LYS A 1 339 ? 23.508 7.354 -20.214 1.00 84.69 339 LYS A O 1
ATOM 2685 N N . ASN A 1 340 ? 22.269 8.830 -19.064 1.00 87.12 340 ASN A N 1
ATOM 2686 C CA . ASN A 1 340 ? 20.974 8.358 -19.578 1.00 87.12 340 ASN A CA 1
ATOM 2687 C C . ASN A 1 340 ? 20.884 8.430 -21.108 1.00 87.12 340 ASN A C 1
ATOM 2689 O O . ASN A 1 340 ? 20.375 7.504 -21.730 1.00 87.12 340 ASN A O 1
ATOM 2693 N N . ALA A 1 341 ? 21.404 9.495 -21.726 1.00 81.12 341 ALA A N 1
ATOM 2694 C CA . ALA A 1 341 ? 21.451 9.601 -23.182 1.00 81.12 341 ALA A CA 1
ATOM 2695 C C . ALA A 1 341 ? 22.338 8.507 -23.802 1.00 81.12 341 ALA A C 1
ATOM 2697 O O . ALA A 1 341 ? 21.940 7.877 -24.777 1.00 81.12 341 ALA A O 1
ATOM 2698 N N . LYS A 1 342 ? 23.505 8.216 -23.209 1.00 84.75 342 LYS A N 1
ATOM 2699 C CA . LYS A 1 342 ? 24.371 7.111 -23.659 1.00 84.75 342 LYS A CA 1
ATOM 2700 C C . LYS A 1 342 ? 23.695 5.746 -23.498 1.00 84.75 342 LYS A C 1
ATOM 2702 O O . LYS A 1 342 ? 23.778 4.921 -24.405 1.00 84.75 342 LYS A O 1
ATOM 2707 N N . LEU A 1 343 ? 22.992 5.527 -22.384 1.00 89.81 343 LEU A N 1
ATOM 2708 C CA . LEU A 1 343 ? 22.188 4.320 -22.171 1.00 89.81 343 LEU A CA 1
ATOM 2709 C C . LEU A 1 343 ? 21.058 4.201 -23.193 1.00 89.81 343 LEU A C 1
ATOM 2711 O O . LEU A 1 343 ? 20.786 3.108 -23.674 1.00 89.81 343 LEU A O 1
ATOM 2715 N N . ALA A 1 344 ? 20.441 5.314 -23.587 1.00 89.25 344 ALA A N 1
ATOM 2716 C CA . ALA A 1 344 ? 19.420 5.315 -24.626 1.00 89.25 344 ALA A CA 1
ATOM 2717 C C . ALA A 1 344 ? 20.001 4.925 -25.998 1.00 89.25 344 ALA A C 1
ATOM 2719 O O . ALA A 1 344 ? 19.357 4.171 -26.722 1.00 89.25 344 ALA A O 1
ATOM 2720 N N . ILE A 1 345 ? 21.229 5.351 -26.337 1.00 87.94 345 ILE A N 1
ATOM 2721 C CA . ILE A 1 345 ? 21.934 4.882 -27.551 1.00 87.94 345 ILE A CA 1
ATOM 2722 C C . ILE A 1 345 ? 22.174 3.371 -27.482 1.00 87.94 345 ILE A C 1
ATOM 2724 O O . ILE A 1 345 ? 21.960 2.659 -28.468 1.00 87.94 345 ILE A O 1
ATOM 2728 N N . LEU A 1 346 ? 22.620 2.876 -26.324 1.00 90.69 346 LEU A N 1
ATOM 2729 C CA . LEU A 1 346 ? 22.861 1.452 -26.112 1.00 90.69 346 LEU A CA 1
ATOM 2730 C C . LEU A 1 346 ? 21.566 0.646 -26.295 1.00 90.69 346 LEU A C 1
ATOM 2732 O O . LEU A 1 346 ? 21.536 -0.268 -27.116 1.00 90.69 346 LEU A O 1
ATOM 2736 N N . GLU A 1 347 ? 20.479 1.044 -25.636 1.00 93.19 347 GLU A N 1
ATOM 2737 C CA . GLU A 1 347 ? 19.161 0.413 -25.777 1.00 93.19 347 GLU A CA 1
ATOM 2738 C C . GLU A 1 347 ? 18.657 0.457 -27.222 1.00 93.19 347 GLU A C 1
ATOM 2740 O O . GLU A 1 347 ? 18.253 -0.573 -27.758 1.00 93.19 347 GLU A O 1
ATOM 2745 N N . MET A 1 348 ? 18.755 1.598 -27.913 1.00 89.81 348 MET A N 1
ATOM 2746 C CA . MET A 1 348 ? 18.398 1.681 -29.334 1.00 89.81 348 MET A CA 1
ATOM 2747 C C . MET A 1 348 ? 19.190 0.686 -30.185 1.00 89.81 348 MET A C 1
ATOM 2749 O O . MET A 1 348 ? 18.614 0.035 -31.053 1.00 89.81 348 MET A O 1
ATOM 2753 N N . THR A 1 349 ? 20.488 0.536 -29.922 1.00 89.62 349 THR A N 1
ATOM 2754 C CA . THR A 1 349 ? 21.360 -0.382 -30.669 1.00 89.62 349 THR A CA 1
ATOM 2755 C C . THR A 1 349 ? 20.969 -1.842 -30.443 1.00 89.62 349 THR A C 1
ATOM 2757 O O . THR A 1 349 ? 21.026 -2.649 -31.371 1.00 89.62 349 THR A O 1
ATOM 2760 N N . PHE A 1 350 ? 20.545 -2.197 -29.229 1.00 91.50 350 PHE A N 1
ATOM 2761 C CA . PHE A 1 350 ? 20.085 -3.549 -28.911 1.00 91.50 350 PHE A CA 1
ATOM 2762 C C . PHE A 1 350 ? 18.702 -3.847 -29.492 1.00 91.50 350 PHE A C 1
ATOM 2764 O O . PHE A 1 350 ? 18.473 -4.948 -29.993 1.00 91.50 350 PHE A O 1
ATOM 2771 N N . ARG A 1 351 ? 17.796 -2.865 -29.485 1.00 90.88 351 ARG A N 1
ATOM 2772 C CA . ARG A 1 351 ? 16.426 -3.026 -29.990 1.00 90.88 351 ARG A CA 1
ATOM 2773 C C . ARG A 1 351 ? 16.306 -2.871 -31.509 1.00 90.88 351 ARG A C 1
ATOM 2775 O O . ARG A 1 351 ? 15.440 -3.504 -32.105 1.00 90.88 351 ARG A O 1
ATOM 2782 N N . ASN A 1 352 ? 17.182 -2.094 -32.150 1.00 83.38 352 ASN A N 1
ATOM 2783 C CA . ASN A 1 352 ? 17.277 -1.972 -33.606 1.00 83.38 352 ASN A CA 1
ATOM 2784 C C . ASN A 1 352 ? 18.742 -1.988 -34.096 1.00 83.38 352 ASN A C 1
ATOM 2786 O O . ASN A 1 352 ? 19.291 -0.952 -34.476 1.00 83.38 352 ASN A O 1
ATOM 2790 N N . PRO A 1 353 ? 19.378 -3.173 -34.182 1.00 67.31 353 PRO A N 1
ATOM 2791 C CA . PRO A 1 353 ? 20.776 -3.300 -34.607 1.00 67.31 353 PRO A CA 1
ATOM 2792 C C . PRO A 1 353 ? 21.052 -2.869 -36.057 1.00 67.31 353 PRO A C 1
ATOM 2794 O O . PRO A 1 353 ? 22.217 -2.815 -36.454 1.00 67.31 353 PRO A O 1
ATOM 2797 N N . ARG A 1 354 ? 19.996 -2.627 -36.853 1.00 64.25 354 ARG A N 1
ATOM 2798 C CA . ARG A 1 354 ? 20.053 -2.246 -38.274 1.00 64.25 354 ARG A CA 1
ATOM 2799 C C . ARG A 1 354 ? 20.098 -0.730 -38.492 1.00 64.25 354 ARG A C 1
ATOM 2801 O O . ARG A 1 354 ? 20.421 -0.316 -39.601 1.00 64.25 354 ARG A O 1
ATOM 2808 N N . ALA A 1 355 ? 19.798 0.075 -37.470 1.00 55.16 355 ALA A N 1
ATOM 2809 C CA . ALA A 1 355 ? 19.849 1.532 -37.544 1.00 55.16 355 ALA A CA 1
ATOM 2810 C C . ALA A 1 355 ? 21.308 2.028 -37.495 1.00 55.16 355 ALA A C 1
ATOM 2812 O O . ALA A 1 355 ? 21.884 2.217 -36.429 1.00 55.16 355 ALA A O 1
ATOM 2813 N N . ASP A 1 356 ? 21.908 2.162 -38.678 1.00 52.44 356 ASP A N 1
ATOM 2814 C CA . ASP A 1 356 ? 23.082 2.973 -39.030 1.00 52.44 356 ASP A CA 1
ATOM 2815 C C . ASP A 1 356 ? 24.168 3.192 -37.958 1.00 52.44 356 ASP A C 1
ATOM 2817 O O . ASP A 1 356 ? 24.397 4.298 -37.468 1.00 52.44 356 ASP A O 1
ATOM 2821 N N . LEU A 1 357 ? 24.982 2.159 -37.735 1.00 48.75 357 LEU A N 1
ATOM 2822 C CA . LEU A 1 357 ? 26.420 2.370 -37.570 1.00 48.75 357 LEU A CA 1
ATOM 2823 C C . LEU A 1 357 ? 27.085 1.934 -38.881 1.00 48.75 357 LEU A C 1
ATOM 2825 O O . LEU A 1 357 ? 27.182 0.727 -39.120 1.00 48.75 357 LEU A O 1
ATOM 2829 N N . PRO A 1 358 ? 27.556 2.851 -39.753 1.00 45.44 358 PRO A N 1
ATOM 2830 C CA . PRO A 1 358 ? 28.481 2.443 -40.797 1.00 45.44 358 PRO A CA 1
ATOM 2831 C C . PRO A 1 358 ? 29.682 1.831 -40.072 1.00 45.44 358 PRO A C 1
ATOM 2833 O O . PRO A 1 358 ? 30.293 2.518 -39.246 1.00 45.44 358 PRO A O 1
ATOM 2836 N N . PRO A 1 359 ? 30.030 0.554 -40.311 1.00 45.56 359 PRO A N 1
ATOM 2837 C CA . PRO A 1 359 ? 31.216 -0.009 -39.705 1.00 45.56 359 PRO A CA 1
ATOM 2838 C C . PRO A 1 359 ? 32.385 0.837 -40.198 1.00 45.56 359 PRO A C 1
ATOM 2840 O O . PRO A 1 359 ? 32.785 0.761 -41.363 1.00 45.56 359 PRO A O 1
ATOM 2843 N N . SER A 1 360 ? 32.928 1.673 -39.309 1.00 51.09 360 SER A N 1
ATOM 2844 C CA . SER A 1 360 ? 34.250 2.257 -39.498 1.00 51.09 360 SER A CA 1
ATOM 2845 C C . SER A 1 360 ? 35.159 1.123 -39.964 1.00 51.09 360 SER A C 1
ATOM 2847 O O . SER A 1 360 ? 35.057 -0.004 -39.470 1.00 51.09 360 SER A O 1
ATOM 2849 N N . ALA A 1 361 ? 36.028 1.380 -40.943 1.00 51.75 361 ALA A N 1
ATOM 2850 C CA . ALA A 1 361 ? 36.881 0.348 -41.537 1.00 51.75 361 ALA A CA 1
ATOM 2851 C C . ALA A 1 361 ? 37.701 -0.447 -40.490 1.00 51.75 361 ALA A C 1
ATOM 2853 O O . ALA A 1 361 ? 38.156 -1.547 -40.788 1.00 51.75 361 ALA A O 1
ATOM 2854 N N . LYS A 1 362 ? 37.830 0.079 -39.259 1.00 55.94 362 LYS A N 1
ATOM 2855 C CA . LYS A 1 362 ? 38.467 -0.548 -38.092 1.00 55.94 362 LYS A CA 1
ATOM 2856 C C . LYS A 1 362 ? 37.599 -1.565 -37.320 1.00 55.94 362 LYS A C 1
ATOM 2858 O O . LYS A 1 362 ? 38.163 -2.328 -36.547 1.00 55.94 362 LYS A O 1
ATOM 2863 N N . HIS A 1 363 ? 36.276 -1.614 -37.519 1.00 58.09 363 HIS A N 1
ATOM 2864 C CA . HIS A 1 363 ? 35.337 -2.409 -36.700 1.00 58.09 363 HIS A CA 1
ATOM 2865 C C . HIS A 1 363 ? 34.476 -3.415 -37.485 1.00 58.09 363 HIS A C 1
ATOM 2867 O O . HIS A 1 363 ? 33.512 -3.939 -36.940 1.00 58.09 363 HIS A O 1
ATOM 2873 N N . ARG A 1 364 ? 34.819 -3.744 -38.740 1.00 61.31 364 ARG A N 1
ATOM 2874 C CA . ARG A 1 364 ? 34.029 -4.669 -39.592 1.00 61.31 364 ARG A CA 1
ATOM 2875 C C . ARG A 1 364 ? 33.775 -6.061 -38.990 1.00 61.31 364 ARG A C 1
ATOM 2877 O O . ARG A 1 364 ? 32.871 -6.751 -39.449 1.00 61.31 364 ARG A O 1
ATOM 2884 N N . ASN A 1 365 ? 34.565 -6.474 -38.000 1.00 71.44 365 ASN A N 1
ATOM 2885 C CA . ASN A 1 365 ? 34.458 -7.790 -37.368 1.00 71.44 365 ASN A CA 1
ATOM 2886 C C . ASN A 1 365 ? 33.537 -7.816 -36.135 1.00 71.44 365 ASN A C 1
ATOM 2888 O O . ASN A 1 365 ? 33.209 -8.910 -35.668 1.00 71.44 365 ASN A O 1
ATOM 2892 N N . TYR A 1 366 ? 33.122 -6.653 -35.623 1.00 79.00 366 TYR A N 1
ATOM 2893 C CA . TYR A 1 366 ? 32.299 -6.515 -34.419 1.00 79.00 366 TYR A CA 1
ATOM 2894 C C . TYR A 1 366 ? 30.853 -6.174 -34.777 1.00 79.00 366 TYR A C 1
ATOM 2896 O O . TYR A 1 366 ? 30.596 -5.461 -35.748 1.00 79.00 366 TYR A O 1
ATOM 2904 N N . THR A 1 367 ? 29.901 -6.662 -33.983 1.00 85.06 367 THR A N 1
ATOM 2905 C CA . THR A 1 367 ? 28.500 -6.241 -34.112 1.00 85.06 367 THR A CA 1
ATOM 2906 C C . THR A 1 367 ? 28.325 -4.813 -33.588 1.00 85.06 367 THR A C 1
ATOM 2908 O O . THR A 1 367 ? 29.099 -4.352 -32.746 1.00 85.06 367 THR A O 1
ATOM 2911 N N . SER A 1 368 ? 27.294 -4.104 -34.058 1.00 83.88 368 SER A N 1
ATOM 2912 C CA . SER A 1 368 ? 26.942 -2.764 -33.559 1.00 83.88 368 SER A CA 1
ATOM 2913 C C . SER A 1 368 ? 26.736 -2.756 -32.041 1.00 83.88 368 SER A C 1
ATOM 2915 O O . SER A 1 368 ? 27.204 -1.842 -31.367 1.00 83.88 368 SER A O 1
ATOM 2917 N N . ARG A 1 369 ? 26.141 -3.826 -31.494 1.00 88.94 369 ARG A N 1
ATOM 2918 C CA . ARG A 1 369 ? 25.956 -4.040 -30.049 1.00 88.94 369 ARG A CA 1
ATOM 2919 C C . ARG A 1 369 ? 27.278 -4.067 -29.283 1.00 88.94 369 ARG A C 1
ATOM 2921 O O . ARG A 1 369 ? 27.430 -3.331 -28.314 1.00 88.94 369 ARG A O 1
ATOM 2928 N N . VAL A 1 370 ? 28.248 -4.863 -29.741 1.00 88.44 370 VAL A N 1
ATOM 2929 C CA . VAL A 1 370 ? 29.575 -4.976 -29.108 1.00 88.44 370 VAL A CA 1
ATOM 2930 C C . VAL A 1 370 ? 30.347 -3.661 -29.189 1.00 88.44 370 VAL A C 1
ATOM 2932 O O . VAL A 1 370 ? 30.952 -3.243 -28.203 1.00 88.44 370 VAL A O 1
ATOM 2935 N N . VAL A 1 371 ? 30.301 -2.981 -30.340 1.00 85.94 371 VAL A N 1
ATOM 2936 C CA . VAL A 1 371 ? 30.954 -1.674 -30.513 1.00 85.94 371 VAL A CA 1
ATOM 2937 C C . VAL A 1 371 ? 30.358 -0.646 -29.557 1.00 85.94 371 VAL A C 1
ATOM 2939 O O . VAL A 1 371 ? 31.102 0.010 -28.832 1.00 85.94 371 VAL A O 1
ATOM 2942 N N . GLN A 1 372 ? 29.030 -0.524 -29.521 1.00 87.50 372 GLN A N 1
ATOM 2943 C CA . GLN A 1 372 ? 28.364 0.479 -28.696 1.00 87.50 372 GLN A CA 1
ATOM 2944 C C . GLN A 1 372 ? 28.557 0.221 -27.197 1.00 87.50 372 GLN A C 1
ATOM 2946 O O . GLN A 1 372 ? 28.762 1.164 -26.434 1.00 87.50 372 GLN A O 1
ATOM 2951 N N . LEU A 1 373 ? 28.551 -1.046 -26.779 1.00 90.31 373 LEU A N 1
ATOM 2952 C CA . LEU A 1 373 ? 28.835 -1.430 -25.399 1.00 90.31 373 LEU A CA 1
ATOM 2953 C C . LEU A 1 373 ? 30.289 -1.120 -25.009 1.00 90.31 373 LEU A C 1
ATOM 2955 O O . LEU A 1 373 ? 30.533 -0.605 -23.921 1.00 90.31 373 LEU A O 1
ATOM 2959 N N . GLY A 1 374 ? 31.246 -1.364 -25.910 1.00 87.69 374 GLY A N 1
ATOM 2960 C CA . GLY A 1 374 ? 32.645 -0.977 -25.719 1.00 87.69 374 GLY A CA 1
ATOM 2961 C C . GLY A 1 374 ? 32.823 0.535 -25.554 1.00 87.69 374 GLY A C 1
ATOM 2962 O O . GLY A 1 374 ? 33.495 0.966 -24.623 1.00 87.69 374 GLY A O 1
ATOM 2963 N N . LEU A 1 375 ? 32.165 1.340 -26.398 1.00 86.44 375 LEU A N 1
ATOM 2964 C CA . LEU A 1 375 ? 32.181 2.806 -26.288 1.00 86.44 375 LEU A CA 1
ATOM 2965 C C . LEU A 1 375 ? 31.586 3.291 -24.959 1.00 86.44 375 LEU A C 1
ATOM 2967 O O . LEU A 1 375 ? 32.153 4.170 -24.315 1.00 86.44 375 LEU A O 1
ATOM 2971 N N . PHE A 1 376 ? 30.468 2.700 -24.527 1.00 88.94 376 PHE A N 1
ATOM 2972 C CA . PHE A 1 376 ? 29.862 3.022 -23.235 1.00 88.94 376 PHE A CA 1
ATOM 2973 C C . PHE A 1 376 ? 30.823 2.722 -22.077 1.00 88.94 376 PHE A C 1
ATOM 2975 O O . PHE A 1 376 ? 31.044 3.564 -21.206 1.00 88.94 376 PHE A O 1
ATOM 2982 N N . LEU A 1 377 ? 31.435 1.535 -22.095 1.00 88.00 377 LEU A N 1
ATOM 2983 C CA . LEU A 1 377 ? 32.406 1.119 -21.093 1.00 88.00 377 LEU A CA 1
ATOM 2984 C C . LEU A 1 377 ? 33.627 2.050 -21.073 1.00 88.00 377 LEU A C 1
ATOM 2986 O O . LEU A 1 377 ? 34.061 2.433 -19.993 1.00 88.00 377 LEU A O 1
ATOM 2990 N N . GLU A 1 378 ? 34.200 2.427 -22.221 1.00 84.44 378 GLU A N 1
ATOM 2991 C CA . GLU A 1 378 ? 35.404 3.278 -22.268 1.00 84.44 378 GLU A CA 1
ATOM 2992 C C . GLU A 1 378 ? 35.220 4.614 -21.545 1.00 84.44 378 GLU A C 1
ATOM 2994 O O . GLU A 1 378 ? 36.162 5.119 -20.928 1.00 84.44 378 GLU A O 1
ATOM 2999 N N . GLU A 1 379 ? 34.010 5.163 -21.588 1.00 82.62 379 GLU A N 1
ATOM 3000 C CA . GLU A 1 379 ? 33.695 6.444 -20.969 1.00 82.62 379 GLU A CA 1
ATOM 3001 C C . GLU A 1 379 ? 33.260 6.315 -19.505 1.00 82.62 379 GLU A C 1
ATOM 3003 O O . GLU A 1 379 ? 33.571 7.198 -18.707 1.00 82.62 379 GLU A O 1
ATOM 3008 N N . GLU A 1 380 ? 32.563 5.237 -19.137 1.00 85.44 380 GLU A N 1
ATOM 3009 C CA . GLU A 1 380 ? 31.930 5.124 -17.819 1.00 85.44 380 GLU A CA 1
ATOM 3010 C C . GLU A 1 380 ? 32.630 4.141 -16.866 1.00 85.44 380 GLU A C 1
ATOM 3012 O O . GLU A 1 380 ? 32.313 4.168 -15.681 1.00 85.44 380 GLU A O 1
ATOM 3017 N N . TYR A 1 381 ? 33.593 3.308 -17.301 1.00 80.56 381 TYR A N 1
ATOM 3018 C CA . TYR A 1 381 ? 34.122 2.154 -16.528 1.00 80.56 381 TYR A CA 1
ATOM 3019 C C . TYR A 1 381 ? 34.600 2.446 -15.094 1.00 80.56 381 TYR A C 1
ATOM 3021 O O . TYR A 1 381 ? 34.732 1.527 -14.289 1.00 80.56 381 TYR A O 1
ATOM 3029 N N . THR A 1 382 ? 34.913 3.700 -14.761 1.00 78.31 382 THR A N 1
ATOM 3030 C CA . THR A 1 382 ? 35.297 4.106 -13.402 1.00 78.31 382 THR A CA 1
ATOM 3031 C C . THR A 1 382 ? 34.113 4.314 -12.454 1.00 78.31 382 THR A C 1
ATOM 3033 O O . THR A 1 382 ? 34.325 4.442 -11.248 1.00 78.31 382 THR A O 1
ATOM 3036 N N . SER A 1 383 ? 32.886 4.398 -12.970 1.00 82.25 383 SER A N 1
ATOM 3037 C CA . SER A 1 383 ? 31.671 4.547 -12.172 1.00 82.25 383 SER A CA 1
ATOM 3038 C C . SER A 1 383 ? 31.235 3.202 -11.592 1.00 82.25 383 SER A C 1
ATOM 3040 O O . SER A 1 383 ? 31.158 2.193 -12.290 1.00 82.25 383 SER A O 1
ATOM 3042 N N . LEU A 1 384 ? 30.892 3.206 -10.301 1.00 78.69 384 LEU A N 1
ATOM 3043 C CA . LEU A 1 384 ? 30.412 2.020 -9.585 1.00 78.69 384 LEU A CA 1
ATOM 3044 C C . LEU A 1 384 ? 29.081 1.488 -10.140 1.00 78.69 384 LEU A C 1
ATOM 3046 O O . LEU A 1 384 ? 28.794 0.312 -9.960 1.00 78.69 384 LEU A O 1
ATOM 3050 N N . SER A 1 385 ? 28.286 2.325 -10.822 1.00 83.62 385 SER A N 1
ATOM 3051 C CA . SER A 1 385 ? 26.991 1.916 -11.386 1.00 83.62 385 SER A CA 1
ATOM 3052 C C . SER A 1 385 ? 27.101 1.149 -12.700 1.00 83.62 385 SER A C 1
ATOM 3054 O O . SER A 1 385 ? 26.105 0.589 -13.141 1.00 83.62 385 SER A O 1
ATOM 3056 N N . VAL A 1 386 ? 28.272 1.144 -13.353 1.00 87.31 386 VAL A N 1
ATOM 3057 C CA . VAL A 1 386 ? 28.402 0.641 -14.731 1.00 87.31 386 VAL A CA 1
ATOM 3058 C C . VAL A 1 386 ? 27.990 -0.807 -14.868 1.00 87.31 386 VAL A C 1
ATOM 3060 O O . VAL A 1 386 ? 27.383 -1.160 -15.871 1.00 87.31 386 VAL A O 1
ATOM 3063 N N . PHE A 1 387 ? 28.303 -1.636 -13.875 1.00 86.06 387 PHE A N 1
ATOM 3064 C CA . PHE A 1 387 ? 27.906 -3.034 -13.904 1.00 86.06 387 PHE A CA 1
ATOM 3065 C C . PHE A 1 387 ? 26.377 -3.177 -13.962 1.00 86.06 387 PHE A C 1
ATOM 3067 O O . PHE A 1 387 ? 25.864 -3.830 -14.867 1.00 86.06 387 PHE A O 1
ATOM 3074 N N . ASP A 1 388 ? 25.648 -2.493 -13.074 1.00 86.06 388 ASP A N 1
ATOM 3075 C CA . ASP A 1 388 ? 24.179 -2.502 -13.073 1.00 86.06 388 ASP A CA 1
ATOM 3076 C C . ASP A 1 388 ? 23.580 -1.851 -14.323 1.00 86.06 388 ASP A C 1
ATOM 3078 O O . ASP A 1 388 ? 22.539 -2.285 -14.807 1.00 86.06 388 ASP A O 1
ATOM 3082 N N . ASP A 1 389 ? 24.250 -0.837 -14.872 1.00 90.12 389 ASP A N 1
ATOM 3083 C CA . ASP A 1 389 ? 23.831 -0.159 -16.097 1.00 90.12 389 ASP A CA 1
ATOM 3084 C C . ASP A 1 389 ? 23.892 -1.089 -17.328 1.00 90.12 389 ASP A C 1
ATOM 3086 O O . ASP A 1 389 ? 23.126 -0.893 -18.273 1.00 90.12 389 ASP A O 1
ATOM 3090 N N . ILE A 1 390 ? 24.798 -2.080 -17.341 1.00 90.44 390 ILE A N 1
ATOM 3091 C CA . ILE A 1 390 ? 25.069 -2.917 -18.523 1.00 90.44 390 ILE A CA 1
ATOM 3092 C C . ILE A 1 390 ? 24.672 -4.392 -18.385 1.00 90.44 390 ILE A C 1
ATOM 3094 O O . ILE A 1 390 ? 24.582 -5.071 -19.408 1.00 90.44 390 ILE A O 1
ATOM 3098 N N . LYS A 1 391 ? 24.458 -4.915 -17.170 1.00 88.62 391 LYS A N 1
ATOM 3099 C CA . LYS A 1 391 ? 24.296 -6.363 -16.927 1.00 88.62 391 LYS A CA 1
ATOM 3100 C C . LYS A 1 391 ? 23.207 -7.017 -17.782 1.00 88.62 391 LYS A C 1
ATOM 3102 O O . LYS A 1 391 ? 23.457 -8.061 -18.380 1.00 88.62 391 LYS A O 1
ATOM 3107 N N . ASP A 1 392 ? 22.061 -6.356 -17.946 1.00 89.25 392 ASP A N 1
ATOM 3108 C CA . ASP A 1 392 ? 20.951 -6.863 -18.764 1.00 89.25 392 ASP A CA 1
ATOM 3109 C C . ASP A 1 392 ? 21.358 -7.015 -20.240 1.00 89.25 392 ASP A C 1
ATOM 3111 O O . ASP A 1 392 ? 20.991 -7.980 -20.906 1.00 89.25 392 ASP A O 1
ATOM 3115 N N . TYR A 1 393 ? 22.196 -6.110 -20.750 1.00 91.38 393 TYR A N 1
ATOM 3116 C CA . TYR A 1 393 ? 22.694 -6.166 -22.123 1.00 91.38 393 TYR A CA 1
ATOM 3117 C C . TYR A 1 393 ? 23.704 -7.294 -22.327 1.00 91.38 393 TYR A C 1
ATOM 3119 O O . TYR A 1 393 ? 23.726 -7.896 -23.399 1.00 91.38 393 TYR A O 1
ATOM 3127 N N . PHE A 1 394 ? 24.518 -7.618 -21.314 1.00 88.06 394 PHE A N 1
ATOM 3128 C CA . PHE A 1 394 ? 25.436 -8.762 -21.377 1.00 88.06 394 PHE A CA 1
ATOM 3129 C C . PHE A 1 394 ? 24.683 -10.081 -21.540 1.00 88.06 394 PHE A C 1
ATOM 3131 O O . PHE A 1 394 ? 25.133 -10.945 -22.290 1.00 88.06 394 PHE A O 1
ATOM 3138 N N . VAL A 1 395 ? 23.527 -10.215 -20.884 1.00 87.75 395 VAL A N 1
ATOM 3139 C CA . VAL A 1 395 ? 22.661 -11.396 -21.004 1.00 87.75 395 VAL A CA 1
ATOM 3140 C C . VAL A 1 395 ? 22.115 -11.563 -22.427 1.00 87.75 395 VAL A C 1
ATOM 3142 O O . VAL A 1 395 ? 21.928 -12.687 -22.887 1.00 87.75 395 VAL A O 1
ATOM 3145 N N . GLU A 1 396 ? 21.900 -10.463 -23.153 1.00 90.75 396 GLU A N 1
ATOM 3146 C CA . GLU A 1 396 ? 21.396 -10.477 -24.533 1.00 90.75 396 GLU A CA 1
ATOM 3147 C C . GLU A 1 396 ? 22.486 -10.748 -25.604 1.00 90.75 396 GLU A C 1
ATOM 3149 O O . GLU A 1 396 ? 22.168 -10.884 -26.798 1.00 90.75 396 GLU A O 1
ATOM 3154 N N . LEU A 1 397 ? 23.771 -10.802 -25.225 1.00 90.19 397 LEU A N 1
ATOM 3155 C CA . LEU A 1 397 ? 24.880 -11.060 -26.152 1.00 90.19 397 LEU A CA 1
ATOM 3156 C C . LEU A 1 397 ? 24.999 -12.548 -26.509 1.00 90.19 397 LEU A C 1
ATOM 3158 O O . LEU A 1 397 ? 24.860 -13.438 -25.674 1.00 90.19 397 LEU A O 1
ATOM 3162 N N . SER A 1 398 ? 25.337 -12.832 -27.768 1.00 89.69 398 SER A N 1
ATOM 3163 C CA . SER A 1 398 ? 25.720 -14.186 -28.185 1.00 89.69 398 SER A CA 1
ATOM 3164 C C . SER A 1 398 ? 27.104 -14.569 -27.648 1.00 89.69 398 SER A C 1
ATOM 3166 O O . SER A 1 398 ? 27.942 -13.701 -27.413 1.00 89.69 398 SER A O 1
ATOM 3168 N N . HIS A 1 399 ? 27.403 -15.872 -27.556 1.00 86.62 399 HIS A N 1
ATOM 3169 C CA . HIS A 1 399 ? 28.738 -16.359 -27.163 1.00 86.62 399 HIS A CA 1
ATOM 3170 C C . HIS A 1 399 ? 29.878 -15.689 -27.945 1.00 86.62 399 HIS A C 1
ATOM 3172 O O . HIS A 1 399 ? 30.866 -15.264 -27.360 1.00 86.62 399 HIS A O 1
ATOM 3178 N N . ARG A 1 400 ? 29.701 -15.508 -29.260 1.00 87.56 400 ARG A N 1
ATOM 3179 C CA . ARG A 1 400 ? 30.682 -14.818 -30.107 1.00 87.56 400 ARG A CA 1
ATOM 3180 C C . ARG A 1 400 ? 30.886 -13.358 -29.696 1.00 87.56 400 ARG A C 1
ATOM 3182 O O . ARG A 1 400 ? 32.008 -12.870 -29.726 1.00 87.56 400 ARG A O 1
ATOM 3189 N N . GLU A 1 401 ? 29.814 -12.640 -29.384 1.00 89.19 401 GLU A N 1
ATOM 3190 C CA . GLU A 1 401 ? 29.895 -11.235 -28.969 1.00 89.19 401 GLU A CA 1
ATOM 3191 C C . GLU A 1 401 ? 30.525 -11.090 -27.580 1.00 89.19 401 GLU A C 1
ATOM 3193 O O . GLU A 1 401 ? 31.300 -10.161 -27.361 1.00 89.19 401 GLU A O 1
ATOM 3198 N N . ILE A 1 402 ? 30.252 -12.036 -26.676 1.00 87.81 402 ILE A N 1
ATOM 3199 C CA . ILE A 1 402 ? 30.905 -12.133 -25.365 1.00 87.81 402 ILE A CA 1
ATOM 3200 C C . ILE A 1 402 ? 32.414 -12.332 -25.547 1.00 87.81 402 ILE A C 1
ATOM 3202 O O . ILE A 1 402 ? 33.193 -11.570 -24.974 1.00 87.81 402 ILE A O 1
ATOM 3206 N N . ASP A 1 403 ? 32.833 -13.283 -26.388 1.00 86.62 403 ASP A N 1
ATOM 3207 C CA . ASP A 1 403 ? 34.252 -13.522 -26.679 1.00 86.62 403 ASP A CA 1
ATOM 3208 C C . ASP A 1 403 ? 34.927 -12.262 -27.235 1.00 86.62 403 ASP A C 1
ATOM 3210 O O . ASP A 1 403 ? 35.994 -11.866 -26.768 1.00 86.62 403 ASP A O 1
ATOM 3214 N N . GLN A 1 404 ? 34.282 -11.576 -28.184 1.00 86.25 404 GLN A N 1
ATOM 3215 C CA . GLN A 1 404 ? 34.792 -10.320 -28.741 1.00 86.25 404 GLN A CA 1
ATOM 3216 C C . GLN A 1 404 ? 34.973 -9.242 -27.664 1.00 86.25 404 GLN A C 1
ATOM 3218 O O . GLN A 1 404 ? 35.994 -8.554 -27.626 1.00 86.25 404 GLN A O 1
ATOM 3223 N N . LEU A 1 405 ? 34.000 -9.095 -26.769 1.00 85.44 405 LEU A N 1
ATOM 3224 C CA . LEU A 1 405 ? 34.040 -8.089 -25.717 1.00 85.44 405 LEU A CA 1
ATOM 3225 C C . LEU A 1 405 ? 35.127 -8.392 -24.672 1.00 85.44 405 LEU A C 1
ATOM 3227 O O . LEU A 1 405 ? 35.946 -7.521 -24.371 1.00 85.44 405 LEU A O 1
ATOM 3231 N N . PHE A 1 406 ? 35.177 -9.622 -24.154 1.00 83.06 406 PHE A N 1
ATOM 3232 C CA . PHE A 1 406 ? 36.090 -10.013 -23.074 1.00 83.06 406 PHE A CA 1
ATOM 3233 C C . PHE A 1 406 ? 37.522 -10.280 -23.526 1.00 83.06 406 PHE A C 1
ATOM 3235 O O . PHE A 1 406 ? 38.447 -10.022 -22.758 1.00 83.06 406 PHE A O 1
ATOM 3242 N N . LEU A 1 407 ? 37.732 -10.793 -24.739 1.00 81.88 407 LEU A N 1
ATOM 3243 C CA . LEU A 1 407 ? 39.073 -11.131 -25.221 1.00 81.88 407 LEU A CA 1
ATOM 3244 C C . LEU A 1 407 ? 39.716 -9.984 -26.000 1.00 81.88 407 LEU A C 1
ATOM 3246 O O . LEU A 1 407 ? 40.942 -9.881 -26.025 1.00 81.88 407 LEU A O 1
ATOM 3250 N N . GLU A 1 408 ? 38.922 -9.102 -26.618 1.00 81.25 408 GLU A N 1
ATOM 3251 C CA . GLU A 1 408 ? 39.463 -8.085 -27.525 1.00 81.25 408 GLU A CA 1
ATOM 3252 C C . GLU A 1 408 ? 39.233 -6.637 -27.084 1.00 81.25 408 GLU A C 1
ATOM 3254 O O . GLU A 1 408 ? 40.065 -5.792 -27.425 1.00 81.25 408 GLU A O 1
ATOM 3259 N N . ILE A 1 409 ? 38.144 -6.319 -26.374 1.00 79.06 409 ILE A N 1
ATOM 3260 C CA . ILE A 1 409 ? 37.800 -4.936 -25.990 1.00 79.06 409 ILE A CA 1
ATOM 3261 C C . ILE A 1 409 ? 38.235 -4.645 -24.551 1.00 79.06 409 ILE A C 1
ATOM 3263 O O . ILE A 1 409 ? 39.108 -3.802 -24.345 1.00 79.06 409 ILE A O 1
ATOM 3267 N N . ILE A 1 410 ? 37.707 -5.378 -23.565 1.00 80.31 410 ILE A N 1
ATOM 3268 C CA . ILE A 1 410 ? 37.978 -5.150 -22.134 1.00 80.31 410 ILE A CA 1
ATOM 3269 C C . ILE A 1 410 ? 39.485 -5.159 -21.804 1.00 80.31 410 ILE A C 1
ATOM 3271 O O . ILE A 1 410 ? 39.944 -4.226 -21.139 1.00 80.31 410 ILE A O 1
ATOM 3275 N N . PRO A 1 411 ? 40.314 -6.105 -22.299 1.00 80.56 411 PRO A N 1
ATOM 3276 C CA . PRO A 1 411 ? 41.740 -6.129 -21.973 1.00 80.56 411 PRO A CA 1
ATOM 3277 C C . PRO A 1 411 ? 42.488 -4.880 -22.442 1.00 80.56 411 PRO A C 1
ATOM 3279 O O . PRO A 1 411 ? 43.445 -4.465 -21.795 1.00 80.56 411 PRO A O 1
ATOM 3282 N N . LYS A 1 412 ? 42.042 -4.234 -23.530 1.00 73.62 412 LYS A N 1
ATOM 3283 C CA . LYS A 1 412 ? 42.627 -2.969 -24.012 1.00 73.62 412 LYS A CA 1
ATOM 3284 C C . LYS A 1 412 ? 42.306 -1.795 -23.081 1.00 73.62 412 LYS A C 1
ATOM 3286 O O . LYS A 1 412 ? 43.045 -0.812 -23.067 1.00 73.62 412 LYS A O 1
ATOM 3291 N N . MET A 1 413 ? 41.245 -1.911 -22.285 1.00 68.31 413 MET A N 1
ATOM 3292 C CA . MET A 1 413 ? 40.803 -0.908 -21.318 1.00 68.31 413 MET A CA 1
ATOM 3293 C C . MET A 1 413 ? 41.457 -1.099 -19.940 1.00 68.31 413 MET A C 1
ATOM 3295 O O . MET A 1 413 ? 41.868 -0.124 -19.308 1.00 68.31 413 MET A O 1
ATOM 3299 N N . SER A 1 414 ? 41.619 -2.352 -19.493 1.00 59.59 414 SER A N 1
ATOM 3300 C CA . SER A 1 414 ? 42.150 -2.712 -18.166 1.00 59.59 414 SER A CA 1
ATOM 3301 C C . SER A 1 414 ? 43.626 -2.352 -17.935 1.00 59.59 414 SER A C 1
ATOM 3303 O O . SER A 1 414 ? 44.064 -2.307 -16.789 1.00 59.59 414 SER A O 1
ATOM 3305 N N . VAL A 1 415 ? 44.395 -2.010 -18.977 1.00 54.69 415 VAL A N 1
ATOM 3306 C CA . VAL A 1 415 ? 45.813 -1.594 -18.857 1.00 54.69 415 VAL A CA 1
ATOM 3307 C C . VAL A 1 415 ? 45.982 -0.260 -18.092 1.00 54.69 415 VAL A C 1
ATOM 3309 O O . VAL A 1 415 ? 47.098 0.121 -17.750 1.00 54.69 415 VAL A O 1
ATOM 3312 N N . LYS A 1 416 ? 44.899 0.474 -17.786 1.00 53.00 416 LYS A N 1
ATOM 3313 C CA . LYS A 1 416 ? 44.976 1.859 -17.281 1.00 53.00 416 LYS A CA 1
ATOM 3314 C C . LYS A 1 416 ? 44.813 2.100 -15.774 1.00 53.00 416 LYS A C 1
ATOM 3316 O O . LYS A 1 416 ? 44.913 3.265 -15.397 1.00 53.00 416 LYS A O 1
ATOM 3321 N N . LYS A 1 417 ? 44.618 1.099 -14.903 1.00 48.69 417 LYS A N 1
ATOM 3322 C CA . LYS A 1 417 ? 44.773 1.258 -13.431 1.00 48.69 417 LYS A CA 1
ATOM 3323 C C . LYS A 1 417 ? 44.568 -0.063 -12.682 1.00 48.69 417 LYS A C 1
ATOM 3325 O O . LYS A 1 417 ? 43.461 -0.588 -12.659 1.00 48.69 417 LYS A O 1
ATOM 3330 N N . GLU A 1 418 ? 45.605 -0.535 -11.991 1.00 40.72 418 GLU A N 1
ATOM 3331 C CA . GLU A 1 418 ? 45.460 -1.507 -10.903 1.00 40.72 418 GLU A CA 1
ATOM 3332 C C . GLU A 1 418 ? 44.919 -0.794 -9.659 1.00 40.72 418 GLU A C 1
ATOM 3334 O O . GLU A 1 418 ? 45.568 0.089 -9.098 1.00 40.72 418 GLU A O 1
ATOM 3339 N N . VAL A 1 419 ? 43.731 -1.186 -9.203 1.00 43.53 419 VAL A N 1
ATOM 3340 C CA . VAL A 1 419 ? 43.305 -0.960 -7.818 1.00 43.53 419 VAL A CA 1
ATOM 3341 C C . VAL A 1 419 ? 42.807 -2.289 -7.274 1.00 43.53 419 VAL A C 1
ATOM 3343 O O . VAL A 1 419 ? 41.619 -2.595 -7.293 1.00 43.53 419 VAL A O 1
ATOM 3346 N N . THR A 1 420 ? 43.733 -3.100 -6.780 1.00 36.59 420 THR A N 1
ATOM 3347 C CA . THR A 1 420 ? 43.428 -4.276 -5.965 1.00 36.59 420 THR A CA 1
ATOM 3348 C C . THR A 1 420 ? 43.256 -3.813 -4.520 1.00 36.59 420 THR A C 1
ATOM 3350 O O . THR A 1 420 ? 44.224 -3.480 -3.840 1.00 36.59 420 THR A O 1
ATOM 3353 N N . ARG A 1 421 ? 42.014 -3.772 -4.024 1.00 36.00 421 ARG A N 1
ATOM 3354 C CA . ARG A 1 421 ? 41.747 -3.723 -2.579 1.00 36.00 421 ARG A CA 1
ATOM 3355 C C . ARG A 1 421 ? 41.436 -5.137 -2.109 1.00 36.00 421 ARG A C 1
ATOM 3357 O O . ARG A 1 421 ? 40.415 -5.700 -2.486 1.00 36.00 421 ARG A O 1
ATOM 3364 N N . SER A 1 422 ? 42.322 -5.706 -1.297 1.00 31.11 422 SER A N 1
ATOM 3365 C CA . SER A 1 422 ? 42.041 -6.949 -0.586 1.00 31.11 422 SER A CA 1
ATOM 3366 C C . SER A 1 422 ? 41.034 -6.672 0.532 1.00 31.11 422 SER A C 1
ATOM 3368 O O . SER A 1 422 ? 41.249 -5.820 1.396 1.00 31.11 422 SER A O 1
ATOM 3370 N N . VAL A 1 423 ? 39.909 -7.383 0.509 1.00 34.59 423 VAL A N 1
ATOM 3371 C CA . VAL A 1 423 ? 38.951 -7.398 1.618 1.00 34.59 423 VAL A CA 1
ATOM 3372 C C . VAL A 1 423 ? 39.320 -8.575 2.512 1.00 34.59 423 VAL A C 1
ATOM 3374 O O . VAL A 1 423 ? 39.205 -9.732 2.119 1.00 34.59 423 VAL A O 1
ATOM 3377 N N . ALA A 1 424 ? 39.816 -8.279 3.712 1.00 28.39 424 ALA A N 1
ATOM 3378 C CA . ALA A 1 424 ? 40.071 -9.287 4.731 1.00 28.39 424 ALA A CA 1
ATOM 3379 C C . ALA A 1 424 ? 38.751 -9.655 5.426 1.00 28.39 424 ALA A C 1
ATOM 3381 O O . ALA A 1 424 ? 38.174 -8.838 6.145 1.00 28.39 424 ALA A O 1
ATOM 3382 N N . LEU A 1 425 ? 38.284 -10.888 5.230 1.00 29.16 425 LEU A N 1
ATOM 3383 C CA . LEU A 1 425 ? 37.152 -11.453 5.965 1.00 29.16 425 LEU A CA 1
ATOM 3384 C C . LEU A 1 425 ? 37.597 -11.788 7.395 1.00 29.16 425 LEU A C 1
ATOM 3386 O O . LEU A 1 425 ? 38.366 -12.722 7.619 1.00 29.16 425 LEU A O 1
ATOM 3390 N N . LYS A 1 426 ? 37.126 -11.010 8.374 1.00 34.88 426 LYS A N 1
ATOM 3391 C CA . LYS A 1 426 ? 37.189 -11.376 9.795 1.00 34.88 426 LYS A CA 1
ATOM 3392 C C . LYS A 1 426 ? 35.950 -12.194 10.150 1.00 34.88 426 LYS A C 1
ATOM 3394 O O . LYS A 1 426 ? 34.845 -11.839 9.755 1.00 34.88 426 LYS A O 1
ATOM 3399 N N . THR A 1 427 ? 36.126 -13.249 10.939 1.00 36.28 427 THR A N 1
ATOM 3400 C CA . THR A 1 427 ? 35.026 -13.968 11.594 1.00 36.28 427 THR A CA 1
ATOM 3401 C C . THR A 1 427 ? 34.373 -13.050 12.627 1.00 36.28 427 THR A C 1
ATOM 3403 O O . THR A 1 427 ? 34.921 -12.848 13.710 1.00 36.28 427 THR A O 1
ATOM 3406 N N . LEU A 1 428 ? 33.240 -12.453 12.263 1.00 49.38 428 LEU A N 1
ATOM 3407 C CA . LEU A 1 428 ? 32.391 -11.649 13.142 1.00 49.38 428 LEU A CA 1
ATOM 3408 C C . LEU A 1 428 ? 31.274 -12.528 13.711 1.00 49.38 428 LEU A C 1
ATOM 3410 O O . LEU A 1 428 ? 30.808 -13.448 13.036 1.00 49.38 428 LEU A O 1
ATOM 3414 N N . THR A 1 429 ? 30.830 -12.259 14.942 1.00 54.69 429 THR A N 1
ATOM 3415 C CA . THR A 1 429 ? 29.608 -12.902 15.439 1.00 54.69 429 THR A CA 1
ATOM 3416 C C . THR A 1 429 ? 28.389 -12.311 14.721 1.00 54.69 429 THR A C 1
ATOM 3418 O O . THR A 1 429 ? 28.445 -11.165 14.266 1.00 54.69 429 THR A O 1
ATOM 3421 N N . PRO A 1 430 ? 27.255 -13.031 14.628 1.00 56.19 430 PRO A N 1
ATOM 3422 C CA . PRO A 1 430 ? 26.050 -12.497 13.992 1.00 56.19 430 PRO A CA 1
ATOM 3423 C C . PRO A 1 430 ? 25.626 -11.132 14.578 1.00 56.19 430 PRO A C 1
ATOM 3425 O O . PRO A 1 430 ? 25.219 -10.228 13.849 1.00 56.19 430 PRO A O 1
ATOM 3428 N N . GLN A 1 431 ? 25.788 -10.934 15.888 1.00 60.59 431 GLN A N 1
ATOM 3429 C CA . GLN A 1 431 ? 25.425 -9.685 16.558 1.00 60.59 431 GLN A CA 1
ATOM 3430 C C . GLN A 1 431 ? 26.379 -8.521 16.236 1.00 60.59 431 GLN A C 1
ATOM 3432 O O . GLN A 1 431 ? 25.924 -7.379 16.141 1.00 60.59 431 GLN A O 1
ATOM 3437 N N . ASP A 1 432 ? 27.658 -8.817 15.983 1.00 62.50 432 ASP A N 1
ATOM 3438 C CA . ASP A 1 432 ? 28.648 -7.841 15.505 1.00 62.50 432 ASP A CA 1
ATOM 3439 C C . ASP A 1 432 ? 28.377 -7.394 14.060 1.00 62.50 432 ASP A C 1
ATOM 3441 O O . ASP A 1 432 ? 28.829 -6.325 13.658 1.00 62.50 432 ASP A O 1
ATOM 3445 N N . ILE A 1 433 ? 27.635 -8.192 13.282 1.00 66.12 433 ILE A N 1
ATOM 3446 C CA . ILE A 1 433 ? 27.214 -7.859 11.914 1.00 66.12 433 ILE A CA 1
ATOM 3447 C C . ILE A 1 433 ? 25.898 -7.074 11.933 1.00 66.12 433 ILE A C 1
ATOM 3449 O O . ILE A 1 433 ? 25.767 -6.092 11.213 1.00 66.12 433 ILE A O 1
ATOM 3453 N N . TRP A 1 434 ? 24.930 -7.464 12.769 1.00 71.12 434 TRP A N 1
ATOM 3454 C CA . TRP A 1 434 ? 23.594 -6.858 12.767 1.00 71.12 434 TRP A CA 1
ATOM 3455 C C . TRP A 1 434 ? 23.538 -5.461 13.390 1.00 71.12 434 TRP A C 1
ATOM 3457 O O . TRP A 1 434 ? 22.890 -4.565 12.851 1.00 71.12 434 TRP A O 1
ATOM 3467 N N . ALA A 1 435 ? 24.207 -5.248 14.529 1.00 72.31 435 ALA A N 1
ATOM 3468 C CA . ALA A 1 435 ? 24.125 -3.971 15.238 1.00 72.31 435 ALA A CA 1
ATOM 3469 C C . ALA A 1 435 ? 24.644 -2.770 14.411 1.00 72.31 435 ALA A C 1
ATOM 3471 O O . ALA A 1 435 ? 23.984 -1.728 14.432 1.00 72.31 435 ALA A O 1
ATOM 3472 N N . PRO A 1 436 ? 25.749 -2.880 13.642 1.00 77.06 436 PRO A N 1
ATOM 3473 C CA . PRO A 1 436 ? 26.221 -1.793 12.781 1.00 77.06 436 PRO A CA 1
ATOM 3474 C C . PRO A 1 436 ? 25.326 -1.476 11.576 1.00 77.06 436 PRO A C 1
ATOM 3476 O O . PRO A 1 436 ? 25.406 -0.361 11.067 1.00 77.06 436 PRO A O 1
ATOM 3479 N N . LEU A 1 437 ? 24.485 -2.414 11.116 1.00 76.06 437 LEU A N 1
ATOM 3480 C CA . LEU A 1 437 ? 23.584 -2.189 9.972 1.00 76.06 437 LEU A CA 1
ATOM 3481 C C . LEU A 1 437 ? 22.443 -1.211 10.295 1.00 76.06 437 LEU A C 1
ATOM 3483 O O . LEU A 1 437 ? 21.780 -0.716 9.390 1.00 76.06 437 LEU A O 1
ATOM 3487 N N . ASP A 1 438 ? 22.208 -0.936 11.581 1.00 79.75 438 ASP A N 1
ATOM 3488 C CA . ASP A 1 438 ? 21.225 0.026 12.087 1.00 79.75 438 ASP A CA 1
ATOM 3489 C C . ASP A 1 438 ? 19.803 -0.129 11.511 1.00 79.75 438 ASP A C 1
ATOM 3491 O O . ASP A 1 438 ? 19.064 0.845 11.338 1.00 79.75 438 ASP A O 1
ATOM 3495 N N . ILE A 1 439 ? 19.391 -1.372 11.236 1.00 84.38 439 ILE A N 1
ATOM 3496 C CA . ILE A 1 439 ? 18.093 -1.683 10.628 1.00 84.38 439 ILE A CA 1
ATOM 3497 C C . ILE A 1 439 ? 16.969 -1.283 11.586 1.00 84.38 439 ILE A C 1
ATOM 3499 O O . ILE A 1 439 ? 16.785 -1.844 12.669 1.00 84.38 439 ILE A O 1
ATOM 3503 N N . LYS A 1 440 ? 16.201 -0.263 11.200 1.00 84.56 440 LYS A N 1
ATOM 3504 C CA . LYS A 1 440 ? 15.188 0.393 12.036 1.00 84.56 440 LYS A CA 1
ATOM 3505 C C . LYS A 1 440 ? 13.975 0.790 11.202 1.00 84.56 440 LYS A C 1
ATOM 3507 O O . LYS A 1 440 ? 14.086 1.077 10.018 1.00 84.56 440 LYS A O 1
ATOM 3512 N N . ARG A 1 441 ? 12.824 0.948 11.865 1.00 83.56 441 ARG A N 1
ATOM 3513 C CA . ARG A 1 441 ? 11.592 1.494 11.260 1.00 83.56 441 ARG A CA 1
ATOM 3514 C C . ARG A 1 441 ? 11.149 0.665 10.045 1.00 83.56 441 ARG A C 1
ATOM 3516 O O . ARG A 1 441 ? 11.057 -0.544 10.161 1.00 83.56 441 ARG A O 1
ATOM 3523 N N . THR A 1 442 ? 10.844 1.305 8.920 1.00 81.88 442 THR A N 1
ATOM 3524 C CA . THR A 1 442 ? 10.167 0.719 7.755 1.00 81.88 442 THR A CA 1
ATOM 3525 C C . THR A 1 442 ? 10.934 -0.414 7.078 1.00 81.88 442 THR A C 1
ATOM 3527 O O . THR A 1 442 ? 10.297 -1.286 6.507 1.00 81.88 442 THR A O 1
ATOM 3530 N N . ILE A 1 443 ? 12.264 -0.461 7.192 1.00 88.38 443 ILE A N 1
ATOM 3531 C CA . ILE A 1 443 ? 13.086 -1.537 6.607 1.00 88.38 443 ILE A CA 1
ATOM 3532 C C . ILE A 1 443 ? 13.152 -2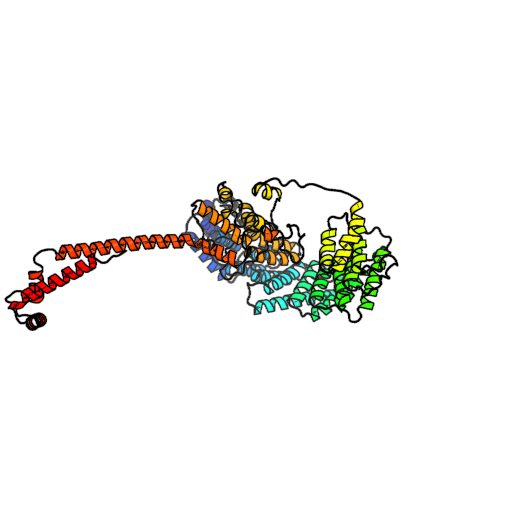.802 7.478 1.00 88.38 443 ILE A C 1
ATOM 3534 O O . ILE A 1 443 ? 13.713 -3.808 7.057 1.00 88.38 443 ILE A O 1
ATOM 3538 N N . GLN A 1 444 ? 12.578 -2.778 8.687 1.00 91.44 444 GLN A N 1
ATOM 3539 C CA . GLN A 1 444 ? 12.562 -3.939 9.584 1.00 91.44 444 GLN A CA 1
ATOM 3540 C C . GLN A 1 444 ? 11.779 -5.117 8.990 1.00 91.44 444 GLN A C 1
ATOM 3542 O O . GLN A 1 444 ? 12.239 -6.246 9.078 1.00 91.44 444 GLN A O 1
ATOM 3547 N N . ASP A 1 445 ? 10.629 -4.883 8.357 1.00 92.62 445 ASP A N 1
ATOM 3548 C CA . ASP A 1 445 ? 9.811 -5.975 7.801 1.00 92.62 445 ASP A CA 1
ATOM 3549 C C . ASP A 1 445 ? 10.547 -6.751 6.692 1.00 92.62 445 ASP A C 1
ATOM 3551 O O . ASP A 1 445 ? 10.432 -7.974 6.599 1.00 92.62 445 ASP A O 1
ATOM 3555 N N . ALA A 1 446 ? 11.349 -6.028 5.902 1.00 92.56 446 ALA A N 1
ATOM 3556 C CA . ALA A 1 446 ? 12.030 -6.534 4.717 1.00 92.56 446 ALA A CA 1
ATOM 3557 C C . ALA A 1 446 ? 13.446 -7.073 4.987 1.00 92.56 446 ALA A C 1
ATOM 3559 O O . ALA A 1 446 ? 13.849 -8.051 4.366 1.00 92.56 446 ALA A O 1
ATOM 3560 N N . LEU A 1 447 ? 14.211 -6.464 5.902 1.00 90.44 447 LEU A N 1
ATOM 3561 C CA . LEU A 1 447 ? 15.625 -6.820 6.114 1.00 90.44 447 LEU A CA 1
ATOM 3562 C C . LEU A 1 447 ? 15.878 -7.657 7.366 1.00 90.44 447 LEU A C 1
ATOM 3564 O O . LEU A 1 447 ? 16.870 -8.378 7.441 1.00 90.44 447 LEU A O 1
ATOM 3568 N N . SER A 1 448 ? 14.989 -7.590 8.355 1.00 90.19 448 SER A N 1
ATOM 3569 C CA . SER A 1 448 ? 15.112 -8.389 9.574 1.00 90.19 448 SER A CA 1
ATOM 3570 C C . SER A 1 448 ? 15.018 -9.908 9.385 1.00 90.19 448 SER A C 1
ATOM 3572 O O . SER A 1 448 ? 15.651 -10.616 10.176 1.00 90.19 448 SER A O 1
ATOM 3574 N N . PRO A 1 449 ? 14.333 -10.449 8.356 1.00 89.94 449 PRO A N 1
ATOM 3575 C CA . PRO A 1 449 ? 14.397 -11.873 8.027 1.00 89.94 449 PRO A CA 1
ATOM 3576 C C . PRO A 1 449 ? 15.810 -12.417 7.820 1.00 89.94 449 PRO A C 1
ATOM 3578 O O . PRO A 1 449 ? 16.088 -13.522 8.276 1.00 89.94 449 PRO A O 1
ATOM 3581 N N . HIS A 1 450 ? 16.722 -11.632 7.234 1.00 85.31 450 HIS A N 1
ATOM 3582 C CA . HIS A 1 450 ? 18.107 -12.059 6.971 1.00 85.31 450 HIS A CA 1
ATOM 3583 C C . HIS A 1 450 ? 18.881 -12.427 8.235 1.00 85.31 450 HIS A C 1
ATOM 3585 O O . HIS A 1 450 ? 19.889 -13.125 8.166 1.00 85.31 450 HIS A O 1
ATOM 3591 N N . PHE A 1 451 ? 18.421 -11.949 9.393 1.00 83.81 451 PHE A N 1
ATOM 3592 C CA . PHE A 1 451 ? 19.093 -12.150 10.667 1.00 83.81 451 PHE A CA 1
ATOM 3593 C C . PHE A 1 451 ? 18.257 -12.908 11.697 1.00 83.81 451 PHE A C 1
ATOM 3595 O O . PHE A 1 451 ? 18.773 -13.788 12.384 1.00 83.81 451 PHE A O 1
ATOM 3602 N N . PHE A 1 452 ? 16.973 -12.570 11.846 1.00 86.25 452 PHE A N 1
ATOM 3603 C CA . PHE A 1 452 ? 16.136 -13.187 12.876 1.00 86.25 452 PHE A CA 1
ATOM 3604 C C . PHE A 1 452 ? 15.460 -14.476 12.424 1.00 86.25 452 PHE A C 1
ATOM 3606 O O . PHE A 1 452 ? 14.953 -15.204 13.281 1.00 86.25 452 PHE A O 1
ATOM 3613 N N . ASP A 1 453 ? 15.430 -14.792 11.127 1.00 86.62 453 ASP A N 1
ATOM 3614 C CA . ASP A 1 453 ? 14.844 -16.058 10.711 1.00 86.62 453 ASP A CA 1
ATOM 3615 C C . ASP A 1 453 ? 15.642 -17.233 11.301 1.00 86.62 453 ASP A C 1
ATOM 3617 O O . ASP A 1 453 ? 16.854 -17.338 11.136 1.00 86.62 453 ASP A O 1
ATOM 3621 N N . ARG A 1 454 ? 14.953 -18.124 12.029 1.00 84.44 454 ARG A N 1
ATOM 3622 C CA . ARG A 1 454 ? 15.527 -19.315 12.699 1.00 84.44 454 ARG A CA 1
ATOM 3623 C C . ARG A 1 454 ? 16.567 -19.022 13.780 1.00 84.44 454 ARG A C 1
ATOM 3625 O O . ARG A 1 454 ? 17.238 -19.953 14.239 1.00 84.44 454 ARG A O 1
ATOM 3632 N N . ILE A 1 455 ? 16.693 -17.778 14.235 1.00 85.50 455 ILE A N 1
ATOM 3633 C CA . ILE A 1 455 ? 17.700 -17.392 15.228 1.00 85.50 455 ILE A CA 1
ATOM 3634 C C . ILE A 1 455 ? 17.562 -18.167 16.549 1.00 85.50 455 ILE A C 1
ATOM 3636 O O . ILE A 1 455 ? 18.566 -18.491 17.181 1.00 85.50 455 ILE A O 1
ATOM 3640 N N . SER A 1 456 ? 16.342 -18.564 16.932 1.00 85.00 456 SER A N 1
ATOM 3641 C CA . SER A 1 456 ? 16.094 -19.409 18.110 1.00 85.00 456 SER A CA 1
ATOM 3642 C C . SER A 1 456 ? 16.642 -20.830 17.960 1.00 85.00 456 SER A C 1
ATOM 3644 O O . SER A 1 456 ? 16.924 -21.485 18.959 1.00 85.00 456 SER A O 1
ATOM 3646 N N . THR A 1 457 ? 16.812 -21.304 16.723 1.00 82.50 457 THR A N 1
ATOM 3647 C CA . THR A 1 457 ? 17.342 -22.638 16.409 1.00 82.50 457 THR A CA 1
ATOM 3648 C C . THR A 1 457 ? 18.863 -22.603 16.304 1.00 82.50 457 THR A C 1
ATOM 3650 O O . THR A 1 457 ? 19.541 -23.468 16.849 1.00 82.50 457 THR A O 1
ATOM 3653 N N . LEU A 1 458 ? 19.403 -21.593 15.615 1.00 82.31 458 LEU A N 1
ATOM 3654 C CA . LEU A 1 458 ? 20.839 -21.460 15.357 1.00 82.31 458 LEU A CA 1
ATOM 3655 C C . LEU A 1 458 ? 21.612 -20.948 16.575 1.00 82.31 458 LEU A C 1
ATOM 3657 O O . LEU A 1 458 ? 22.768 -21.306 16.782 1.00 82.31 458 LEU A O 1
ATOM 3661 N N . SER A 1 459 ? 21.007 -20.067 17.372 1.00 81.44 459 SER A N 1
ATOM 3662 C CA . SER A 1 459 ? 21.662 -19.426 18.515 1.00 81.44 459 SER A CA 1
ATOM 3663 C C . SER A 1 459 ? 20.666 -19.150 19.649 1.00 81.44 459 SER A C 1
ATOM 3665 O O . SER A 1 459 ? 20.468 -17.995 20.036 1.00 81.44 459 SER A O 1
ATOM 3667 N N . PRO A 1 460 ? 20.052 -20.199 20.240 1.00 79.81 460 PRO A N 1
ATOM 3668 C CA . PRO A 1 460 ? 19.058 -20.047 21.306 1.00 79.81 460 PRO A CA 1
ATOM 3669 C C . PRO A 1 460 ? 19.574 -19.226 22.495 1.00 79.81 460 PRO A C 1
ATOM 3671 O O . PRO A 1 460 ? 18.806 -18.488 23.107 1.00 79.81 460 PRO A O 1
ATOM 3674 N N . GLY A 1 461 ? 20.876 -19.299 22.802 1.00 79.56 461 GLY A N 1
ATOM 3675 C CA . GLY A 1 461 ? 21.501 -18.558 23.906 1.00 79.56 461 GLY A CA 1
ATOM 3676 C C . GLY A 1 461 ? 21.296 -17.037 23.854 1.00 79.56 461 GLY A C 1
ATOM 3677 O O . GLY A 1 461 ? 21.244 -16.402 24.903 1.00 79.56 461 GLY A O 1
ATOM 3678 N N . LEU A 1 462 ? 21.072 -16.454 22.668 1.00 79.12 462 LEU A N 1
ATOM 3679 C CA . LEU A 1 462 ? 20.809 -15.016 22.505 1.00 79.12 462 LEU A CA 1
ATOM 3680 C C . LEU A 1 462 ? 19.499 -14.551 23.161 1.00 79.12 462 LEU A C 1
ATOM 3682 O O . LEU A 1 462 ? 19.312 -13.362 23.393 1.00 79.12 462 LEU A O 1
ATOM 3686 N N . PHE A 1 463 ? 18.585 -15.468 23.481 1.00 79.25 463 PHE A N 1
ATOM 3687 C CA . PHE A 1 463 ? 17.327 -15.140 24.153 1.00 79.25 463 PHE A CA 1
ATOM 3688 C C . PHE A 1 463 ? 17.429 -15.168 25.685 1.00 79.25 463 PHE A C 1
ATOM 3690 O O . PHE A 1 463 ? 16.473 -14.789 26.359 1.00 79.25 463 PHE A O 1
ATOM 3697 N N . GLN A 1 464 ? 18.567 -15.583 26.254 1.00 76.62 464 GLN A N 1
ATOM 3698 C CA . GLN A 1 464 ? 18.766 -15.623 27.708 1.00 76.62 464 GLN A CA 1
ATOM 3699 C C . GLN A 1 464 ? 19.131 -14.255 28.307 1.00 76.62 464 GLN A C 1
ATOM 3701 O O . GLN A 1 464 ? 18.931 -14.035 29.499 1.00 76.62 464 GLN A O 1
ATOM 3706 N N . SER A 1 465 ? 19.626 -13.308 27.503 1.00 66.00 465 SER A N 1
ATOM 3707 C CA . SER A 1 465 ? 20.147 -11.999 27.939 1.00 66.00 465 SER A CA 1
ATOM 3708 C C . SER A 1 465 ? 19.073 -10.966 28.334 1.00 66.00 465 SER A C 1
ATOM 3710 O O . SER A 1 465 ? 19.287 -9.760 28.222 1.00 66.00 465 SER A O 1
ATOM 3712 N N . GLY A 1 466 ? 17.896 -11.412 28.784 1.00 68.50 466 GLY A N 1
ATOM 3713 C CA . GLY A 1 466 ? 16.786 -10.580 29.270 1.00 68.50 466 GLY A CA 1
ATOM 3714 C C . GLY A 1 466 ? 15.979 -9.856 28.183 1.00 68.50 466 GLY A C 1
ATOM 3715 O O . GLY A 1 466 ? 14.752 -9.832 28.255 1.00 68.50 466 GLY A O 1
ATOM 3716 N N . ARG A 1 467 ? 16.632 -9.297 27.156 1.00 76.44 467 ARG A N 1
ATOM 3717 C CA . ARG A 1 467 ? 15.968 -8.699 25.986 1.00 76.44 467 ARG A CA 1
ATOM 3718 C C . ARG A 1 467 ? 16.125 -9.621 24.773 1.00 76.44 467 ARG A C 1
ATOM 3720 O O . ARG A 1 467 ? 17.265 -9.879 24.389 1.00 76.44 467 ARG A O 1
ATOM 3727 N N . PRO A 1 468 ? 15.029 -10.109 24.161 1.00 79.50 468 PRO A N 1
ATOM 3728 C CA . PRO A 1 468 ? 15.141 -10.981 23.002 1.00 79.50 468 PRO A CA 1
ATOM 3729 C C . PRO A 1 468 ? 15.684 -10.194 21.796 1.00 79.50 468 PRO A C 1
ATOM 3731 O O . PRO A 1 468 ? 15.363 -9.010 21.648 1.00 79.50 468 PRO A O 1
ATOM 3734 N N . PRO A 1 469 ? 16.470 -10.827 20.905 1.00 80.38 469 PRO A N 1
ATOM 3735 C CA . PRO A 1 469 ? 17.029 -10.166 19.720 1.00 80.38 469 PRO A CA 1
ATOM 3736 C C . PRO A 1 469 ? 15.937 -9.565 18.813 1.00 80.38 469 PRO A C 1
ATOM 3738 O O . PRO A 1 469 ? 16.118 -8.503 18.220 1.00 80.38 469 PRO A O 1
ATOM 3741 N N . THR A 1 470 ? 14.757 -10.183 18.800 1.00 86.38 470 THR A N 1
ATOM 3742 C CA . THR A 1 470 ? 13.552 -9.786 18.058 1.00 86.38 470 THR A CA 1
ATOM 3743 C C . THR A 1 470 ? 12.780 -8.602 18.658 1.00 86.38 470 THR A C 1
ATOM 3745 O O . THR A 1 470 ? 11.810 -8.142 18.055 1.00 86.38 470 THR A O 1
ATOM 3748 N N . ASP A 1 471 ? 13.167 -8.069 19.825 1.00 84.81 471 ASP A N 1
ATOM 3749 C CA . ASP A 1 471 ? 12.393 -7.024 20.519 1.00 84.81 471 ASP A CA 1
ATOM 3750 C C . ASP A 1 471 ? 12.237 -5.735 19.695 1.00 84.81 471 ASP A C 1
ATOM 3752 O O . ASP A 1 471 ? 11.194 -5.077 19.736 1.00 84.81 471 ASP A O 1
ATOM 3756 N N . SER A 1 472 ? 13.263 -5.382 18.913 1.00 85.12 472 SER A N 1
ATOM 3757 C CA . SER A 1 472 ? 13.226 -4.222 18.012 1.00 85.12 472 SER A CA 1
ATOM 3758 C C . SER A 1 472 ? 12.156 -4.375 16.924 1.00 85.12 472 SER A C 1
ATOM 3760 O O . SER A 1 472 ? 11.377 -3.449 16.688 1.00 85.12 472 SER A O 1
ATOM 3762 N N . LEU A 1 473 ? 12.065 -5.571 16.343 1.00 88.12 473 LEU A N 1
ATOM 3763 C CA . LEU A 1 473 ? 11.104 -5.943 15.314 1.00 88.12 473 LEU A CA 1
ATOM 3764 C C . LEU A 1 473 ? 9.678 -6.015 15.881 1.00 88.12 473 LEU A C 1
ATOM 3766 O O . LEU A 1 473 ? 8.756 -5.409 15.335 1.00 88.12 473 LEU A O 1
ATOM 3770 N N . ARG A 1 474 ? 9.497 -6.639 17.053 1.00 87.12 474 ARG A N 1
ATOM 3771 C CA . ARG A 1 474 ? 8.206 -6.648 17.763 1.00 87.12 474 ARG A CA 1
ATOM 3772 C C . ARG A 1 474 ? 7.731 -5.226 18.079 1.00 87.12 474 ARG A C 1
ATOM 3774 O O . ARG A 1 474 ? 6.578 -4.878 17.819 1.00 87.12 474 ARG A O 1
ATOM 3781 N N . SER A 1 475 ? 8.622 -4.391 18.615 1.00 87.50 475 SER A N 1
ATOM 3782 C CA . SER A 1 475 ? 8.331 -2.988 18.932 1.00 87.50 475 SER A CA 1
ATOM 3783 C C . SER A 1 475 ? 7.944 -2.189 17.689 1.00 87.50 475 SER A C 1
ATOM 3785 O O . SER A 1 475 ? 7.053 -1.339 17.761 1.00 87.50 475 SER A O 1
ATOM 3787 N N . TYR A 1 476 ? 8.581 -2.470 16.550 1.00 90.88 476 TYR A N 1
ATOM 3788 C CA . TYR A 1 476 ? 8.248 -1.864 15.268 1.00 90.88 476 TYR A CA 1
ATOM 3789 C C . TYR A 1 476 ? 6.814 -2.189 14.827 1.00 90.88 476 TYR A C 1
ATOM 3791 O O . TYR A 1 476 ? 6.069 -1.248 14.544 1.00 90.88 476 TYR A O 1
ATOM 3799 N N . TYR A 1 477 ? 6.384 -3.457 14.835 1.00 90.50 477 TYR A N 1
ATOM 3800 C CA . TYR A 1 477 ? 5.004 -3.799 14.454 1.00 90.50 477 TYR A CA 1
ATOM 3801 C C . TYR A 1 477 ? 3.976 -3.216 15.418 1.00 90.50 477 TYR A C 1
ATOM 3803 O O . TYR A 1 477 ? 3.014 -2.588 14.979 1.00 90.50 477 TYR A O 1
ATOM 3811 N N . VAL A 1 478 ? 4.192 -3.358 16.732 1.00 87.12 478 VAL A N 1
ATOM 3812 C CA . VAL A 1 478 ? 3.273 -2.815 17.748 1.00 87.12 478 VAL A CA 1
ATOM 3813 C C . VAL A 1 478 ? 3.098 -1.309 17.570 1.00 87.12 478 VAL A C 1
ATOM 3815 O O . VAL A 1 478 ? 1.982 -0.800 17.657 1.00 87.12 478 VAL A O 1
ATOM 3818 N N . LYS A 1 479 ? 4.191 -0.586 17.307 1.00 88.31 479 LYS A N 1
ATOM 3819 C CA . LYS A 1 479 ? 4.141 0.855 17.064 1.00 88.31 479 LYS A CA 1
ATOM 3820 C C . LYS A 1 479 ? 3.445 1.184 15.742 1.00 88.31 479 LYS A C 1
ATOM 3822 O O . LYS A 1 479 ? 2.546 2.015 15.745 1.00 88.31 479 LYS A O 1
ATOM 3827 N N . SER A 1 480 ? 3.833 0.540 14.644 1.00 90.00 480 SER A N 1
ATOM 3828 C CA . SER A 1 480 ? 3.331 0.862 13.301 1.00 90.00 480 SER A CA 1
ATOM 3829 C C . SER A 1 480 ? 1.837 0.574 13.162 1.00 90.00 480 SER A C 1
ATOM 3831 O O . SER A 1 480 ? 1.093 1.426 12.688 1.00 90.00 480 SER A O 1
ATOM 3833 N N . LEU A 1 481 ? 1.372 -0.574 13.666 1.00 87.69 481 LEU A N 1
ATOM 3834 C CA . LEU A 1 481 ? -0.045 -0.949 13.626 1.00 87.69 481 LEU A CA 1
ATOM 3835 C C . LEU A 1 481 ? -0.918 -0.057 14.518 1.00 87.69 481 LEU A C 1
ATOM 3837 O O . LEU A 1 481 ? -2.075 0.194 14.186 1.00 87.69 481 LEU A O 1
ATOM 3841 N N . ARG A 1 482 ? -0.375 0.422 15.646 1.00 85.31 482 ARG A N 1
ATOM 3842 C CA . ARG A 1 482 ? -1.069 1.351 16.550 1.00 85.31 482 ARG A CA 1
ATOM 3843 C C . ARG A 1 482 ? -1.125 2.766 15.981 1.00 85.31 482 ARG A C 1
ATOM 3845 O O . ARG A 1 482 ? -2.152 3.424 16.099 1.00 85.31 482 ARG A O 1
ATOM 3852 N N . ASP A 1 483 ? -0.020 3.244 15.418 1.00 87.62 483 ASP A N 1
ATOM 3853 C CA . ASP A 1 483 ? 0.109 4.628 14.962 1.00 87.62 483 ASP A CA 1
ATOM 3854 C C . ASP A 1 483 ? -0.518 4.828 13.560 1.00 87.62 483 ASP A C 1
ATOM 3856 O O . ASP A 1 483 ? -0.803 5.966 13.192 1.00 87.62 483 ASP A O 1
ATOM 3860 N N . PHE A 1 484 ? -0.799 3.754 12.803 1.00 89.75 484 PHE A N 1
ATOM 3861 C CA . PHE A 1 484 ? -1.366 3.798 11.443 1.00 89.75 484 PHE A CA 1
ATOM 3862 C C . PHE A 1 484 ? -2.556 4.763 11.269 1.00 89.75 484 PHE A C 1
ATOM 3864 O O . PHE A 1 484 ? -2.467 5.641 10.407 1.00 89.75 484 PHE A O 1
ATOM 3871 N N . PRO A 1 485 ? -3.634 4.699 12.079 1.00 86.62 485 PRO A N 1
ATOM 3872 C CA . PRO A 1 485 ? -4.790 5.569 11.866 1.00 86.62 485 PRO A CA 1
ATOM 3873 C C . PRO A 1 485 ? -4.466 7.058 12.041 1.00 86.62 485 PRO A C 1
ATOM 3875 O O . PRO A 1 485 ? -5.036 7.910 11.362 1.00 86.62 485 PRO A O 1
ATOM 3878 N N . LYS A 1 486 ? -3.505 7.375 12.919 1.00 87.88 486 LYS A N 1
ATOM 3879 C CA . LYS A 1 486 ? -3.022 8.743 13.116 1.00 87.88 486 LYS A CA 1
ATOM 3880 C C . LYS A 1 486 ? -2.286 9.247 11.875 1.00 87.88 486 LYS A C 1
ATOM 3882 O O . LYS A 1 486 ? -2.555 10.357 11.436 1.00 87.88 486 LYS A O 1
ATOM 3887 N N . VAL A 1 487 ? -1.396 8.435 11.301 1.00 91.12 487 VAL A N 1
ATOM 3888 C CA . VAL A 1 487 ? -0.634 8.824 10.102 1.00 91.12 487 VAL A CA 1
ATOM 3889 C C . VAL A 1 487 ? -1.568 9.028 8.905 1.00 91.12 487 VAL A C 1
ATOM 3891 O O . VAL A 1 487 ? -1.385 9.972 8.143 1.00 91.12 487 VAL A O 1
ATOM 3894 N N . VAL A 1 488 ? -2.617 8.207 8.774 1.00 93.88 488 VAL A N 1
ATOM 3895 C CA . VAL A 1 488 ? -3.651 8.419 7.748 1.00 93.88 488 VAL A CA 1
ATOM 3896 C C . VAL A 1 488 ? -4.364 9.756 7.950 1.00 93.88 488 VAL A C 1
ATOM 3898 O O . VAL A 1 488 ? -4.522 10.512 6.994 1.00 93.88 488 VAL A O 1
ATOM 3901 N N . TRP A 1 489 ? -4.761 10.082 9.183 1.00 94.94 489 TRP A N 1
ATOM 3902 C CA . TRP A 1 489 ? -5.384 11.371 9.485 1.00 94.94 489 TRP A CA 1
ATOM 3903 C C . TRP A 1 489 ? -4.464 12.563 9.178 1.00 94.94 489 TRP A C 1
ATOM 3905 O O . TRP A 1 489 ? -4.911 13.540 8.576 1.00 94.94 489 TRP A O 1
ATOM 3915 N N . ASP A 1 490 ? -3.178 12.462 9.519 1.00 94.69 490 ASP A N 1
ATOM 3916 C CA . ASP A 1 490 ? -2.178 13.478 9.174 1.00 94.69 490 ASP A CA 1
ATOM 3917 C C . ASP A 1 490 ? -2.086 13.662 7.641 1.00 94.69 490 ASP A C 1
ATOM 3919 O O . ASP A 1 490 ? -1.985 14.792 7.160 1.00 94.69 490 ASP A O 1
ATOM 3923 N N . GLY A 1 491 ? -2.231 12.581 6.862 1.00 95.12 491 GLY A N 1
ATOM 3924 C CA . GLY A 1 491 ? -2.334 12.623 5.398 1.00 95.12 491 GLY A CA 1
ATOM 3925 C C . GLY A 1 491 ? -3.571 13.372 4.882 1.00 95.12 491 GLY A C 1
ATOM 3926 O O . GLY A 1 491 ? -3.453 14.192 3.970 1.00 95.12 491 GLY A O 1
ATOM 3927 N N . PHE A 1 492 ? -4.743 13.177 5.502 1.00 94.81 492 PHE A N 1
ATOM 3928 C CA . PHE A 1 492 ? -5.951 13.958 5.188 1.00 94.81 492 PHE A CA 1
ATOM 3929 C C . PHE A 1 492 ? -5.758 15.454 5.470 1.00 94.81 492 PHE A C 1
ATOM 3931 O O . PHE A 1 492 ? -6.139 16.284 4.642 1.00 94.81 492 PHE A O 1
ATOM 3938 N N . LEU A 1 493 ? -5.149 15.807 6.608 1.00 94.38 493 LEU A N 1
ATOM 3939 C CA . LEU A 1 493 ? -4.862 17.200 6.969 1.00 94.38 493 LEU A CA 1
ATOM 3940 C C . LEU A 1 493 ? -3.853 17.856 6.018 1.00 94.38 493 LEU A C 1
ATOM 3942 O O . LEU A 1 493 ? -4.003 19.031 5.688 1.00 94.38 493 LEU A O 1
ATOM 3946 N N . ALA A 1 494 ? -2.853 17.098 5.564 1.00 94.69 494 ALA A N 1
ATOM 3947 C CA . ALA A 1 494 ? -1.861 17.558 4.596 1.00 94.69 494 ALA A CA 1
ATOM 3948 C C . ALA A 1 494 ? -2.393 17.615 3.151 1.00 94.69 494 ALA A C 1
ATOM 3950 O O . ALA A 1 494 ? -1.742 18.204 2.291 1.00 94.69 494 ALA A O 1
ATOM 3951 N N . GLY A 1 495 ? -3.552 17.007 2.868 1.00 94.06 495 GLY A N 1
ATOM 3952 C CA . GLY A 1 495 ? -4.075 16.860 1.507 1.00 94.06 495 GLY A CA 1
ATOM 3953 C C . GLY A 1 495 ? -3.258 15.894 0.640 1.00 94.06 495 GLY A C 1
ATOM 3954 O O . GLY A 1 495 ? -3.251 16.041 -0.577 1.00 94.06 495 GLY A O 1
ATOM 3955 N N . SER A 1 496 ? -2.559 14.936 1.261 1.00 95.06 496 SER A N 1
ATOM 3956 C CA . SER A 1 496 ? -1.692 13.951 0.602 1.00 95.06 496 SER A CA 1
ATOM 3957 C C . SER A 1 496 ? -2.440 12.627 0.409 1.00 95.06 496 SER A C 1
ATOM 3959 O O . SER A 1 496 ? -2.313 11.683 1.191 1.00 95.06 496 SER A O 1
ATOM 3961 N N . TYR A 1 497 ? -3.302 12.584 -0.605 1.00 95.12 497 TYR A N 1
ATOM 3962 C CA . TYR A 1 497 ? -4.201 11.459 -0.870 1.00 95.12 497 TYR A CA 1
ATOM 3963 C C . TYR A 1 497 ? -3.469 10.228 -1.413 1.00 95.12 497 TYR A C 1
ATOM 3965 O O . TYR A 1 497 ? -3.840 9.108 -1.061 1.00 95.12 497 TYR A O 1
ATOM 3973 N N . SER A 1 498 ? -2.422 10.419 -2.221 1.00 92.75 498 SER A N 1
ATOM 3974 C CA . SER A 1 498 ? -1.585 9.329 -2.735 1.00 92.75 498 SER A CA 1
ATOM 3975 C C . SER A 1 498 ? -0.909 8.574 -1.586 1.00 92.75 498 SER A C 1
ATOM 3977 O O . SER A 1 498 ? -1.061 7.360 -1.465 1.00 92.75 498 SER A O 1
ATOM 3979 N N . SER A 1 499 ? -0.284 9.299 -0.654 1.00 94.12 499 SER A N 1
ATOM 3980 C CA . SER A 1 499 ? 0.331 8.703 0.534 1.00 94.12 499 SER A CA 1
ATOM 3981 C C . SER A 1 499 ? -0.686 8.034 1.456 1.00 94.12 499 SER A C 1
ATOM 3983 O O . SER A 1 499 ? -0.371 7.007 2.050 1.00 94.12 499 SER A O 1
ATOM 3985 N N . VAL A 1 500 ? -1.916 8.554 1.576 1.00 95.62 500 VAL A N 1
ATOM 3986 C CA . VAL A 1 500 ? -2.971 7.855 2.332 1.00 95.62 500 VAL A CA 1
ATOM 3987 C C . VAL A 1 500 ? -3.241 6.471 1.735 1.00 95.62 500 VAL A C 1
ATOM 3989 O O . VAL A 1 500 ? -3.314 5.512 2.500 1.00 95.62 500 VAL A O 1
ATOM 3992 N N . LEU A 1 501 ? -3.351 6.347 0.407 1.00 94.44 501 LEU A N 1
ATOM 3993 C CA . LEU A 1 501 ? -3.550 5.052 -0.259 1.00 94.44 501 LEU A CA 1
ATOM 3994 C C . LEU A 1 501 ? -2.377 4.100 -0.015 1.00 94.44 501 LEU A C 1
ATOM 3996 O O . LEU A 1 501 ? -2.590 2.973 0.430 1.00 94.44 501 LEU A O 1
ATOM 4000 N N . GLU A 1 502 ? -1.148 4.580 -0.207 1.00 92.62 502 GLU A N 1
ATOM 4001 C CA . GLU A 1 502 ? 0.065 3.792 0.039 1.00 92.62 502 GLU A CA 1
ATOM 4002 C C . GLU A 1 502 ? 0.145 3.303 1.492 1.00 92.62 502 GLU A C 1
ATOM 4004 O O . GLU A 1 502 ? 0.506 2.156 1.751 1.00 92.62 502 GLU A O 1
ATOM 4009 N N . LEU A 1 503 ? -0.245 4.142 2.458 1.00 93.31 503 LEU A N 1
ATOM 4010 C CA . LEU A 1 503 ? -0.294 3.767 3.870 1.00 93.31 503 LEU A CA 1
ATOM 4011 C C . LEU A 1 503 ? -1.330 2.673 4.141 1.00 93.31 503 LEU A C 1
ATOM 4013 O O . LEU A 1 503 ? -1.067 1.795 4.969 1.00 93.31 503 LEU A O 1
ATOM 4017 N N . VAL A 1 504 ? -2.498 2.717 3.487 1.00 92.88 504 VAL A N 1
ATOM 4018 C CA . VAL A 1 504 ? -3.526 1.670 3.623 1.00 92.88 504 VAL A CA 1
ATOM 4019 C C . VAL A 1 504 ? -2.978 0.330 3.152 1.00 92.88 504 VAL A C 1
ATOM 4021 O O . VAL A 1 504 ? -3.061 -0.650 3.899 1.00 92.88 504 VAL A O 1
ATOM 4024 N N . ASP A 1 505 ? -2.371 0.304 1.966 1.00 91.19 505 ASP A N 1
ATOM 4025 C CA . ASP A 1 505 ? -1.784 -0.905 1.388 1.00 91.19 505 ASP A CA 1
ATOM 4026 C C . ASP A 1 505 ? -0.626 -1.428 2.241 1.00 91.19 505 ASP A C 1
ATOM 4028 O O . ASP A 1 505 ? -0.565 -2.619 2.559 1.00 91.19 505 ASP A O 1
ATOM 4032 N N . PHE A 1 506 ? 0.243 -0.530 2.705 1.00 91.56 506 PHE A N 1
ATOM 4033 C CA . PHE A 1 506 ? 1.351 -0.854 3.595 1.00 91.56 506 PHE A CA 1
ATOM 4034 C C . PHE A 1 506 ? 0.875 -1.469 4.918 1.00 91.56 506 PHE A C 1
ATOM 4036 O O . PHE A 1 506 ? 1.377 -2.508 5.349 1.00 91.56 506 PHE A O 1
ATOM 4043 N N . ASN A 1 507 ? -0.138 -0.889 5.566 1.00 91.31 507 ASN A N 1
ATOM 4044 C CA . ASN A 1 507 ? -0.706 -1.453 6.791 1.00 91.31 507 ASN A CA 1
ATOM 4045 C C . ASN A 1 507 ? -1.412 -2.794 6.534 1.00 91.31 507 ASN A C 1
ATOM 4047 O O . ASN A 1 507 ? -1.319 -3.698 7.368 1.00 91.31 507 ASN A O 1
ATOM 4051 N N . ALA A 1 508 ? -2.084 -2.953 5.389 1.00 89.38 508 ALA A N 1
ATOM 4052 C CA . ALA A 1 508 ? -2.673 -4.229 4.996 1.00 89.38 508 ALA A CA 1
ATOM 4053 C C . ALA A 1 508 ? -1.601 -5.313 4.799 1.00 89.38 508 ALA A C 1
ATOM 4055 O O . ALA A 1 508 ? -1.819 -6.449 5.211 1.00 89.38 508 ALA A O 1
ATOM 4056 N N . GLN A 1 509 ? -0.440 -4.976 4.225 1.00 91.44 509 GLN A N 1
ATOM 4057 C CA . GLN A 1 509 ? 0.716 -5.874 4.111 1.00 91.44 509 GLN A CA 1
ATOM 4058 C C . GLN A 1 509 ? 1.319 -6.215 5.479 1.00 91.44 509 GLN A C 1
ATOM 4060 O O . GLN A 1 509 ? 1.465 -7.396 5.790 1.00 91.44 509 GLN A O 1
ATOM 4065 N N . LEU A 1 510 ? 1.569 -5.219 6.337 1.00 91.62 510 LEU A N 1
ATOM 4066 C CA . LEU A 1 510 ? 2.122 -5.440 7.680 1.00 91.62 510 LEU A CA 1
ATOM 4067 C C . LEU A 1 510 ? 1.269 -6.398 8.523 1.00 91.62 510 LEU A C 1
ATOM 4069 O O . LEU A 1 510 ? 1.807 -7.248 9.228 1.00 91.62 510 LEU A O 1
ATOM 4073 N N . ARG A 1 511 ? -0.065 -6.292 8.439 1.00 89.62 511 ARG A N 1
ATOM 4074 C CA . ARG A 1 511 ? -1.016 -7.144 9.185 1.00 89.62 511 ARG A CA 1
ATOM 4075 C C . ARG A 1 511 ? -0.993 -8.613 8.768 1.00 89.62 511 ARG A C 1
ATOM 4077 O O . ARG A 1 511 ? -1.447 -9.461 9.531 1.00 89.62 511 ARG A O 1
ATOM 4084 N N . ARG A 1 512 ? -0.465 -8.907 7.580 1.00 91.62 512 ARG A N 1
ATOM 4085 C CA . ARG A 1 512 ? -0.312 -10.258 7.027 1.00 91.62 512 ARG A CA 1
ATOM 4086 C C . ARG A 1 512 ? 1.152 -10.611 6.759 1.00 91.62 512 ARG A C 1
ATOM 4088 O O . ARG A 1 512 ? 1.421 -11.498 5.961 1.00 91.62 512 ARG A O 1
ATOM 4095 N N . SER A 1 513 ? 2.103 -9.922 7.388 1.00 93.06 513 SER A N 1
ATOM 4096 C CA . SER A 1 513 ? 3.527 -10.148 7.136 1.00 93.06 513 SER A CA 1
ATOM 4097 C C . SER A 1 513 ? 3.989 -11.519 7.651 1.00 93.06 513 SER A C 1
ATOM 4099 O O . SER A 1 513 ? 3.782 -11.874 8.819 1.00 93.06 513 SER A O 1
ATOM 4101 N N . CYS A 1 514 ? 4.677 -12.277 6.790 1.00 93.75 514 CYS A N 1
ATOM 4102 C CA . CYS A 1 514 ? 5.367 -13.509 7.175 1.00 93.75 514 CYS A CA 1
ATOM 4103 C C . CYS A 1 514 ? 6.423 -13.241 8.258 1.00 93.75 514 CYS A C 1
ATOM 4105 O O . CYS A 1 514 ? 6.552 -14.026 9.201 1.00 93.75 514 CYS A O 1
ATOM 4107 N N . THR A 1 515 ? 7.138 -12.117 8.154 1.00 93.44 515 THR A N 1
ATOM 4108 C CA . THR A 1 515 ? 8.144 -11.670 9.123 1.00 93.44 515 THR A CA 1
ATOM 4109 C C . THR A 1 515 ? 7.507 -11.413 10.489 1.00 93.44 515 THR A C 1
ATOM 4111 O O . THR A 1 515 ? 8.024 -11.884 11.506 1.00 93.44 515 THR A O 1
ATOM 4114 N N . ALA A 1 516 ? 6.341 -10.758 10.536 1.00 91.00 516 ALA A N 1
ATOM 4115 C CA . ALA A 1 516 ? 5.604 -10.516 11.779 1.00 91.00 516 ALA A CA 1
ATOM 4116 C C . ALA A 1 516 ? 5.216 -11.829 12.474 1.00 91.00 516 ALA A C 1
ATOM 4118 O O . ALA A 1 516 ? 5.462 -12.003 13.673 1.00 91.00 516 ALA A O 1
ATOM 4119 N N . ALA A 1 517 ? 4.670 -12.780 11.710 1.00 89.56 517 ALA A N 1
ATOM 4120 C CA . ALA A 1 517 ? 4.322 -14.105 12.213 1.00 89.56 517 ALA A CA 1
ATOM 4121 C C . ALA A 1 517 ? 5.555 -14.848 12.750 1.00 89.56 517 ALA A C 1
ATOM 4123 O O . ALA A 1 517 ? 5.551 -15.337 13.884 1.00 89.56 517 ALA A O 1
ATOM 4124 N N . MET A 1 518 ? 6.636 -14.888 11.968 1.00 89.00 518 MET A N 1
ATOM 4125 C CA . MET A 1 518 ? 7.844 -15.621 12.338 1.00 89.00 518 MET A CA 1
ATOM 4126 C C . MET A 1 518 ? 8.591 -15.002 13.517 1.00 89.00 518 MET A C 1
ATOM 4128 O O . MET A 1 518 ? 9.129 -15.748 14.330 1.00 89.00 518 MET A O 1
ATOM 4132 N N . THR A 1 519 ? 8.536 -13.680 13.692 1.00 88.50 519 THR A N 1
ATOM 4133 C CA . THR A 1 519 ? 9.077 -12.989 14.876 1.00 88.50 519 THR A CA 1
ATOM 4134 C C . THR A 1 519 ? 8.521 -13.591 16.164 1.00 88.50 519 THR A C 1
ATOM 4136 O O . THR A 1 519 ? 9.269 -13.964 17.067 1.00 88.50 519 THR A O 1
ATOM 4139 N N . LEU A 1 520 ? 7.196 -13.737 16.237 1.00 85.25 520 LEU A N 1
ATOM 4140 C CA . LEU A 1 520 ? 6.530 -14.294 17.412 1.00 85.25 520 LEU A CA 1
ATOM 4141 C C . LEU A 1 520 ? 6.805 -15.789 17.566 1.00 85.25 520 LEU A C 1
ATOM 4143 O O . LEU A 1 520 ? 6.935 -16.281 18.686 1.00 85.25 520 LEU A O 1
ATOM 4147 N N . ILE A 1 521 ? 6.896 -16.521 16.453 1.00 85.19 521 ILE A N 1
ATOM 4148 C CA . ILE A 1 521 ? 7.204 -17.954 16.455 1.00 85.19 521 ILE A CA 1
ATOM 4149 C C . ILE A 1 521 ? 8.621 -18.208 16.986 1.00 85.19 521 ILE A C 1
ATOM 4151 O O . ILE A 1 521 ? 8.793 -19.116 17.798 1.00 85.19 521 ILE A O 1
ATOM 4155 N N . GLU A 1 522 ? 9.618 -17.414 16.589 1.00 87.12 522 GLU A N 1
ATOM 4156 C CA . GLU A 1 522 ? 11.005 -17.538 17.061 1.00 87.12 522 GLU A CA 1
ATOM 4157 C C . GLU A 1 522 ? 11.136 -17.226 18.555 1.00 87.12 522 GLU A C 1
ATOM 4159 O O . GLU A 1 522 ? 11.755 -17.990 19.295 1.00 87.12 522 GLU A O 1
ATOM 4164 N N . GLU A 1 523 ? 10.475 -16.176 19.040 1.00 84.50 523 GLU A N 1
ATOM 4165 C CA . GLU A 1 523 ? 10.431 -15.863 20.474 1.00 84.50 523 GLU A CA 1
ATOM 4166 C C . GLU A 1 523 ? 9.810 -16.998 21.278 1.00 84.50 523 GLU A C 1
ATOM 4168 O O . GLU A 1 523 ? 10.349 -17.429 22.294 1.00 84.50 523 GLU A O 1
ATOM 4173 N N . ARG A 1 524 ? 8.696 -17.535 20.780 1.00 81.81 524 ARG A N 1
ATOM 4174 C CA . ARG A 1 524 ? 7.992 -18.656 21.395 1.00 81.81 524 ARG A CA 1
ATOM 4175 C C . ARG A 1 524 ? 8.824 -19.934 21.394 1.00 81.81 524 ARG A C 1
ATOM 4177 O O . ARG A 1 524 ? 8.821 -20.661 22.387 1.00 81.81 524 ARG A O 1
ATOM 4184 N N . ARG A 1 525 ? 9.541 -20.219 20.303 1.00 82.19 525 ARG A N 1
ATOM 4185 C CA . ARG A 1 525 ? 10.499 -21.333 20.219 1.00 82.19 525 ARG A CA 1
ATOM 4186 C C . ARG A 1 525 ? 11.592 -21.177 21.268 1.00 82.19 525 ARG A C 1
ATOM 4188 O O . ARG A 1 525 ? 11.809 -22.115 22.029 1.00 82.19 525 ARG A O 1
ATOM 4195 N N . ALA A 1 526 ? 12.193 -19.996 21.374 1.00 82.75 526 ALA A N 1
ATOM 4196 C CA . ALA A 1 526 ? 13.206 -19.717 22.384 1.00 82.75 526 ALA A CA 1
ATOM 4197 C C . ALA A 1 526 ? 12.662 -19.868 23.815 1.00 82.75 526 ALA A C 1
ATOM 4199 O O . ALA A 1 526 ? 13.280 -20.542 24.636 1.00 82.75 526 ALA A O 1
ATOM 4200 N N . THR A 1 527 ? 11.473 -19.327 24.110 1.00 79.75 527 THR A N 1
ATOM 4201 C CA . THR A 1 527 ? 10.813 -19.507 25.414 1.00 79.75 527 THR A CA 1
ATOM 4202 C C . THR A 1 527 ? 10.649 -20.989 25.757 1.00 79.75 527 THR A C 1
ATOM 4204 O O . THR A 1 527 ? 10.928 -21.378 26.889 1.00 79.75 527 THR A O 1
ATOM 4207 N N . ARG A 1 528 ? 10.266 -21.836 24.788 1.00 76.00 528 ARG A N 1
ATOM 4208 C CA . ARG A 1 528 ? 10.154 -23.290 24.999 1.00 76.00 528 ARG A CA 1
ATOM 4209 C C . ARG A 1 528 ? 11.495 -23.954 25.285 1.00 76.00 528 ARG A C 1
ATOM 4211 O O . ARG A 1 528 ? 11.559 -24.774 26.194 1.00 76.00 528 ARG A O 1
ATOM 4218 N N . VAL A 1 529 ? 12.545 -23.600 24.541 1.00 78.12 529 VAL A N 1
ATOM 4219 C CA . VAL A 1 529 ? 13.899 -24.146 24.749 1.00 78.12 529 VAL A CA 1
ATOM 4220 C C . VAL A 1 529 ? 14.373 -23.915 26.189 1.00 78.12 529 VAL A C 1
ATOM 4222 O O . VAL A 1 529 ? 15.036 -24.777 26.758 1.00 78.12 529 VAL A O 1
ATOM 4225 N N . PHE A 1 530 ? 13.968 -22.805 26.811 1.00 78.31 530 PHE A N 1
ATOM 4226 C CA . PHE A 1 530 ? 14.317 -22.471 28.196 1.00 78.31 530 PHE A CA 1
ATOM 4227 C C . PHE A 1 530 ? 13.224 -22.784 29.231 1.00 78.31 530 PHE A C 1
ATOM 4229 O O . PHE A 1 530 ? 13.313 -22.325 30.367 1.00 78.31 530 PHE A O 1
ATOM 4236 N N . GLY A 1 531 ? 12.195 -23.560 28.871 1.00 69.06 531 GLY A N 1
ATOM 4237 C CA . GLY A 1 531 ? 11.147 -23.996 29.803 1.00 69.06 531 GLY A CA 1
ATOM 4238 C C . GLY A 1 531 ? 10.207 -22.887 30.299 1.00 69.06 531 GLY A C 1
ATOM 4239 O O . GLY A 1 531 ? 9.539 -23.060 31.318 1.00 69.06 531 GLY A O 1
ATOM 4240 N N . GLY A 1 532 ? 10.143 -21.747 29.606 1.00 70.69 532 GLY A N 1
ATOM 4241 C CA . GLY A 1 532 ? 9.239 -20.648 29.942 1.00 70.69 532 GLY A CA 1
ATOM 4242 C C . GLY A 1 532 ? 7.771 -20.964 29.625 1.00 70.69 532 GLY A C 1
ATOM 4243 O O . GLY A 1 532 ? 7.461 -21.731 28.710 1.00 70.69 532 GLY A O 1
ATOM 4244 N N . LYS A 1 533 ? 6.850 -20.352 30.378 1.00 67.38 533 LYS A N 1
ATOM 4245 C CA . LYS A 1 533 ? 5.401 -20.474 30.156 1.00 67.38 533 LYS A CA 1
ATOM 4246 C C . LYS A 1 533 ? 4.920 -19.460 29.115 1.00 67.38 533 LYS A C 1
ATOM 4248 O O . LYS A 1 533 ? 5.376 -18.321 29.104 1.00 67.38 533 LYS A O 1
ATOM 4253 N N . MET A 1 534 ? 3.978 -19.869 28.265 1.00 69.38 534 MET A N 1
ATOM 4254 C CA . MET A 1 534 ? 3.242 -18.955 27.387 1.00 69.38 534 MET A CA 1
ATOM 4255 C C . MET A 1 534 ? 1.942 -18.548 28.070 1.00 69.38 534 MET A C 1
ATOM 4257 O O . MET A 1 534 ? 1.123 -19.408 28.366 1.00 69.38 534 MET A O 1
ATOM 4261 N N . GLU A 1 535 ? 1.761 -17.255 28.322 1.00 60.47 535 GLU A N 1
ATOM 4262 C CA . GLU A 1 535 ? 0.561 -16.737 28.999 1.00 60.47 535 GLU A CA 1
ATOM 4263 C C . GLU A 1 535 ? -0.592 -16.420 28.032 1.00 60.47 535 GLU A C 1
ATOM 4265 O O . GLU A 1 535 ? -1.733 -16.311 28.463 1.00 60.47 535 GLU A O 1
ATOM 4270 N N . VAL A 1 536 ? -0.307 -16.263 26.732 1.00 66.50 536 VAL A N 1
ATOM 4271 C CA . VAL A 1 536 ? -1.263 -15.788 25.715 1.00 66.50 536 VAL A CA 1
ATOM 4272 C C . VAL A 1 536 ? -1.137 -16.632 24.443 1.00 66.50 536 VAL A C 1
ATOM 4274 O O . VAL A 1 536 ? -0.017 -16.917 23.994 1.00 66.50 536 VAL A O 1
ATOM 4277 N N . GLU A 1 537 ? -2.249 -17.026 23.814 1.00 63.97 537 GLU A N 1
ATOM 4278 C CA . GLU A 1 537 ? -2.202 -17.741 22.532 1.00 63.97 537 GLU A CA 1
ATOM 4279 C C . GLU A 1 537 ? -1.637 -16.859 21.404 1.00 63.97 537 GLU A C 1
ATOM 4281 O O . GLU A 1 537 ? -1.568 -15.638 21.519 1.00 63.97 537 GLU A O 1
ATOM 4286 N N . VAL A 1 538 ? -1.158 -17.462 20.304 1.00 64.75 538 VAL A N 1
ATOM 4287 C CA . VAL A 1 538 ? -0.598 -16.687 19.171 1.00 64.75 538 VAL A CA 1
ATOM 4288 C C . VAL A 1 538 ? -1.659 -15.746 18.609 1.00 64.75 538 VAL A C 1
ATOM 4290 O O . VAL A 1 538 ? -1.380 -14.569 18.407 1.00 64.75 538 VAL A O 1
ATOM 4293 N N . LYS A 1 539 ? -2.875 -16.265 18.419 1.00 62.22 539 LYS A N 1
ATOM 4294 C CA . LYS A 1 539 ? -4.019 -15.556 17.837 1.00 62.22 539 LYS A CA 1
ATOM 4295 C C . LYS A 1 539 ? -4.488 -14.352 18.663 1.00 62.22 539 LYS A C 1
ATOM 4297 O O . LYS A 1 539 ? -5.082 -13.440 18.111 1.00 62.22 539 LYS A O 1
ATOM 4302 N N . ASP A 1 540 ? -4.177 -14.316 19.956 1.00 65.12 540 ASP A N 1
ATOM 4303 C CA . ASP A 1 540 ? -4.602 -13.229 20.845 1.00 65.12 540 ASP A CA 1
ATOM 4304 C C . ASP A 1 540 ? -3.558 -12.100 20.918 1.00 65.12 540 ASP A C 1
ATOM 4306 O O . ASP A 1 540 ? -3.760 -11.076 21.574 1.00 65.12 540 ASP A O 1
ATOM 4310 N N . LEU A 1 541 ? -2.414 -12.253 20.236 1.00 69.56 541 LEU A N 1
ATOM 4311 C CA . LEU A 1 541 ? -1.393 -11.214 20.186 1.00 69.56 541 LEU A CA 1
ATOM 4312 C C . LEU A 1 541 ? -1.769 -10.117 19.175 1.00 69.56 541 LEU A C 1
ATOM 4314 O O . LEU A 1 541 ? -1.968 -10.420 17.999 1.00 69.56 541 LEU A O 1
ATOM 4318 N N . PRO A 1 542 ? -1.732 -8.823 19.557 1.00 68.75 542 PRO A N 1
ATOM 4319 C CA . PRO A 1 542 ? -2.143 -7.715 18.685 1.00 68.75 542 PRO A CA 1
ATOM 4320 C C . PRO A 1 542 ? -1.436 -7.640 17.323 1.00 68.75 542 PRO A C 1
ATOM 4322 O O . PRO A 1 542 ? -1.987 -7.087 16.377 1.00 68.75 542 PRO A O 1
ATOM 4325 N N . VAL A 1 543 ? -0.211 -8.168 17.228 1.00 75.50 543 VAL A N 1
ATOM 4326 C CA . VAL A 1 543 ? 0.608 -8.147 16.004 1.00 75.50 543 VAL A CA 1
ATOM 4327 C C . VAL A 1 543 ? 0.109 -9.146 14.954 1.00 75.50 543 VAL A C 1
ATOM 4329 O O . VAL A 1 543 ? 0.250 -8.879 13.767 1.00 75.50 543 VAL A O 1
ATOM 4332 N N . VAL A 1 544 ? -0.492 -10.267 15.369 1.00 76.56 544 VAL A N 1
ATOM 4333 C CA . VAL A 1 544 ? -0.946 -11.343 14.463 1.00 76.56 544 VAL A CA 1
ATOM 4334 C C . VAL A 1 544 ? -2.402 -11.741 14.677 1.00 76.56 544 VAL A C 1
ATOM 4336 O O . VAL A 1 544 ? -2.866 -12.690 14.059 1.00 76.56 544 VAL A O 1
ATOM 4339 N N . GLY A 1 545 ? -3.157 -11.015 15.504 1.00 69.81 545 GLY A N 1
ATOM 4340 C CA . GLY A 1 545 ? -4.541 -11.375 15.823 1.00 69.81 545 GLY A CA 1
ATOM 4341 C C . GLY A 1 545 ? -5.522 -11.292 14.653 1.00 69.81 545 GLY A C 1
ATOM 4342 O O . GLY A 1 545 ? -6.659 -11.729 14.770 1.00 69.81 545 GLY A O 1
ATOM 4343 N N . GLN A 1 546 ? -5.087 -10.764 13.507 1.00 72.75 546 GLN A N 1
ATOM 4344 C CA . GLN A 1 546 ? -5.845 -10.772 12.250 1.00 72.75 546 GLN A CA 1
ATOM 4345 C C . GLN A 1 546 ? -5.389 -11.868 11.273 1.00 72.75 546 GLN A C 1
ATOM 4347 O O . GLN A 1 546 ? -5.971 -12.026 10.199 1.00 72.75 546 GLN A O 1
ATOM 4352 N N . ILE A 1 547 ? -4.354 -12.633 11.629 1.00 81.62 547 ILE A N 1
ATOM 4353 C CA . ILE A 1 547 ? -3.889 -13.783 10.857 1.00 81.62 547 ILE A CA 1
ATOM 4354 C C . ILE A 1 547 ? -4.700 -15.000 11.306 1.00 81.62 547 ILE A C 1
ATOM 4356 O O . ILE A 1 547 ? -4.445 -15.607 12.343 1.00 81.62 547 ILE A O 1
ATOM 4360 N N . SER A 1 548 ? -5.711 -15.330 10.509 1.00 80.12 548 SER A N 1
ATOM 4361 C CA . SER A 1 548 ? -6.503 -16.555 10.611 1.00 80.12 548 SER A CA 1
ATOM 4362 C C . SER A 1 548 ? -5.920 -17.643 9.705 1.00 80.12 548 SER A C 1
ATOM 4364 O O . SER A 1 548 ? -5.060 -17.352 8.879 1.00 80.12 548 SER A O 1
ATOM 4366 N N . ASN A 1 549 ? -6.420 -18.880 9.797 1.00 77.56 549 ASN A N 1
ATOM 4367 C CA . ASN A 1 549 ? -6.003 -19.967 8.895 1.00 77.56 549 ASN A CA 1
ATOM 4368 C C . ASN A 1 549 ? -6.225 -19.647 7.405 1.00 77.56 549 ASN A C 1
ATOM 4370 O O . ASN A 1 549 ? -5.527 -20.210 6.566 1.00 77.56 549 ASN A O 1
ATOM 4374 N N . ASP A 1 550 ? -7.169 -18.756 7.094 1.00 82.94 550 ASP A N 1
ATOM 4375 C CA . ASP A 1 550 ? -7.519 -18.366 5.725 1.00 82.94 550 ASP A CA 1
ATOM 4376 C C . ASP A 1 550 ? -6.769 -17.103 5.264 1.00 82.94 550 ASP A C 1
ATOM 4378 O O . ASP A 1 550 ? -6.867 -16.690 4.107 1.00 82.94 550 ASP A O 1
ATOM 4382 N N . THR A 1 551 ? -6.005 -16.462 6.155 1.00 86.75 551 THR A N 1
ATOM 4383 C CA . THR A 1 551 ? -5.240 -15.258 5.825 1.00 86.75 551 THR A CA 1
ATOM 4384 C C . THR A 1 551 ? -4.016 -15.635 4.993 1.00 86.75 551 THR A C 1
ATOM 4386 O O . THR A 1 551 ? -3.103 -16.284 5.492 1.00 86.75 551 THR A O 1
ATOM 4389 N N . ALA A 1 552 ? -3.947 -15.177 3.742 1.00 92.25 552 ALA A N 1
ATOM 4390 C CA . ALA A 1 552 ? -2.741 -15.306 2.927 1.00 92.25 552 ALA A CA 1
ATOM 4391 C C . ALA A 1 552 ? -1.645 -14.347 3.429 1.00 92.25 552 ALA A C 1
ATOM 4393 O O . ALA A 1 552 ? -1.744 -13.127 3.247 1.00 92.25 552 ALA A O 1
ATOM 4394 N N . CYS A 1 553 ? -0.615 -14.897 4.071 1.00 91.94 553 CYS A N 1
ATOM 4395 C CA . CYS A 1 553 ? 0.541 -14.141 4.537 1.00 91.94 553 CYS A CA 1
ATOM 4396 C C . CYS A 1 553 ? 1.447 -13.738 3.363 1.00 91.94 553 CYS A C 1
ATOM 4398 O O . CYS A 1 553 ? 1.583 -14.469 2.383 1.00 91.94 553 CYS A O 1
ATOM 4400 N N . VAL A 1 554 ? 2.077 -12.570 3.472 1.00 93.50 554 VAL A N 1
ATOM 4401 C CA . VAL A 1 554 ? 2.927 -11.974 2.437 1.00 93.50 554 VAL A CA 1
ATOM 4402 C C . VAL A 1 554 ? 4.372 -11.940 2.917 1.00 93.50 554 VAL A C 1
ATOM 4404 O O . VAL A 1 554 ? 4.662 -11.458 4.014 1.00 93.50 554 VAL A O 1
ATOM 4407 N N . ASN A 1 555 ? 5.281 -12.444 2.082 1.00 94.06 555 ASN A N 1
ATOM 4408 C CA . ASN A 1 555 ? 6.717 -12.280 2.263 1.00 94.06 555 ASN A CA 1
ATOM 4409 C C . ASN A 1 555 ? 7.172 -11.014 1.519 1.00 94.06 555 ASN A C 1
ATOM 4411 O O . ASN A 1 555 ? 6.967 -10.913 0.313 1.00 94.06 555 ASN A O 1
ATOM 4415 N N . VAL A 1 556 ? 7.772 -10.068 2.241 1.00 93.69 556 VAL A N 1
ATOM 4416 C CA . VAL A 1 556 ? 8.346 -8.826 1.688 1.00 93.69 556 VAL A CA 1
ATOM 4417 C C . VAL A 1 556 ? 9.858 -8.743 1.910 1.00 93.69 556 VAL A C 1
ATOM 4419 O O . VAL A 1 556 ? 10.422 -7.653 1.913 1.00 93.69 556 VAL A O 1
ATOM 4422 N N . THR A 1 557 ? 10.507 -9.885 2.161 1.00 91.81 557 THR A N 1
ATOM 4423 C CA . THR A 1 557 ? 11.957 -9.943 2.373 1.00 91.81 557 THR A CA 1
ATOM 4424 C C . THR A 1 557 ? 12.674 -9.336 1.173 1.00 91.81 557 THR A C 1
ATOM 4426 O O . THR A 1 557 ? 12.467 -9.771 0.041 1.00 91.81 557 THR A O 1
ATOM 4429 N N . ASP A 1 558 ? 13.499 -8.322 1.425 1.00 90.62 558 ASP A N 1
ATOM 4430 C CA . ASP A 1 558 ? 14.238 -7.621 0.380 1.00 90.62 558 ASP A CA 1
ATOM 4431 C C . ASP A 1 558 ? 15.637 -8.216 0.253 1.00 90.62 558 ASP A C 1
ATOM 4433 O O . ASP A 1 558 ? 16.484 -8.034 1.128 1.00 90.62 558 ASP A O 1
ATOM 4437 N N . TYR A 1 559 ? 15.866 -8.941 -0.838 1.00 86.75 559 TYR A N 1
ATOM 4438 C CA . TYR A 1 559 ? 17.152 -9.553 -1.158 1.00 86.75 559 TYR A CA 1
ATOM 4439 C C . TYR A 1 559 ? 18.070 -8.633 -1.979 1.00 86.75 559 TYR A C 1
ATOM 4441 O O . TYR A 1 559 ? 19.228 -8.983 -2.184 1.00 86.75 559 TYR A O 1
ATOM 4449 N N . ALA A 1 560 ? 17.615 -7.441 -2.388 1.00 82.69 560 ALA A N 1
ATOM 4450 C CA . ALA A 1 560 ? 18.420 -6.488 -3.158 1.00 82.69 560 ALA A CA 1
ATOM 4451 C C . ALA A 1 560 ? 19.724 -6.015 -2.475 1.00 82.69 560 ALA A C 1
ATOM 4453 O O . ALA A 1 560 ? 20.644 -5.619 -3.188 1.00 82.69 560 ALA A O 1
ATOM 4454 N N . PRO A 1 561 ? 19.872 -6.037 -1.131 1.00 82.50 561 PRO A N 1
ATOM 4455 C CA . PRO A 1 561 ? 21.158 -5.740 -0.499 1.00 82.50 561 PRO A CA 1
ATOM 4456 C C . PRO A 1 561 ? 22.251 -6.787 -0.748 1.00 82.50 561 PRO A C 1
ATOM 4458 O O . PRO A 1 561 ? 23.422 -6.500 -0.488 1.00 82.50 561 PRO A O 1
ATOM 4461 N N . PHE A 1 562 ? 21.900 -7.996 -1.197 1.00 79.00 562 PHE A N 1
ATOM 4462 C CA . PHE A 1 562 ? 22.900 -8.971 -1.619 1.00 79.00 562 PHE A CA 1
ATOM 4463 C C . PHE A 1 562 ? 23.482 -8.549 -2.973 1.00 79.00 562 PHE A C 1
ATOM 4465 O O . PHE A 1 562 ? 22.727 -8.115 -3.842 1.00 79.00 562 PHE A O 1
ATOM 4472 N N . PRO A 1 563 ? 24.809 -8.661 -3.175 1.00 78.06 563 PRO A N 1
ATOM 4473 C CA . PRO A 1 563 ? 25.398 -8.410 -4.482 1.00 78.06 563 PRO A CA 1
ATOM 4474 C C . PRO A 1 563 ? 24.746 -9.304 -5.538 1.00 78.06 563 PRO A C 1
ATOM 4476 O O . PRO A 1 563 ? 24.694 -10.515 -5.361 1.00 78.06 563 PRO A O 1
ATOM 4479 N N . ASP A 1 564 ? 24.276 -8.696 -6.621 1.00 77.38 564 ASP A N 1
ATOM 4480 C CA . ASP A 1 564 ? 23.726 -9.385 -7.787 1.00 77.38 564 ASP A CA 1
ATOM 4481 C C . ASP A 1 564 ? 24.800 -9.403 -8.877 1.00 77.38 564 ASP A C 1
ATOM 4483 O O . ASP A 1 564 ? 24.864 -8.506 -9.715 1.00 77.38 564 ASP A O 1
ATOM 4487 N N . ILE A 1 565 ? 25.731 -10.356 -8.780 1.00 79.88 565 ILE A N 1
ATOM 4488 C CA . ILE A 1 565 ? 26.868 -10.504 -9.712 1.00 79.88 565 ILE A CA 1
ATOM 4489 C C . ILE A 1 565 ? 26.809 -11.813 -10.503 1.00 79.88 565 ILE A C 1
ATOM 4491 O O . ILE A 1 565 ? 27.679 -12.089 -11.334 1.00 79.88 565 ILE A O 1
ATOM 4495 N N . GLU A 1 566 ? 25.803 -12.635 -10.222 1.00 81.94 566 GLU A N 1
ATOM 4496 C CA . GLU A 1 566 ? 25.601 -13.924 -10.853 1.00 81.94 566 GLU A CA 1
ATOM 4497 C C . GLU A 1 566 ? 25.031 -13.771 -12.267 1.00 81.94 566 GLU A C 1
ATOM 4499 O O . GLU A 1 566 ? 24.321 -12.825 -12.598 1.00 81.94 566 GLU A O 1
ATOM 4504 N N . GLY A 1 567 ? 25.344 -14.733 -13.139 1.00 77.81 567 GLY A N 1
ATOM 4505 C CA . GLY A 1 567 ? 24.666 -14.825 -14.428 1.00 77.81 567 GLY A CA 1
ATOM 4506 C C . GLY A 1 567 ? 23.207 -15.277 -14.257 1.00 77.81 567 GLY A C 1
ATOM 4507 O O . GLY A 1 567 ? 22.894 -15.961 -13.287 1.00 77.81 567 GLY A O 1
ATOM 4508 N N . PRO A 1 568 ? 22.329 -15.036 -15.244 1.00 76.38 568 PRO A N 1
ATOM 4509 C CA . PRO A 1 568 ? 20.892 -15.351 -15.169 1.00 76.38 568 PRO A CA 1
ATOM 4510 C C . PRO A 1 568 ? 20.570 -16.847 -14.995 1.00 76.38 568 PRO A C 1
ATOM 4512 O O . PRO A 1 568 ? 19.443 -17.202 -14.671 1.00 76.38 568 PRO A O 1
ATOM 4515 N N . ASN A 1 569 ? 21.548 -17.728 -15.235 1.00 80.44 569 ASN A N 1
ATOM 4516 C CA . ASN A 1 569 ? 21.420 -19.179 -15.070 1.00 80.44 569 ASN A CA 1
ATOM 4517 C C . ASN A 1 569 ? 22.057 -19.701 -13.768 1.00 80.44 569 ASN A C 1
ATOM 4519 O O . ASN A 1 569 ? 22.109 -20.913 -13.563 1.00 80.44 569 ASN A O 1
ATOM 4523 N N . ALA A 1 570 ? 22.606 -18.821 -12.930 1.00 84.38 570 ALA A N 1
ATOM 4524 C CA . ALA A 1 570 ? 23.199 -19.175 -11.649 1.00 84.38 570 ALA A CA 1
ATOM 4525 C C . ALA A 1 570 ? 22.244 -18.812 -10.503 1.00 84.38 570 ALA A C 1
ATOM 4527 O O . ALA A 1 570 ? 21.479 -17.856 -10.600 1.00 84.38 570 ALA A O 1
ATOM 4528 N N . ALA A 1 571 ? 22.285 -19.602 -9.429 1.00 85.50 571 ALA A N 1
ATOM 4529 C CA . ALA A 1 571 ? 21.553 -19.300 -8.204 1.00 85.50 571 ALA A CA 1
ATOM 4530 C C . ALA A 1 571 ? 22.134 -18.037 -7.564 1.00 85.50 571 ALA A C 1
ATOM 4532 O O . ALA A 1 571 ? 23.358 -17.920 -7.459 1.00 85.50 571 ALA A O 1
ATOM 4533 N N . ALA A 1 572 ? 21.269 -17.125 -7.126 1.00 84.50 572 ALA A N 1
ATOM 4534 C CA . ALA A 1 572 ? 21.694 -15.889 -6.480 1.00 84.50 572 ALA A CA 1
ATOM 4535 C C . ALA A 1 572 ? 22.443 -16.182 -5.169 1.00 84.50 572 ALA A C 1
ATOM 4537 O O . ALA A 1 572 ? 22.163 -17.179 -4.493 1.00 84.50 572 ALA A O 1
ATOM 4538 N N . ILE A 1 573 ? 23.361 -15.298 -4.755 1.00 81.50 573 ILE A N 1
ATOM 4539 C CA . ILE A 1 573 ? 24.134 -15.494 -3.509 1.00 81.50 573 ILE A CA 1
ATOM 4540 C C . ILE A 1 573 ? 23.237 -15.801 -2.311 1.00 81.50 573 ILE A C 1
ATOM 4542 O O . ILE A 1 573 ? 23.572 -16.683 -1.516 1.00 81.50 573 ILE A O 1
ATOM 4546 N N . TYR A 1 574 ? 22.111 -15.095 -2.169 1.00 81.75 574 TYR A N 1
ATOM 4547 C CA . TYR A 1 574 ? 21.226 -15.293 -1.025 1.00 81.75 574 TYR A CA 1
ATOM 4548 C C . TYR A 1 574 ? 20.664 -16.721 -0.982 1.00 81.75 574 TYR A C 1
ATOM 4550 O O . TYR A 1 574 ? 20.635 -17.306 0.095 1.00 81.75 574 TYR A O 1
ATOM 4558 N N . GLU A 1 575 ? 20.323 -17.323 -2.127 1.00 85.25 575 GLU A N 1
ATOM 4559 C CA . GLU A 1 575 ? 19.828 -18.705 -2.212 1.00 85.25 575 GLU A CA 1
ATOM 4560 C C . GLU A 1 575 ? 20.897 -19.715 -1.775 1.00 85.25 575 GLU A C 1
ATOM 4562 O O . GLU A 1 575 ? 20.596 -20.697 -1.097 1.00 85.25 575 GLU A O 1
ATOM 4567 N N . LEU A 1 576 ? 22.162 -19.455 -2.124 1.00 82.50 576 LEU A N 1
ATOM 4568 C CA . LEU A 1 576 ? 23.292 -20.325 -1.789 1.00 82.50 576 LEU A CA 1
ATOM 4569 C C . LEU A 1 576 ? 23.635 -20.309 -0.294 1.00 82.50 576 LEU A C 1
ATOM 4571 O O . LEU A 1 576 ? 24.080 -21.324 0.246 1.00 82.50 576 LEU A O 1
ATOM 4575 N N . VAL A 1 577 ? 23.460 -19.165 0.373 1.00 75.94 577 VAL A N 1
ATOM 4576 C CA . VAL A 1 577 ? 23.762 -19.011 1.809 1.00 75.94 577 VAL A CA 1
ATOM 4577 C C . VAL A 1 577 ? 22.545 -19.234 2.704 1.00 75.94 577 VAL A C 1
ATOM 4579 O O . VAL A 1 577 ? 22.686 -19.320 3.927 1.00 75.94 577 VAL A O 1
ATOM 4582 N N . GLN A 1 578 ? 21.349 -19.329 2.123 1.00 78.06 578 GLN A N 1
ATOM 4583 C CA . GLN A 1 578 ? 20.125 -19.473 2.886 1.00 78.06 578 GLN A CA 1
ATOM 4584 C C . GLN A 1 578 ? 20.060 -20.821 3.603 1.00 78.06 578 GLN A C 1
ATOM 4586 O O . GLN A 1 578 ? 20.257 -21.898 3.041 1.00 78.06 578 GLN A O 1
ATOM 4591 N N . ILE A 1 579 ? 19.689 -20.772 4.879 1.00 78.56 579 ILE A N 1
ATOM 4592 C CA . ILE A 1 579 ? 19.467 -21.974 5.672 1.00 78.56 579 ILE A CA 1
ATOM 4593 C C . ILE A 1 579 ? 18.005 -22.387 5.499 1.00 78.56 579 ILE A C 1
ATOM 4595 O O . ILE A 1 579 ? 17.123 -21.808 6.122 1.00 78.56 579 ILE A O 1
ATOM 4599 N N . GLY A 1 580 ? 17.760 -23.427 4.693 1.00 83.38 580 GLY A N 1
ATOM 4600 C CA . GLY A 1 580 ? 16.456 -24.063 4.438 1.00 83.38 580 GLY A CA 1
ATOM 4601 C C . GLY A 1 580 ? 15.434 -23.186 3.695 1.00 83.38 580 GLY A C 1
ATOM 4602 O O . GLY A 1 580 ? 15.820 -22.192 3.101 1.00 83.38 580 GLY A O 1
ATOM 4603 N N . PRO A 1 581 ? 14.129 -23.538 3.695 1.00 87.00 581 PRO A N 1
ATOM 4604 C CA . PRO A 1 581 ? 13.133 -22.828 2.882 1.00 87.00 581 PRO A CA 1
ATOM 4605 C C . PRO A 1 581 ? 12.891 -21.379 3.319 1.00 87.00 581 PRO A C 1
ATOM 4607 O O . PRO A 1 581 ? 12.966 -21.055 4.511 1.00 87.00 581 PRO A O 1
ATOM 4610 N N . GLU A 1 582 ? 12.531 -20.546 2.346 1.0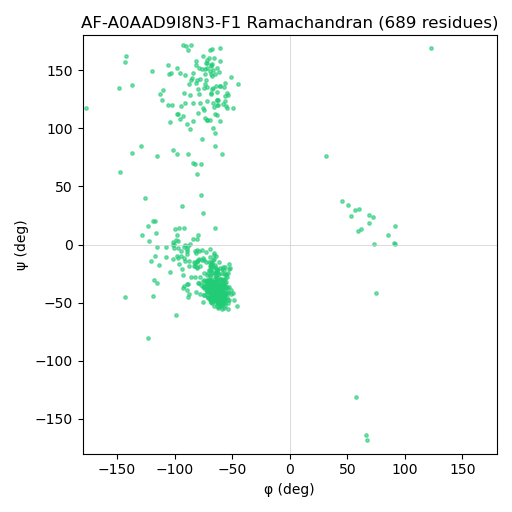0 89.44 582 GLU A N 1
ATOM 4611 C CA . GLU A 1 582 ? 12.233 -19.126 2.533 1.00 89.44 582 GLU A CA 1
ATOM 4612 C C . GLU A 1 582 ? 11.059 -18.894 3.489 1.00 89.44 582 GLU A C 1
ATOM 4614 O O . GLU A 1 582 ? 10.329 -19.809 3.895 1.00 89.44 582 GLU A O 1
ATOM 4619 N N . LEU A 1 583 ? 10.875 -17.635 3.882 1.00 91.56 583 LEU A N 1
ATOM 4620 C CA . LEU A 1 583 ? 9.621 -17.211 4.484 1.00 91.56 583 LEU A CA 1
ATOM 4621 C C . LEU A 1 583 ? 8.492 -17.382 3.466 1.00 91.56 583 LEU A C 1
ATOM 4623 O O . LEU A 1 583 ? 8.531 -16.837 2.368 1.00 91.56 583 LEU A O 1
ATOM 4627 N N . SER A 1 584 ? 7.460 -18.127 3.848 1.00 93.38 584 SER A N 1
ATOM 4628 C CA . SER A 1 584 ? 6.300 -18.375 2.998 1.00 93.38 584 SER A CA 1
ATOM 4629 C C . SER A 1 584 ? 5.023 -18.381 3.824 1.00 93.38 584 SER A C 1
ATOM 4631 O O . SER A 1 584 ? 5.056 -18.564 5.047 1.00 93.38 584 SER A O 1
ATOM 4633 N N . ASN A 1 585 ? 3.893 -18.223 3.140 1.00 92.81 585 ASN A N 1
ATOM 4634 C CA . ASN A 1 585 ? 2.572 -18.326 3.741 1.00 92.81 585 ASN A CA 1
ATOM 4635 C C . ASN A 1 585 ? 2.393 -19.652 4.502 1.00 92.81 585 ASN A C 1
ATOM 4637 O O . ASN A 1 585 ? 2.000 -19.670 5.670 1.00 92.81 585 ASN A O 1
ATOM 4641 N N . GLU A 1 586 ? 2.770 -20.761 3.873 1.00 91.12 586 GLU A N 1
ATOM 4642 C CA . GLU A 1 586 ? 2.691 -22.111 4.431 1.00 91.12 586 GLU A CA 1
ATOM 4643 C C . GLU A 1 586 ? 3.547 -22.213 5.691 1.00 91.12 586 GLU A C 1
ATOM 4645 O O . GLU A 1 586 ? 3.100 -22.734 6.714 1.00 91.12 586 GLU A O 1
ATOM 4650 N N . ARG A 1 587 ? 4.771 -21.677 5.646 1.00 89.38 587 ARG A N 1
ATOM 4651 C CA . ARG A 1 587 ? 5.693 -21.714 6.780 1.00 89.38 587 ARG A CA 1
ATOM 4652 C C . ARG A 1 587 ? 5.181 -20.887 7.958 1.00 89.38 587 ARG A C 1
ATOM 4654 O O . ARG A 1 587 ? 5.277 -21.359 9.092 1.00 89.38 587 ARG A O 1
ATOM 4661 N N . SER A 1 588 ? 4.613 -19.707 7.715 1.00 89.62 588 SER A N 1
ATOM 4662 C CA . SER A 1 588 ? 4.008 -18.874 8.761 1.00 89.62 588 SER A CA 1
ATOM 4663 C C . SER A 1 588 ? 2.833 -19.585 9.440 1.00 89.62 588 SER A C 1
ATOM 4665 O O . SER A 1 588 ? 2.779 -19.637 10.672 1.00 89.62 588 SER A O 1
ATOM 4667 N N . HIS A 1 589 ? 1.946 -20.223 8.668 1.00 87.50 589 HIS A N 1
ATOM 4668 C CA . HIS A 1 589 ? 0.812 -20.982 9.213 1.00 87.50 589 HIS A CA 1
ATOM 4669 C C . HIS A 1 589 ? 1.237 -22.241 9.965 1.00 87.50 589 HIS A C 1
ATOM 4671 O O . HIS A 1 589 ? 0.785 -22.484 11.087 1.00 87.50 589 HIS A O 1
ATOM 4677 N N . LEU A 1 590 ? 2.131 -23.045 9.388 1.00 84.19 590 LEU A N 1
ATOM 4678 C CA . LEU A 1 590 ? 2.649 -24.251 10.039 1.00 84.19 590 LEU A CA 1
ATOM 4679 C C . LEU A 1 590 ? 3.452 -23.906 11.298 1.00 84.19 590 LEU A C 1
ATOM 4681 O O . LEU A 1 590 ? 3.323 -24.572 12.326 1.00 84.19 590 LEU A O 1
ATOM 4685 N N . GLY A 1 591 ? 4.247 -22.836 11.261 1.00 78.44 591 GLY A N 1
ATOM 4686 C CA . GLY A 1 591 ? 4.972 -22.327 12.420 1.00 78.44 591 GLY A CA 1
ATOM 4687 C C . GLY A 1 591 ? 4.039 -21.883 13.552 1.00 78.44 591 GLY A C 1
ATOM 4688 O O . GLY A 1 591 ? 4.308 -22.187 14.715 1.00 78.44 591 GLY A O 1
ATOM 4689 N N . GLY A 1 592 ? 2.907 -21.252 13.221 1.00 73.75 592 GLY A N 1
ATOM 4690 C CA . GLY A 1 592 ? 1.855 -20.925 14.186 1.00 73.75 592 GLY A CA 1
ATOM 4691 C C . GLY A 1 592 ? 1.206 -22.173 14.793 1.00 73.75 592 GLY A C 1
ATOM 4692 O O . GLY A 1 592 ? 1.113 -22.291 16.016 1.00 73.75 592 GLY A O 1
ATOM 4693 N N . LYS A 1 593 ? 0.835 -23.152 13.955 1.00 71.19 593 LYS A N 1
ATOM 4694 C CA . LYS A 1 593 ? 0.174 -24.402 14.380 1.00 71.19 593 LYS A CA 1
ATOM 4695 C C . LYS A 1 593 ? 1.075 -25.313 15.213 1.00 71.19 593 LYS A C 1
ATOM 4697 O O . LYS A 1 593 ? 0.625 -25.894 16.193 1.00 71.19 593 LYS A O 1
ATOM 4702 N N . THR A 1 594 ? 2.364 -25.399 14.891 1.00 63.56 594 THR A N 1
ATOM 4703 C CA . THR A 1 594 ? 3.344 -26.167 15.688 1.00 63.56 594 THR A CA 1
ATOM 4704 C C . THR A 1 594 ? 3.571 -25.584 17.089 1.00 63.56 594 THR A C 1
ATOM 4706 O O . THR A 1 594 ? 4.124 -26.258 17.957 1.00 63.56 594 THR A O 1
ATOM 4709 N N . GLY A 1 595 ? 3.097 -24.360 17.357 1.00 55.03 595 GLY A N 1
ATOM 4710 C CA . GLY A 1 595 ? 3.030 -23.779 18.697 1.00 55.03 595 GLY A CA 1
ATOM 4711 C C . GLY A 1 595 ? 1.997 -24.418 19.636 1.00 55.03 595 GLY A C 1
ATOM 4712 O O . GLY A 1 595 ? 2.159 -24.275 20.844 1.00 55.03 595 GLY A O 1
ATOM 4713 N N . LEU A 1 596 ? 1.006 -25.153 19.111 1.00 52.03 596 LEU A N 1
ATOM 4714 C CA . LEU A 1 596 ? -0.088 -25.803 19.863 1.00 52.03 596 LEU A CA 1
ATOM 4715 C C . LEU A 1 596 ? 0.325 -27.115 20.560 1.00 52.03 596 LEU A C 1
ATOM 4717 O O . LEU A 1 596 ? -0.455 -27.714 21.295 1.00 52.03 596 LEU A O 1
ATOM 4721 N N . HIS A 1 597 ? 1.553 -27.588 20.336 1.00 54.00 597 HIS A N 1
ATOM 4722 C CA . HIS A 1 597 ? 2.006 -28.899 20.807 1.00 54.00 597 HIS A CA 1
ATOM 4723 C C . HIS A 1 597 ? 2.037 -29.022 22.344 1.00 54.00 597 HIS A C 1
ATOM 4725 O O . HIS A 1 597 ? 1.920 -30.126 22.860 1.00 54.00 597 HIS A O 1
ATOM 4731 N N . ASN A 1 598 ? 2.165 -27.924 23.100 1.00 52.88 598 ASN A N 1
ATOM 4732 C CA . ASN A 1 598 ? 2.196 -27.993 24.568 1.00 52.88 598 ASN A CA 1
ATOM 4733 C C . ASN A 1 598 ? 0.825 -28.265 25.195 1.00 52.88 598 ASN A C 1
ATOM 4735 O O . ASN A 1 598 ? 0.775 -29.007 26.172 1.00 52.88 598 ASN A O 1
ATOM 4739 N N . ASP A 1 599 ? -0.258 -27.726 24.636 1.00 54.66 599 ASP A N 1
ATOM 4740 C CA . ASP A 1 599 ? -1.610 -27.980 25.149 1.00 54.66 599 ASP A CA 1
ATOM 4741 C C . ASP A 1 599 ? -2.017 -29.415 24.828 1.00 54.66 599 ASP A C 1
ATOM 4743 O O . ASP A 1 599 ? -2.489 -30.142 25.694 1.00 54.66 599 ASP A O 1
ATOM 4747 N N . VAL A 1 600 ? -1.679 -29.883 23.623 1.00 54.03 600 VAL A N 1
ATOM 4748 C CA . VAL A 1 600 ? -1.849 -31.285 23.234 1.00 54.03 600 VAL A CA 1
ATOM 4749 C C . VAL A 1 600 ? -1.019 -32.206 24.137 1.00 54.03 600 VAL A C 1
ATOM 4751 O O . VAL A 1 600 ? -1.556 -33.166 24.676 1.00 54.03 600 VAL A O 1
ATOM 4754 N N . VAL A 1 601 ? 0.261 -31.911 24.394 1.00 58.38 601 VAL A N 1
ATOM 4755 C CA . VAL A 1 601 ? 1.090 -32.704 25.328 1.00 58.38 601 VAL A CA 1
ATOM 4756 C C . VAL A 1 601 ? 0.559 -32.647 26.765 1.00 58.38 601 VAL A C 1
ATOM 4758 O O . VAL A 1 601 ? 0.638 -33.646 27.481 1.00 58.38 601 VAL A O 1
ATOM 4761 N N . GLY A 1 602 ? 0.014 -31.508 27.198 1.00 63.62 602 GLY A N 1
ATOM 4762 C CA . GLY A 1 602 ? -0.645 -31.352 28.494 1.00 63.62 602 GLY A CA 1
ATOM 4763 C C . GLY A 1 602 ? -1.876 -32.250 28.624 1.00 63.62 602 GLY A C 1
ATOM 4764 O O . GLY A 1 602 ? -1.975 -33.009 29.588 1.00 63.62 602 GLY A O 1
ATOM 4765 N N . GLU A 1 603 ? -2.750 -32.234 27.620 1.00 63.22 603 GLU A N 1
ATOM 4766 C CA . GLU A 1 603 ? -3.937 -33.092 27.532 1.00 63.22 603 GLU A CA 1
ATOM 4767 C C . GLU A 1 603 ? -3.568 -34.581 27.444 1.00 63.22 603 GLU A C 1
ATOM 4769 O O . GLU A 1 603 ? -4.160 -35.411 28.132 1.00 63.22 603 GLU A O 1
ATOM 4774 N N . PHE A 1 604 ? -2.524 -34.943 26.689 1.00 59.56 604 PHE A N 1
ATOM 4775 C CA . PHE A 1 604 ? -2.032 -36.325 26.628 1.00 59.56 604 PHE A CA 1
ATOM 4776 C C . PHE A 1 604 ? -1.523 -36.825 27.989 1.00 59.56 604 PHE A C 1
ATOM 4778 O O . PHE A 1 604 ? -1.825 -37.954 28.376 1.00 59.56 604 PHE A O 1
ATOM 4785 N N . ARG A 1 605 ? -0.819 -35.986 28.764 1.00 69.81 605 ARG A N 1
ATOM 4786 C CA . ARG A 1 605 ? -0.398 -36.326 30.139 1.00 69.81 605 ARG A CA 1
ATOM 4787 C C . ARG A 1 605 ? -1.584 -36.444 31.099 1.00 69.81 605 ARG A C 1
ATOM 4789 O O . ARG A 1 605 ? -1.577 -37.289 32.002 1.00 69.81 605 ARG A O 1
ATOM 4796 N N . ALA A 1 606 ? -2.609 -35.610 30.924 1.00 71.94 606 ALA A N 1
ATOM 4797 C CA . ALA A 1 606 ? -3.844 -35.713 31.694 1.00 71.94 606 ALA A CA 1
ATOM 4798 C C . ALA A 1 606 ? -4.576 -37.030 31.383 1.00 71.94 606 ALA A C 1
ATOM 4800 O O . ALA A 1 606 ? -4.982 -37.740 32.307 1.00 71.94 606 ALA A O 1
ATOM 4801 N N . LEU A 1 607 ? -4.656 -37.410 30.105 1.00 72.00 607 LEU A N 1
ATOM 4802 C CA . LEU A 1 607 ? -5.249 -38.667 29.652 1.00 72.00 607 LEU A CA 1
ATOM 4803 C C . LEU A 1 607 ? -4.488 -39.889 30.188 1.00 72.00 607 LEU A C 1
ATOM 4805 O O . LEU A 1 607 ? -5.113 -40.818 30.695 1.00 72.00 607 LEU A O 1
ATOM 4809 N N . GLU A 1 608 ? -3.154 -39.863 30.166 1.00 73.94 608 GLU A N 1
ATOM 4810 C CA . GLU A 1 608 ? -2.297 -40.908 30.746 1.00 73.94 608 GLU A CA 1
ATOM 4811 C C . GLU A 1 608 ? -2.548 -41.077 32.257 1.00 73.94 608 GLU A C 1
ATOM 4813 O O . GLU A 1 608 ? -2.681 -42.194 32.770 1.00 73.94 608 GLU A O 1
ATOM 4818 N N . THR A 1 609 ? -2.715 -39.963 32.976 1.00 82.12 609 THR A N 1
ATOM 4819 C CA . THR A 1 609 ? -3.043 -39.972 34.409 1.00 82.12 609 THR A CA 1
ATOM 4820 C C . THR A 1 609 ? -4.420 -40.595 34.671 1.00 82.12 609 THR A C 1
ATOM 4822 O O . THR A 1 609 ? -4.579 -41.389 35.605 1.00 82.12 609 THR A O 1
ATOM 4825 N N . VAL A 1 610 ? -5.427 -40.256 33.859 1.00 82.88 610 VAL A N 1
ATOM 4826 C CA . VAL A 1 610 ? -6.789 -40.808 33.969 1.00 82.88 610 VAL A CA 1
ATOM 4827 C C . VAL A 1 610 ? -6.812 -42.297 33.618 1.00 82.88 610 VAL A C 1
ATOM 4829 O O . VAL A 1 610 ? -7.419 -43.085 34.350 1.00 82.88 610 VAL A O 1
ATOM 4832 N N . ALA A 1 611 ? -6.113 -42.704 32.558 1.00 74.50 611 ALA A N 1
ATOM 4833 C CA . ALA A 1 611 ? -5.983 -44.101 32.154 1.00 74.50 611 ALA A CA 1
ATOM 4834 C C . ALA A 1 611 ? -5.341 -44.943 33.268 1.00 74.50 611 ALA A C 1
ATOM 4836 O O . ALA A 1 611 ? -5.893 -45.968 33.672 1.00 74.50 611 ALA A O 1
ATOM 4837 N N . THR A 1 612 ? -4.247 -44.452 33.860 1.00 81.25 612 THR A N 1
ATOM 4838 C CA . THR A 1 612 ? -3.546 -45.126 34.965 1.00 81.25 612 THR A CA 1
ATOM 4839 C C . THR A 1 612 ? -4.443 -45.294 36.196 1.00 81.25 612 THR A C 1
ATOM 4841 O O . THR A 1 612 ? -4.507 -46.377 36.782 1.00 81.25 612 THR A O 1
ATOM 4844 N N . LYS A 1 613 ? -5.193 -44.249 36.579 1.00 85.75 613 LYS A N 1
ATOM 4845 C CA . LYS A 1 613 ? -6.150 -44.318 37.699 1.00 85.75 613 LYS A CA 1
ATOM 4846 C C . LYS A 1 613 ? -7.278 -45.315 37.431 1.00 85.75 613 LYS A C 1
ATOM 4848 O O . LYS A 1 613 ? -7.620 -46.101 38.312 1.00 85.75 613 LYS A O 1
ATOM 4853 N N . THR A 1 614 ? -7.827 -45.316 36.220 1.00 81.38 614 THR A N 1
ATOM 4854 C CA . THR A 1 614 ? -8.924 -46.215 35.829 1.00 81.38 614 THR A CA 1
ATOM 4855 C C . THR A 1 614 ? -8.471 -47.675 35.835 1.00 81.38 614 THR A C 1
ATOM 4857 O O . THR A 1 614 ? -9.160 -48.537 36.383 1.00 81.38 614 THR A O 1
ATOM 4860 N N . LEU A 1 615 ? -7.267 -47.951 35.326 1.00 82.69 615 LEU A N 1
ATOM 4861 C CA . LEU A 1 615 ? -6.646 -49.275 35.387 1.00 82.69 615 LEU A CA 1
ATOM 4862 C C . LEU A 1 615 ? -6.405 -49.742 36.827 1.00 82.69 615 LEU A C 1
ATOM 4864 O O . LEU A 1 615 ? -6.643 -50.909 37.140 1.00 82.69 615 LEU A O 1
ATOM 4868 N N . ALA A 1 616 ? -5.976 -48.847 37.721 1.00 85.19 616 ALA A N 1
ATOM 4869 C CA . ALA A 1 616 ? -5.805 -49.170 39.136 1.00 85.19 616 ALA A CA 1
ATOM 4870 C C . ALA A 1 616 ? -7.138 -49.547 39.808 1.00 85.19 616 ALA A C 1
ATOM 4872 O O . ALA A 1 616 ? -7.192 -50.531 40.548 1.00 85.19 616 ALA A O 1
ATOM 4873 N N . VAL A 1 617 ? -8.223 -48.824 39.505 1.00 88.56 617 VAL A N 1
ATOM 4874 C CA . VAL A 1 617 ? -9.577 -49.142 39.996 1.00 88.56 617 VAL A CA 1
ATOM 4875 C C . VAL A 1 617 ? -10.052 -50.496 39.467 1.00 88.56 617 VAL A C 1
ATOM 4877 O O . VAL A 1 617 ? -10.538 -51.318 40.243 1.00 88.56 617 VAL A O 1
ATOM 4880 N N . LEU A 1 618 ? -9.865 -50.772 38.173 1.00 83.50 618 LEU A N 1
ATOM 4881 C CA . LEU A 1 618 ? -10.250 -52.047 37.563 1.00 83.50 618 LEU A CA 1
ATOM 4882 C C . LEU A 1 618 ? -9.489 -53.230 38.182 1.00 83.50 618 LEU A C 1
ATOM 4884 O O . LEU A 1 618 ? -10.105 -54.222 38.575 1.00 83.50 618 LEU A O 1
ATOM 4888 N N . LYS A 1 619 ? -8.164 -53.103 38.348 1.00 85.38 619 LYS A N 1
ATOM 4889 C CA . LYS A 1 619 ? -7.335 -54.098 39.054 1.00 85.38 619 LYS A CA 1
ATOM 4890 C C . LYS A 1 619 ? -7.805 -54.289 40.501 1.00 85.38 619 LYS A C 1
ATOM 4892 O O . LYS A 1 619 ? -7.856 -55.421 40.981 1.00 85.38 619 LYS A O 1
ATOM 4897 N N . GLY A 1 620 ? -8.193 -53.202 41.173 1.00 86.75 620 GLY A N 1
ATOM 4898 C CA . GLY A 1 620 ? -8.796 -53.226 42.506 1.00 86.75 620 GLY A CA 1
ATOM 4899 C C . GLY A 1 620 ? -10.085 -54.049 42.555 1.00 86.75 620 GLY A C 1
ATOM 4900 O O . GLY A 1 620 ? -10.191 -54.955 43.378 1.00 86.75 620 GLY A O 1
ATOM 4901 N N . HIS A 1 621 ? -11.024 -53.809 41.635 1.00 87.38 621 HIS A N 1
ATOM 4902 C CA . HIS A 1 621 ? -12.274 -54.570 41.554 1.00 87.38 621 HIS A CA 1
ATOM 4903 C C . HIS A 1 621 ? -12.044 -56.054 41.266 1.00 87.38 621 HIS A C 1
ATOM 4905 O O . HIS A 1 621 ? -12.620 -56.894 41.953 1.00 87.38 621 HIS A O 1
ATOM 4911 N N . ILE A 1 622 ? -11.172 -56.394 40.310 1.00 85.06 622 ILE A N 1
ATOM 4912 C CA . ILE A 1 622 ? -10.831 -57.794 40.006 1.00 85.06 622 ILE A CA 1
ATOM 4913 C C . ILE A 1 622 ? -10.272 -58.483 41.256 1.00 85.06 622 ILE A C 1
ATOM 4915 O O . ILE A 1 622 ? -10.687 -59.596 41.583 1.00 85.06 622 ILE A O 1
ATOM 4919 N N . LYS A 1 623 ? -9.385 -57.805 41.997 1.00 87.56 623 LYS A N 1
ATOM 4920 C CA . LYS A 1 623 ? -8.839 -58.316 43.257 1.00 87.56 623 LYS A CA 1
ATOM 4921 C C . LYS A 1 623 ? -9.931 -58.522 44.309 1.00 87.56 623 LYS A C 1
ATOM 4923 O O . LYS A 1 623 ? -10.028 -59.612 44.856 1.00 87.56 623 LYS A O 1
ATOM 4928 N N . THR A 1 624 ? -10.787 -57.530 44.556 1.00 90.44 624 THR A N 1
ATOM 4929 C CA . THR A 1 624 ? -11.879 -57.655 45.536 1.00 90.44 624 THR A CA 1
ATOM 4930 C C . THR A 1 624 ? -12.843 -58.786 45.182 1.00 90.44 624 THR A C 1
ATOM 4932 O O . THR A 1 624 ? -13.254 -59.536 46.064 1.00 90.44 624 THR A O 1
ATOM 4935 N N . THR A 1 625 ? -13.194 -58.943 43.905 1.00 86.44 625 THR A N 1
ATOM 4936 C CA . THR A 1 625 ? -14.063 -60.035 43.445 1.00 86.44 625 THR A CA 1
ATOM 4937 C C . THR A 1 625 ? -13.381 -61.390 43.619 1.00 86.44 625 THR A C 1
ATOM 4939 O O . THR A 1 625 ? -14.011 -62.327 44.106 1.00 86.44 625 THR A O 1
ATOM 4942 N N . LYS A 1 626 ? -12.082 -61.489 43.308 1.00 87.25 626 LYS A N 1
ATOM 4943 C CA . LYS A 1 626 ? -11.281 -62.698 43.539 1.00 87.25 626 LYS A CA 1
ATOM 4944 C C . LYS A 1 626 ? -11.233 -63.071 45.021 1.00 87.25 626 LYS A C 1
ATOM 4946 O O . LYS A 1 626 ? -11.480 -64.225 45.359 1.00 87.25 626 LYS A O 1
ATOM 4951 N N . ASP A 1 627 ? -10.964 -62.101 45.891 1.00 89.00 627 ASP A N 1
ATOM 4952 C CA . ASP A 1 627 ? -10.884 -62.306 47.340 1.00 89.00 627 ASP A CA 1
ATOM 4953 C C . ASP A 1 627 ? -12.244 -62.739 47.906 1.00 89.00 627 ASP A C 1
ATOM 4955 O O . ASP A 1 627 ? -12.316 -63.670 48.707 1.00 89.00 627 ASP A O 1
ATOM 4959 N N . LYS A 1 628 ? -13.343 -62.126 47.438 1.00 87.94 628 LYS A N 1
ATOM 4960 C CA . LYS A 1 628 ? -14.705 -62.529 47.811 1.00 87.94 628 LYS A CA 1
ATOM 4961 C C . LYS A 1 628 ? -15.013 -63.957 47.369 1.00 87.94 628 LYS A C 1
ATOM 4963 O O . LYS A 1 628 ? -15.481 -64.729 48.197 1.00 87.94 628 LYS A O 1
ATOM 4968 N N . LEU A 1 629 ? -14.720 -64.333 46.122 1.00 83.94 629 LEU A N 1
ATOM 4969 C CA . LEU A 1 629 ? -14.941 -65.692 45.592 1.00 83.94 629 LEU A CA 1
ATOM 4970 C C . LEU A 1 629 ? -14.032 -66.765 46.225 1.00 83.94 629 LEU A C 1
ATOM 4972 O O . LEU A 1 629 ? -14.323 -67.963 46.126 1.00 83.94 629 LEU A O 1
ATOM 4976 N N . GLY A 1 630 ? -12.938 -66.345 46.868 1.00 81.81 630 GLY A N 1
ATOM 4977 C CA . GLY A 1 630 ? -12.043 -67.203 47.646 1.00 81.81 630 GLY A CA 1
ATOM 4978 C C . GLY A 1 630 ? -12.557 -67.552 49.047 1.00 81.81 630 GLY A C 1
ATOM 4979 O O . GLY A 1 630 ? -12.006 -68.448 49.680 1.00 81.81 630 GLY A O 1
ATOM 4980 N N . GLN A 1 631 ? -13.605 -66.881 49.535 1.00 87.56 631 GLN A N 1
ATOM 4981 C CA . GLN A 1 631 ? -14.238 -67.215 50.815 1.00 87.56 631 GLN A CA 1
ATOM 4982 C C . GLN A 1 631 ? -14.966 -68.571 50.733 1.00 87.56 631 GLN A C 1
ATOM 4984 O O . GLN A 1 631 ? -15.383 -69.003 49.658 1.00 87.56 631 GLN A O 1
ATOM 4989 N N . SER A 1 632 ? -15.119 -69.264 51.861 1.00 81.88 632 SER A N 1
ATOM 4990 C CA . SER A 1 632 ? -15.937 -70.480 51.950 1.00 81.88 632 SER A CA 1
ATOM 4991 C C . SER A 1 632 ? -17.441 -70.151 51.949 1.00 81.88 632 SER A C 1
ATOM 4993 O O . SER A 1 632 ? -17.840 -69.007 52.172 1.00 81.88 632 SER A O 1
ATOM 4995 N N . GLY A 1 633 ? -18.286 -71.150 51.667 1.00 85.50 633 GLY A N 1
ATOM 4996 C CA . GLY A 1 633 ? -19.751 -71.019 51.724 1.00 85.50 633 GLY A CA 1
ATOM 4997 C C . GLY A 1 633 ? -20.424 -70.466 50.462 1.00 85.50 633 GLY A C 1
ATOM 4998 O O . GLY A 1 633 ? -21.617 -70.184 50.479 1.00 85.50 633 GLY A O 1
ATOM 4999 N N . TRP A 1 634 ? -19.699 -70.290 49.348 1.00 87.69 634 TRP A N 1
ATOM 5000 C CA . TRP A 1 634 ? -20.327 -69.918 48.068 1.00 87.69 634 TRP A CA 1
ATOM 5001 C C . TRP A 1 634 ? -21.223 -71.010 47.500 1.00 87.69 634 TRP A C 1
ATOM 5003 O O . TRP A 1 634 ? -22.231 -70.679 46.890 1.00 87.69 634 TRP A O 1
ATOM 5013 N N . LEU A 1 635 ? -20.870 -72.276 47.722 1.00 86.12 635 LEU A N 1
ATOM 5014 C CA . LEU A 1 635 ? -21.693 -73.413 47.326 1.00 86.12 635 LEU A CA 1
ATOM 5015 C C . LEU A 1 635 ? -23.070 -73.320 47.997 1.00 86.12 635 LEU A C 1
ATOM 5017 O O . LEU A 1 635 ? -24.076 -73.194 47.307 1.00 86.12 635 LEU A O 1
ATOM 5021 N N . ASP A 1 636 ? -23.084 -73.219 49.328 1.00 86.25 636 ASP A N 1
ATOM 5022 C CA . ASP A 1 636 ? -24.304 -73.081 50.131 1.00 86.25 636 ASP A CA 1
ATOM 5023 C C . ASP A 1 636 ? -25.109 -71.836 49.744 1.00 86.25 636 ASP A C 1
ATOM 5025 O O . ASP A 1 636 ? -26.333 -71.869 49.700 1.00 86.25 636 ASP A O 1
ATOM 5029 N N . ARG A 1 637 ? -24.435 -70.724 49.415 1.00 87.50 637 ARG A N 1
ATOM 5030 C CA . ARG A 1 637 ? -25.104 -69.505 48.936 1.00 87.50 637 ARG A CA 1
ATOM 5031 C C . ARG A 1 637 ? -25.757 -69.695 47.577 1.00 87.50 637 ARG A C 1
ATOM 5033 O O . ARG A 1 637 ? -26.876 -69.240 47.410 1.00 87.50 637 ARG A O 1
ATOM 5040 N N . VAL A 1 638 ? -25.081 -70.331 46.620 1.00 85.38 638 VAL A N 1
ATOM 5041 C CA . VAL A 1 638 ? -25.645 -70.599 45.286 1.00 85.38 638 VAL A CA 1
ATOM 5042 C C . VAL A 1 638 ? -26.828 -71.551 45.398 1.00 85.38 638 VAL A C 1
ATOM 5044 O O . VAL A 1 638 ? -27.865 -71.299 44.787 1.00 85.38 638 VAL A O 1
ATOM 5047 N N . LEU A 1 639 ? -26.705 -72.584 46.229 1.00 84.44 639 LEU A N 1
ATOM 5048 C CA . LEU A 1 639 ? -27.790 -73.510 46.530 1.00 84.44 639 LEU A CA 1
ATOM 5049 C C . LEU A 1 639 ? -28.975 -72.780 47.167 1.00 84.44 639 LEU A C 1
ATOM 5051 O O . LEU A 1 639 ? -30.084 -72.847 46.651 1.00 84.44 639 LEU A O 1
ATOM 5055 N N . ASN A 1 640 ? -28.736 -71.987 48.210 1.00 85.31 640 ASN A N 1
ATOM 5056 C CA . ASN A 1 640 ? -29.786 -71.237 48.893 1.00 85.31 640 ASN A CA 1
ATOM 5057 C C . ASN A 1 640 ? -30.417 -70.140 48.012 1.00 85.31 640 ASN A C 1
ATOM 5059 O O . ASN A 1 640 ? -31.615 -69.905 48.089 1.00 85.31 640 ASN A O 1
ATOM 5063 N N . TRP A 1 641 ? -29.645 -69.467 47.152 1.00 85.44 641 TRP A N 1
ATOM 5064 C CA . TRP A 1 641 ? -30.176 -68.471 46.210 1.00 85.44 641 TRP A CA 1
ATOM 5065 C C . TRP A 1 641 ? -31.027 -69.088 45.108 1.00 85.44 641 TRP A C 1
ATOM 5067 O O . TRP A 1 641 ? -31.932 -68.424 44.613 1.00 85.44 641 TRP A O 1
ATOM 5077 N N . THR A 1 642 ? -30.709 -70.317 44.703 1.00 81.38 642 THR A N 1
ATOM 5078 C CA . THR A 1 642 ? -31.380 -70.976 43.579 1.00 81.38 642 THR A CA 1
ATOM 5079 C C . THR A 1 642 ? -32.563 -71.818 44.043 1.00 81.38 642 THR A C 1
ATOM 5081 O O . THR A 1 642 ? -33.570 -71.856 43.353 1.00 81.38 642 THR A O 1
ATOM 5084 N N . PHE A 1 643 ? -32.461 -72.485 45.194 1.00 82.44 643 PHE A N 1
ATOM 5085 C CA . PHE A 1 643 ? -33.450 -73.464 45.657 1.00 82.44 643 PHE A CA 1
ATOM 5086 C C . PHE A 1 643 ? -34.151 -73.075 46.963 1.00 82.44 643 PHE A C 1
ATOM 5088 O O . PHE A 1 643 ? -35.130 -73.724 47.313 1.00 82.44 643 PHE A O 1
ATOM 5095 N N . GLY A 1 644 ? -33.691 -72.031 47.663 1.00 76.06 644 GLY A N 1
ATOM 5096 C CA . GLY A 1 644 ? -34.248 -71.633 48.956 1.00 76.06 644 GLY A CA 1
ATOM 5097 C C . GLY A 1 644 ? -34.002 -72.661 50.075 1.00 76.06 644 GLY A C 1
ATOM 5098 O O . GLY A 1 644 ? -33.184 -73.573 49.919 1.00 76.06 644 GLY A O 1
ATOM 5099 N N . PRO A 1 645 ? -34.679 -72.513 51.227 1.00 75.75 645 PRO A N 1
ATOM 5100 C CA . PRO A 1 645 ? -34.667 -73.494 52.313 1.00 75.75 645 PRO A CA 1
ATOM 5101 C C . PRO A 1 645 ? -35.244 -74.843 51.856 1.00 75.75 645 PRO A C 1
ATOM 5103 O O . PRO A 1 645 ? -36.169 -74.878 51.051 1.00 75.75 645 PRO A O 1
ATOM 5106 N N . GLU A 1 646 ? -34.757 -75.960 52.411 1.00 66.69 646 GLU A N 1
ATOM 5107 C CA . GLU A 1 646 ? -35.128 -77.320 51.965 1.00 66.69 646 GLU A CA 1
ATOM 5108 C C . GLU A 1 646 ? -36.635 -77.646 52.018 1.00 66.69 646 GLU A C 1
ATOM 5110 O O . GLU A 1 646 ? -37.063 -78.566 51.312 1.00 66.69 646 GLU A O 1
ATOM 5115 N N . ASP A 1 647 ? -37.407 -76.879 52.797 1.00 61.91 647 ASP A N 1
ATOM 5116 C CA . ASP A 1 647 ? -38.841 -77.054 53.062 1.00 61.91 647 ASP A CA 1
ATOM 5117 C C . ASP A 1 647 ? -39.762 -76.104 52.261 1.00 61.91 647 ASP A C 1
ATOM 5119 O O . ASP A 1 647 ? -40.985 -76.177 52.403 1.00 61.91 647 ASP A O 1
ATOM 5123 N N . GLU A 1 648 ? -39.218 -75.209 51.425 1.00 69.25 648 GLU A N 1
ATOM 5124 C CA . GLU A 1 648 ? -40.024 -74.341 50.552 1.00 69.25 648 GLU A CA 1
ATOM 5125 C C . GLU A 1 648 ? -40.278 -74.976 49.177 1.00 69.25 648 GLU A C 1
ATOM 5127 O O . GLU A 1 648 ? -39.449 -75.696 48.615 1.00 69.25 648 GLU A O 1
ATOM 5132 N N . GLU A 1 649 ? -41.461 -74.714 48.612 1.00 72.12 649 GLU A N 1
ATOM 5133 C CA . GLU A 1 649 ? -41.785 -75.197 47.275 1.00 72.12 649 GLU A CA 1
ATOM 5134 C C . GLU A 1 649 ? -40.882 -74.509 46.242 1.00 72.12 649 GLU A C 1
ATOM 5136 O O . GLU A 1 649 ? -40.888 -73.286 46.114 1.00 72.12 649 GLU A O 1
ATOM 5141 N N . LEU A 1 650 ? -40.124 -75.310 45.486 1.00 75.75 650 LEU A N 1
ATOM 5142 C CA . LEU A 1 650 ? -39.217 -74.808 44.457 1.00 75.75 650 LEU A CA 1
ATOM 5143 C C . LEU A 1 650 ? -39.955 -73.913 43.454 1.00 75.75 650 LEU A C 1
ATOM 5145 O O . LEU A 1 650 ? -40.981 -74.310 42.877 1.00 75.75 650 LEU A O 1
ATOM 5149 N N . ASP A 1 651 ? -39.386 -72.737 43.198 1.00 77.31 651 ASP A N 1
ATOM 5150 C CA . ASP A 1 651 ? -39.888 -71.839 42.168 1.00 77.31 651 ASP A CA 1
ATOM 5151 C C . ASP A 1 651 ? -39.684 -72.425 40.754 1.00 77.31 651 ASP A C 1
ATOM 5153 O O . ASP A 1 651 ? -39.005 -73.437 40.545 1.00 77.31 651 ASP A O 1
ATOM 5157 N N . GLY A 1 652 ? -40.323 -71.811 39.754 1.00 75.94 652 GLY A N 1
ATOM 5158 C CA . GLY A 1 652 ? -40.276 -72.307 38.375 1.00 75.94 652 GLY A CA 1
ATOM 5159 C C . GLY A 1 652 ? -38.862 -72.371 37.782 1.00 75.94 652 GLY A C 1
ATOM 5160 O O . GLY A 1 652 ? -38.592 -73.247 36.962 1.00 75.94 652 GLY A O 1
ATOM 5161 N N . SER A 1 653 ? -37.951 -71.496 38.216 1.00 76.81 653 SER A N 1
ATOM 5162 C CA . SER A 1 653 ? -36.565 -71.467 37.734 1.00 76.81 653 SER A CA 1
ATOM 5163 C C . SER A 1 653 ? -35.744 -72.573 38.392 1.00 76.81 653 SER A C 1
ATOM 5165 O O . SER A 1 653 ? -35.011 -73.291 37.715 1.00 76.81 653 SER A O 1
ATOM 5167 N N . ALA A 1 654 ? -35.926 -72.768 39.696 1.00 79.69 654 ALA A N 1
ATOM 5168 C CA . ALA A 1 654 ? -35.305 -73.822 40.479 1.00 79.69 654 ALA A CA 1
ATOM 5169 C C . ALA A 1 654 ? -35.710 -75.214 39.968 1.00 79.69 654 ALA A C 1
ATOM 5171 O O . ALA A 1 654 ? -34.848 -76.064 39.743 1.00 79.69 654 ALA A O 1
ATOM 5172 N N . LYS A 1 655 ? -37.008 -75.428 39.695 1.00 80.44 655 LYS A N 1
ATOM 5173 C CA . LYS A 1 655 ? -37.530 -76.669 39.086 1.00 80.44 655 LYS A CA 1
ATOM 5174 C C . LYS A 1 655 ? -36.857 -76.965 37.741 1.00 80.44 655 LYS A C 1
ATOM 5176 O O . LYS A 1 655 ? -36.449 -78.099 37.502 1.00 80.44 655 LYS A O 1
ATOM 5181 N N . MET A 1 656 ? -36.676 -75.941 36.906 1.00 80.56 656 MET A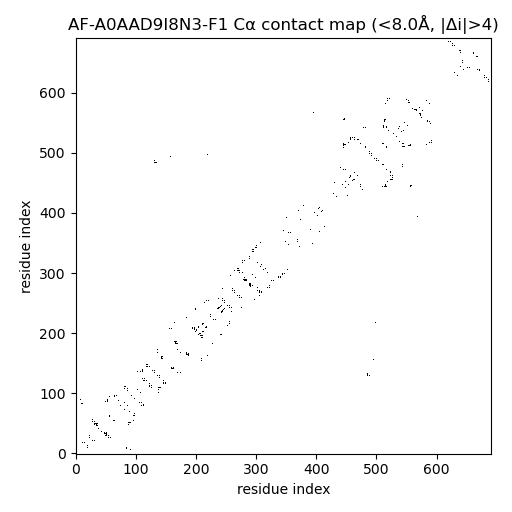 N 1
ATOM 5182 C CA . MET A 1 656 ? -36.015 -76.071 35.606 1.00 80.56 656 MET A CA 1
ATOM 5183 C C . MET A 1 656 ? -34.526 -76.420 35.738 1.00 80.56 656 MET A C 1
ATOM 5185 O O . MET A 1 656 ? -34.028 -77.254 34.986 1.00 80.56 656 MET A O 1
ATOM 5189 N N . VAL A 1 657 ? -33.811 -75.838 36.710 1.00 80.44 657 VAL A N 1
ATOM 5190 C CA . VAL A 1 657 ? -32.410 -76.207 36.979 1.00 80.44 657 VAL A CA 1
ATOM 5191 C C . VAL A 1 657 ? -32.314 -77.671 37.408 1.00 80.44 657 VAL A C 1
ATOM 5193 O O . VAL A 1 657 ? -31.492 -78.386 36.845 1.00 80.44 657 VAL A O 1
ATOM 5196 N N . VAL A 1 658 ? -33.173 -78.142 38.325 1.00 82.12 658 VAL A N 1
ATOM 5197 C CA . VAL A 1 658 ? -33.202 -79.556 38.763 1.00 82.12 658 VAL A CA 1
ATOM 5198 C C . VAL A 1 658 ? -33.424 -80.511 37.586 1.00 82.12 658 VAL A C 1
ATOM 5200 O O . VAL A 1 658 ? -32.775 -81.554 37.513 1.00 82.12 658 VAL A O 1
ATOM 5203 N N . GLU A 1 659 ? -34.326 -80.163 36.668 1.00 82.50 659 GLU A N 1
ATOM 5204 C CA . GLU A 1 659 ? -34.606 -80.966 35.474 1.00 82.50 659 GLU A CA 1
ATOM 5205 C C . GLU A 1 659 ? -33.393 -81.034 34.534 1.00 82.50 659 GLU A C 1
ATOM 5207 O O . GLU A 1 659 ? -33.024 -82.115 34.079 1.00 82.50 659 GLU A O 1
ATOM 5212 N N . ILE A 1 660 ? -32.726 -79.899 34.296 1.00 81.69 660 ILE A N 1
ATOM 5213 C CA . ILE A 1 660 ? -31.562 -79.810 33.401 1.00 81.69 660 ILE A CA 1
ATOM 5214 C C . ILE A 1 660 ? -30.352 -80.570 33.954 1.00 81.69 660 ILE A C 1
ATOM 5216 O O . ILE A 1 660 ? -29.629 -81.201 33.184 1.00 81.69 660 ILE A O 1
ATOM 5220 N N . VAL A 1 661 ? -30.114 -80.518 35.268 1.00 83.38 661 VAL A N 1
ATOM 5221 C CA . VAL A 1 661 ? -28.946 -81.169 35.893 1.00 83.38 661 VAL A CA 1
ATOM 5222 C C . VAL A 1 661 ? -29.143 -82.670 36.125 1.00 83.38 661 VAL A C 1
ATOM 5224 O O . VAL A 1 661 ? -28.201 -83.346 36.514 1.00 83.38 661 VAL A O 1
ATOM 5227 N N . GLY A 1 662 ? -30.337 -83.214 35.854 1.00 78.50 662 GLY A N 1
ATOM 5228 C CA . GLY A 1 662 ? -30.613 -84.650 35.965 1.00 78.50 662 GLY A CA 1
ATOM 5229 C C . GLY A 1 662 ? -31.140 -85.108 37.330 1.00 78.50 662 GLY A C 1
ATOM 5230 O O . GLY A 1 662 ? -31.160 -86.307 37.602 1.00 78.50 662 GLY A O 1
ATOM 5231 N N . GLY A 1 663 ? -31.615 -84.184 38.173 1.00 78.88 663 GLY A N 1
ATOM 5232 C CA . GLY A 1 663 ? -32.261 -84.481 39.454 1.00 78.88 663 GLY A CA 1
ATOM 5233 C C . GLY A 1 663 ? -31.597 -83.824 40.667 1.00 78.88 663 GLY A C 1
ATOM 5234 O O . GLY A 1 663 ? -30.502 -83.276 40.594 1.00 78.88 663 GLY A O 1
ATOM 5235 N N . ARG A 1 664 ? -32.274 -83.880 41.827 1.00 75.12 664 ARG A N 1
ATOM 5236 C CA . ARG A 1 664 ? -31.862 -83.164 43.056 1.00 75.12 664 ARG A CA 1
ATOM 5237 C C . ARG A 1 664 ? -30.506 -83.629 43.613 1.00 75.12 664 ARG A C 1
ATOM 5239 O O . ARG A 1 664 ? -29.859 -82.858 44.308 1.00 75.12 664 ARG A O 1
ATOM 5246 N N . ALA A 1 665 ? -30.078 -84.851 43.290 1.00 76.00 665 ALA A N 1
ATOM 5247 C CA . ALA A 1 665 ? -28.781 -85.399 43.698 1.00 76.00 665 ALA A CA 1
ATOM 5248 C C . ALA A 1 665 ? -27.584 -84.714 43.006 1.00 76.00 665 ALA A C 1
ATOM 5250 O O . ALA A 1 665 ? -26.507 -84.658 43.584 1.00 76.00 665 ALA A O 1
ATOM 5251 N N . GLU A 1 666 ? -27.788 -84.143 41.814 1.00 80.94 666 GLU A N 1
ATOM 5252 C CA . GLU A 1 666 ? -26.729 -83.549 40.974 1.00 80.94 666 GLU A CA 1
ATOM 5253 C C . GLU A 1 666 ? -26.613 -82.021 41.151 1.00 80.94 666 GLU A C 1
ATOM 5255 O O . GLU A 1 666 ? -25.757 -81.349 40.574 1.00 80.94 666 GLU A O 1
ATOM 5260 N N . VAL A 1 667 ? -27.492 -81.439 41.968 1.00 84.25 667 VAL A N 1
ATOM 5261 C CA . VAL A 1 667 ? -27.606 -79.991 42.173 1.00 84.25 667 VAL A CA 1
ATOM 5262 C C . VAL A 1 667 ? -26.386 -79.408 42.897 1.00 84.25 667 VAL A C 1
ATOM 5264 O O . VAL A 1 667 ? -25.955 -78.296 42.581 1.00 84.25 667 VAL A O 1
ATOM 5267 N N . GLU A 1 668 ? -25.798 -80.149 43.840 1.00 83.62 668 GLU A N 1
ATOM 5268 C CA . GLU A 1 668 ? -24.559 -79.732 44.507 1.00 83.62 668 GLU A CA 1
ATOM 5269 C C . GLU A 1 668 ? -23.377 -79.702 43.534 1.00 83.62 668 GLU A C 1
ATOM 5271 O O . GLU A 1 668 ? -22.597 -78.746 43.542 1.00 83.62 668 GLU A O 1
ATOM 5276 N N . GLU A 1 669 ? -23.268 -80.702 42.653 1.00 84.12 669 GLU A N 1
ATOM 5277 C CA . GLU A 1 669 ? -22.224 -80.737 41.629 1.00 84.12 669 GLU A CA 1
ATOM 5278 C C . GLU A 1 669 ? -22.392 -79.579 40.637 1.00 84.12 669 GLU A C 1
ATOM 5280 O O . GLU A 1 669 ? -21.426 -78.871 40.340 1.00 84.12 669 GLU A O 1
ATOM 5285 N N . TRP A 1 670 ? -23.623 -79.300 40.199 1.00 88.06 670 TRP A N 1
ATOM 5286 C CA . TRP A 1 670 ? -23.929 -78.125 39.381 1.00 88.06 670 TRP A CA 1
ATOM 5287 C C . TRP A 1 670 ? -23.517 -76.817 40.068 1.00 88.06 670 TRP A C 1
ATOM 5289 O O . TRP A 1 670 ? -22.819 -75.993 39.471 1.00 88.06 670 TRP A O 1
ATOM 5299 N N . ALA A 1 671 ? -23.888 -76.623 41.336 1.00 84.44 671 ALA A N 1
ATOM 5300 C CA . ALA A 1 671 ? -23.527 -75.423 42.085 1.00 84.44 671 ALA A CA 1
ATOM 5301 C C . ALA A 1 671 ? -21.998 -75.288 42.226 1.00 84.44 671 ALA A C 1
ATOM 5303 O O . ALA A 1 671 ? -21.457 -74.183 42.111 1.00 84.44 671 ALA A O 1
ATOM 5304 N N . ALA A 1 672 ? -21.282 -76.404 42.398 1.00 82.69 672 ALA A N 1
ATOM 5305 C CA . ALA A 1 672 ? -19.823 -76.427 42.426 1.00 82.69 672 ALA A CA 1
ATOM 5306 C C . ALA A 1 672 ? -19.220 -76.007 41.075 1.00 82.69 672 ALA A C 1
ATOM 5308 O O . ALA A 1 672 ? -18.307 -75.176 41.047 1.00 82.69 672 ALA A O 1
ATOM 5309 N N . GLN A 1 673 ? -19.763 -76.504 39.960 1.00 84.19 673 GLN A N 1
ATOM 5310 C CA . GLN A 1 673 ? -19.348 -76.115 38.608 1.00 84.19 673 GLN A CA 1
ATOM 5311 C C . GLN A 1 673 ? -19.625 -74.628 38.325 1.00 84.19 673 GLN A C 1
ATOM 5313 O O . GLN A 1 673 ? -18.773 -73.941 37.758 1.00 84.19 673 GLN A O 1
ATOM 5318 N N . VAL A 1 674 ? -20.760 -74.085 38.782 1.00 80.81 674 VAL A N 1
ATOM 5319 C CA . VAL A 1 674 ? -21.093 -72.654 38.653 1.00 80.81 674 VAL A CA 1
ATOM 5320 C C . VAL A 1 674 ? -20.096 -71.785 39.422 1.00 80.81 674 VAL A C 1
ATOM 5322 O O . VAL A 1 674 ? -19.513 -70.863 38.846 1.00 80.81 674 VAL A O 1
ATOM 5325 N N . VAL A 1 675 ? -19.827 -72.095 40.693 1.00 84.19 675 VAL A N 1
ATOM 5326 C CA . VAL A 1 675 ? -18.843 -71.351 41.503 1.00 84.19 675 VAL A CA 1
ATOM 5327 C C . VAL A 1 675 ? -17.443 -71.451 40.892 1.00 84.19 675 VAL A C 1
ATOM 5329 O O . VAL A 1 675 ? -16.702 -70.463 40.864 1.00 84.19 675 VAL A O 1
ATOM 5332 N N . GLN A 1 676 ? -17.083 -72.621 40.363 1.00 81.81 676 GLN A N 1
ATOM 5333 C CA . GLN A 1 676 ? -15.814 -72.824 39.675 1.00 81.81 676 GLN A CA 1
ATOM 5334 C C . GLN A 1 676 ? -15.723 -71.979 38.394 1.00 81.81 676 GLN A C 1
ATOM 5336 O O . GLN A 1 676 ? -14.710 -71.312 38.183 1.00 81.81 676 GLN A O 1
ATOM 5341 N N . SER A 1 677 ? -16.804 -71.877 37.615 1.00 76.56 677 SER A N 1
ATOM 5342 C CA . SER A 1 677 ? -16.866 -71.027 36.417 1.00 76.56 677 SER A CA 1
ATOM 5343 C C . SER A 1 677 ? -16.632 -69.540 36.730 1.00 76.56 677 SER A C 1
ATOM 5345 O O . SER A 1 677 ? -15.923 -68.844 35.996 1.00 76.56 677 SER A O 1
ATOM 5347 N N . TRP A 1 678 ? -17.151 -69.041 37.860 1.00 86.31 678 TRP A N 1
ATOM 5348 C CA . TRP A 1 678 ? -16.923 -67.663 38.306 1.00 86.31 678 TRP A CA 1
ATOM 5349 C C . TRP A 1 678 ? -15.468 -67.437 38.711 1.00 86.31 678 TRP A C 1
ATOM 5351 O O . TRP A 1 678 ? -14.874 -66.412 38.363 1.00 86.31 678 TRP A O 1
ATOM 5361 N N . ARG A 1 679 ? -14.868 -68.406 39.412 1.00 85.12 679 ARG A N 1
ATOM 5362 C CA . ARG A 1 679 ? -13.448 -68.367 39.793 1.00 85.12 679 ARG A CA 1
ATOM 5363 C C . ARG A 1 679 ? -12.545 -68.361 38.568 1.00 85.12 679 ARG A C 1
ATOM 5365 O O . ARG A 1 679 ? -11.619 -67.553 38.516 1.00 85.12 679 ARG A O 1
ATOM 5372 N N . ASP A 1 680 ? -12.836 -69.201 37.581 1.00 78.81 680 ASP A N 1
ATOM 5373 C CA . ASP A 1 680 ? -12.069 -69.275 36.339 1.00 78.81 680 ASP A CA 1
ATOM 5374 C C . ASP A 1 680 ? -12.231 -68.008 35.496 1.00 78.81 680 ASP A C 1
ATOM 5376 O O . ASP A 1 680 ? -11.242 -67.484 34.982 1.00 78.81 680 ASP A O 1
ATOM 5380 N N . THR A 1 681 ? -13.432 -67.424 35.463 1.00 73.19 681 THR A N 1
ATOM 5381 C CA . THR A 1 681 ? -13.685 -66.131 34.810 1.00 73.19 681 THR A CA 1
ATOM 5382 C C . THR A 1 681 ? -12.853 -65.016 35.446 1.00 73.19 681 THR A C 1
ATOM 5384 O O . THR A 1 681 ? -12.130 -64.301 34.754 1.00 73.19 681 THR A O 1
ATOM 5387 N N . VAL A 1 682 ? -12.883 -64.877 36.775 1.00 83.44 682 VAL A N 1
ATOM 5388 C CA . VAL A 1 682 ? -12.117 -63.838 37.490 1.00 83.44 682 VAL A CA 1
ATOM 5389 C C . VAL A 1 682 ? -10.607 -64.085 37.416 1.00 83.44 682 VAL A C 1
ATOM 5391 O O . VAL A 1 682 ? -9.825 -63.136 37.328 1.00 83.44 682 VAL A O 1
ATOM 5394 N N . LYS A 1 683 ? -10.175 -65.351 37.391 1.00 78.25 683 LYS A N 1
ATOM 5395 C CA . LYS A 1 683 ? -8.782 -65.732 37.128 1.00 78.25 683 LYS A CA 1
ATOM 5396 C C . LYS A 1 683 ? -8.353 -65.324 35.717 1.00 78.25 683 LYS A C 1
ATOM 5398 O O . LYS A 1 683 ? -7.268 -64.767 35.579 1.00 78.25 683 LYS A O 1
ATOM 5403 N N . GLY A 1 684 ? -9.213 -65.523 34.716 1.00 73.38 684 GLY A N 1
ATOM 5404 C CA . GLY A 1 684 ? -9.017 -65.048 33.346 1.00 73.38 684 GLY A CA 1
ATOM 5405 C C . GLY A 1 684 ? -8.852 -63.530 33.283 1.00 73.38 684 GLY A C 1
ATOM 5406 O O . GLY A 1 684 ? -7.854 -63.049 32.753 1.00 73.38 684 GLY A O 1
ATOM 5407 N N . TRP A 1 685 ? -9.744 -62.773 33.932 1.00 75.50 685 TRP A N 1
ATOM 5408 C CA . TRP A 1 685 ? -9.625 -61.311 34.053 1.00 75.50 685 TRP A CA 1
ATOM 5409 C C . TRP A 1 685 ? -8.329 -60.863 34.741 1.00 75.50 685 TRP A C 1
ATOM 5411 O O . TRP A 1 685 ? -7.756 -59.843 34.367 1.00 75.50 685 TRP A O 1
ATOM 5421 N N . GLY A 1 686 ? -7.827 -61.634 35.710 1.00 72.56 686 GLY A N 1
ATOM 5422 C CA . GLY A 1 686 ? -6.540 -61.380 36.362 1.00 72.56 686 GLY A CA 1
ATOM 5423 C C . GLY A 1 686 ? -5.305 -61.674 35.498 1.00 72.56 686 GLY A C 1
ATOM 5424 O O . GLY A 1 686 ? -4.215 -61.235 35.856 1.00 72.56 686 GLY A O 1
ATOM 5425 N N . MET A 1 687 ? -5.457 -62.408 34.391 1.00 74.00 687 MET A N 1
ATOM 5426 C CA . MET A 1 687 ? -4.379 -62.761 33.455 1.00 74.00 687 MET A CA 1
ATOM 5427 C C . MET A 1 687 ? -4.323 -61.852 32.221 1.00 74.00 687 MET A C 1
ATOM 5429 O O . MET A 1 687 ? -3.349 -61.912 31.469 1.00 74.00 687 MET A O 1
ATOM 5433 N N . VAL A 1 688 ? -5.335 -61.006 32.007 1.00 72.06 688 VAL A N 1
ATOM 5434 C CA . VAL A 1 688 ? -5.336 -60.029 30.914 1.00 72.06 688 VAL A CA 1
ATOM 5435 C C . VAL A 1 688 ? -4.185 -59.045 31.128 1.00 72.06 688 VAL A C 1
ATOM 5437 O O . VAL A 1 688 ? -4.128 -58.347 32.145 1.00 72.06 688 VAL A O 1
ATOM 5440 N N . ARG A 1 689 ? -3.260 -58.971 30.162 1.00 62.12 689 ARG A N 1
ATOM 5441 C CA . ARG A 1 689 ? -2.275 -57.887 30.112 1.00 62.12 689 ARG A CA 1
ATOM 5442 C C . ARG A 1 689 ? -3.013 -56.604 29.754 1.00 62.12 689 ARG A C 1
ATOM 5444 O O . ARG A 1 689 ? -3.469 -56.446 28.631 1.00 62.12 689 ARG A O 1
ATOM 5451 N N . MET A 1 690 ? -3.162 -55.732 30.743 1.00 61.47 690 MET A N 1
ATOM 5452 C CA . MET A 1 690 ? -3.789 -54.417 30.598 1.00 61.47 690 MET A CA 1
ATOM 5453 C C . MET A 1 690 ? -2.735 -53.328 30.316 1.00 61.47 690 MET A C 1
ATOM 5455 O O . MET A 1 690 ? -2.860 -52.216 30.826 1.00 61.47 690 MET A O 1
ATOM 5459 N N . GLU A 1 691 ? -1.668 -53.696 29.598 1.00 48.94 691 GLU A N 1
ATOM 5460 C CA . GLU A 1 691 ? -0.534 -52.844 29.204 1.00 48.94 691 GLU A CA 1
ATOM 5461 C C . GLU A 1 691 ? -0.526 -52.637 27.694 1.00 48.94 691 GLU A C 1
ATOM 5463 O O . GLU A 1 691 ? -0.684 -53.654 26.975 1.00 48.94 691 GLU A O 1
#

Solvent-accessible surface area (backbone atoms only — not comparable to full-atom values): 39187 Å² total; per-residue (Å²): 139,78,80,75,88,68,79,76,77,76,76,63,88,87,56,56,66,71,51,51,51,30,51,74,73,63,39,36,74,58,27,29,56,49,24,50,55,46,21,72,72,69,68,43,70,58,31,49,44,54,20,57,35,29,48,58,75,44,101,53,83,78,39,50,56,54,56,51,54,50,53,57,49,56,74,69,50,87,67,72,67,60,65,66,48,51,45,38,54,53,53,35,38,70,76,54,71,55,86,67,55,54,65,82,52,56,28,53,52,38,27,50,32,21,56,76,36,36,86,42,76,65,28,56,53,40,31,49,52,18,43,53,70,66,26,51,69,39,22,28,56,27,26,48,32,33,27,61,66,37,66,82,70,71,52,47,63,35,48,51,49,21,38,50,34,26,39,52,43,32,75,35,89,90,49,59,71,70,55,13,55,50,28,28,53,51,26,39,56,53,42,50,52,14,47,51,50,27,66,74,42,95,53,77,51,75,44,74,71,26,46,67,50,67,42,52,49,48,47,43,54,52,42,33,69,73,67,47,50,73,65,58,46,56,54,44,48,65,32,92,74,72,3,35,65,52,37,35,75,75,66,38,51,66,59,31,54,52,48,48,54,51,34,58,75,71,65,42,32,72,60,38,30,53,50,35,54,51,46,45,61,34,73,39,101,82,73,35,52,31,67,87,42,52,38,61,70,42,48,52,45,30,53,58,18,25,74,72,41,97,55,35,70,64,40,49,52,50,52,49,53,56,50,48,50,58,74,66,39,87,64,93,69,60,66,67,50,56,50,35,52,52,49,43,52,45,51,46,32,68,78,40,68,80,70,79,72,80,64,52,92,91,42,74,92,55,54,65,51,52,51,48,51,49,56,52,41,75,77,41,66,89,47,89,57,44,61,76,76,41,49,73,58,60,73,73,48,51,73,68,49,47,49,47,41,62,72,63,47,48,59,74,59,61,77,77,66,92,80,87,78,87,80,81,88,71,94,68,54,73,66,70,56,52,64,80,65,64,78,54,70,88,52,32,64,22,50,41,53,85,65,57,62,63,32,38,75,78,44,42,73,57,53,70,72,81,58,46,82,57,49,66,55,53,52,43,48,55,47,50,70,67,46,43,34,56,55,41,51,52,21,62,76,70,57,37,53,61,60,34,52,53,50,52,54,49,53,58,46,55,48,28,25,24,49,59,47,43,51,56,41,35,52,50,50,32,36,52,77,72,72,51,86,80,91,69,61,71,57,75,34,87,67,35,48,76,51,50,99,85,50,81,37,43,67,62,65,56,66,78,86,50,78,86,80,64,57,97,90,49,80,50,62,66,68,76,70,48,82,72,82,74,80,34,44,68,53,35,53,51,48,57,56,66,63,51,53,60,61,54,52,49,50,50,53,51,49,50,53,52,51,52,52,52,51,51,51,52,53,47,51,53,48,53,52,48,56,59,71,68,49,87,64,55,51,62,47,50,46,40,74,53,47,48,58,95,88,53,84,63,49,77,68,31,51,50,50,33,61,74,57,73,32,78,86,37,48,62,59,50,34,47,52,53,56,48,50,54,52,51,50,50,50,50,64,72,66,57,78,91,120

Nearest PDB structures (foldseek):
  3nmx-assembly3_C  TM=1.940E-01  e=1.591E+00  Homo sapiens
  5cwb-assembly1_A  TM=2.644E-01  e=7.692E+00  synthetic construct
  7e8s-assembly1_J  TM=2.127E-01  e=4.491E+00  Saccharomyces cerevisiae S288C
  7e2d-assembly1_J  TM=2.374E-01  e=7.402E+00  Saccharomyces cerevisiae S288C

pLDDT: mean 82.98, std 13.29, range [23.67, 98.31]

Mean predicted aligned error: 13.7 Å

InterPro domains:
  IPR019183 N-alpha-acetyltransferase 25, NatB auxiliary subunit [PF09797] (296-415)
  IPR019183 N-alpha-acetyltransferase 25, NatB auxiliary subunit [PF09797] (431-540)

Radius of gyration: 40.63 Å; Cα contacts (8 Å, |Δi|>4): 672; chains: 1; bounding box: 88×115×95 Å

Secondary structure (DSSP, 8-state):
-----PPPPPPPTTS-HHHHHHHHTT-HHHHHHHHHHHHHHH--HHHHHHHHHHHHTSS-GGGHHHHHHHHHHHHH--SPPPHHHHHHHHHHHHHTT----GGGTHHHHHHHHHHHTTTSTHHHHHHHHHHHTT-HHHHHHHHHHHHHHTTTTT-HHHHHHHHHHHHHHHH-TTS-HHHHHHHHHHHHHHHHHHHHHHHTSSSTT-STTS--SHHHHHHHHHHHHHHS-HHHHHHHHT-TTTSHHHHHHTT-HHHHHHHHHHHHHHT-HHHHHHHHHHHHTPBPTTSSB-TTT--HHHHHHHHHHHHTSTTHHHHHHHHHHHHHHHHH--S---HHHHHHHHHHHHHHHHH-TTS-----TT-TTS-HHHHHHHHHHHHHTTSTTHHHHHHHHHHTS-HHHHHIIIIIIHHHHHTT-------------HHHHHGGG---GGGHHHHTHHHHTTHHHH-GGGGSSSS-TTHHHHHHHHHHHHHHHHHHHHHHHHT-HHHHHHHHHHHHHHTTBHHHHHHHHHHHHHHHHTTPPP-S-GGGSTTTTT--TT---B-----TTS---S-TTSPPHHHHH--SSPP-HHHHHHHHHGGGHHHHHHHHHHHHHHHHHHHHHHHHHHHHHHHHHTSS-HHHHHHHHHH-STTSPPPHHHHHHHHHHTSGGGHHHHHHHHHHHHHHHHHHHHHS---

Organism: NCBI:txid1825666